Protein AF-0000000082824393 (afdb_homodimer)

Nearest PDB structures (foldseek):
  4rvc-assembly1_A  TM=9.569E-01  e=3.185E-28  Geobacillus kaustophilus GBlys
  7k2t-assembly1_A  TM=8.442E-01  e=6.121E-17  Aquifex aeolicus VF5
  7k2t-assembly1_C  TM=8.195E-01  e=5.121E-17  Aquifex aeolicus VF5
  8dne-assembly1_C  TM=8.208E-01  e=9.281E-17  Aquifex aeolicus VF5
  6an5-assembly1_A  TM=7.782E-01  e=9.849E-17  Aquifex aeolicus VF5

Structure (mmCIF, N/CA/C/O backbone):
data_AF-0000000082824393-model_v1
#
loop_
_entity.id
_entity.type
_entity.pdbx_description
1 polymer 'ABC transporter ATP-binding protein'
#
loop_
_atom_site.group_PDB
_atom_site.id
_atom_site.type_symbol
_atom_site.label_atom_id
_atom_site.label_alt_id
_atom_site.label_comp_id
_atom_site.label_asym_id
_atom_site.label_entity_id
_atom_site.label_seq_id
_atom_site.pdbx_PDB_ins_code
_atom_site.Cartn_x
_atom_site.Cartn_y
_atom_site.Cartn_z
_atom_site.occupancy
_atom_site.B_iso_or_equiv
_atom_site.auth_seq_id
_atom_site.auth_comp_id
_atom_site.auth_asym_id
_atom_site.auth_atom_id
_atom_site.pdbx_PDB_model_num
ATOM 1 N N . MET A 1 1 ? 13.383 -30.203 0.348 1 65.81 1 MET A N 1
ATOM 2 C CA . MET A 1 1 ? 12.164 -29.516 -0.082 1 65.81 1 MET A CA 1
ATOM 3 C C . MET A 1 1 ? 12.133 -29.359 -1.599 1 65.81 1 MET A C 1
ATOM 5 O O . MET A 1 1 ? 13.172 -29.172 -2.23 1 65.81 1 MET A O 1
ATOM 9 N N . THR A 1 2 ? 11.023 -29.859 -2.209 1 85.56 2 THR A N 1
ATOM 10 C CA . THR A 1 2 ? 10.883 -29.797 -3.66 1 85.56 2 THR A CA 1
ATOM 11 C C . THR A 1 2 ? 10.875 -28.344 -4.137 1 85.56 2 THR A C 1
ATOM 13 O O . THR A 1 2 ? 10.086 -27.531 -3.656 1 85.56 2 THR A O 1
ATOM 16 N N . LYS A 1 3 ? 11.836 -28 -4.93 1 92.56 3 LYS A N 1
ATOM 17 C CA . LYS A 1 3 ? 11.938 -26.656 -5.508 1 92.56 3 LYS A CA 1
ATOM 18 C C . LYS A 1 3 ? 11.062 -26.531 -6.746 1 92.56 3 LYS A C 1
ATOM 20 O O . LYS A 1 3 ? 11.086 -27.391 -7.629 1 92.56 3 LYS A O 1
ATOM 25 N N . LEU A 1 4 ? 10.242 -25.531 -6.723 1 96.62 4 LEU A N 1
ATOM 26 C CA . LEU A 1 4 ? 9.383 -25.297 -7.879 1 96.62 4 LEU A CA 1
ATOM 27 C C . LEU A 1 4 ? 10.047 -24.328 -8.852 1 96.62 4 LEU A C 1
ATOM 29 O O . LEU A 1 4 ? 9.867 -24.438 -10.07 1 96.62 4 LEU A O 1
ATOM 33 N N . LEU A 1 5 ? 10.812 -23.391 -8.281 1 97.56 5 LEU A N 1
ATOM 34 C CA . LEU A 1 5 ? 11.539 -22.406 -9.07 1 97.56 5 LEU A CA 1
ATOM 35 C C . LEU A 1 5 ? 12.977 -22.266 -8.578 1 97.56 5 LEU A C 1
ATOM 37 O O . LEU A 1 5 ? 13.211 -22.188 -7.367 1 97.56 5 LEU A O 1
ATOM 41 N N . GLU A 1 6 ? 13.891 -22.375 -9.492 1 97.69 6 GLU A N 1
ATOM 42 C CA . GLU A 1 6 ? 15.289 -22.016 -9.258 1 97.69 6 GLU A CA 1
ATOM 43 C C . GLU A 1 6 ? 15.797 -21.047 -10.312 1 97.69 6 GLU A C 1
ATOM 45 O O . GLU A 1 6 ? 15.805 -21.359 -11.5 1 97.69 6 GLU A O 1
ATOM 50 N N . ALA A 1 7 ? 16.141 -19.906 -9.867 1 97.94 7 ALA A N 1
ATOM 51 C CA . ALA A 1 7 ? 16.609 -18.859 -10.781 1 97.94 7 ALA A CA 1
ATOM 52 C C . ALA A 1 7 ? 18.047 -18.469 -10.477 1 97.94 7 ALA A C 1
ATOM 54 O O . ALA A 1 7 ? 18.344 -17.984 -9.383 1 97.94 7 ALA A O 1
ATOM 55 N N . SER A 1 8 ? 18.906 -18.734 -11.398 1 98 8 SER A N 1
ATOM 56 C CA . SER A 1 8 ? 20.297 -18.266 -11.383 1 98 8 SER A CA 1
ATOM 57 C C . SER A 1 8 ? 20.531 -17.203 -12.461 1 98 8 SER A C 1
ATOM 59 O O . SER A 1 8 ? 20.844 -17.547 -13.602 1 98 8 SER A O 1
ATOM 61 N N . ILE A 1 9 ? 20.453 -15.992 -12.031 1 98.12 9 ILE A N 1
ATOM 62 C CA . ILE A 1 9 ? 20.578 -14.883 -12.969 1 98.12 9 ILE A CA 1
ATOM 63 C C . ILE A 1 9 ? 21.984 -14.273 -12.859 1 98.12 9 ILE A C 1
ATOM 65 O O . ILE A 1 9 ? 22.281 -13.539 -11.914 1 98.12 9 ILE A O 1
ATOM 69 N N . LYS A 1 10 ? 22.797 -14.562 -13.828 1 97.62 10 LYS A N 1
ATOM 70 C CA . LYS A 1 10 ? 24.125 -13.953 -13.844 1 97.62 10 LYS A CA 1
ATOM 71 C C . LYS A 1 10 ? 24.047 -12.484 -14.25 1 97.62 10 LYS A C 1
ATOM 73 O O . LYS A 1 10 ? 24.688 -11.633 -13.633 1 97.62 10 LYS A O 1
ATOM 78 N N . GLN A 1 11 ? 23.359 -12.266 -15.266 1 97.31 11 GLN A N 1
ATOM 79 C CA . GLN A 1 11 ? 23.094 -10.914 -15.734 1 97.31 11 GLN A CA 1
ATOM 80 C C . GLN A 1 11 ? 21.703 -10.812 -16.375 1 97.31 11 GLN A C 1
ATOM 82 O O . GLN A 1 11 ? 21.234 -11.766 -16.984 1 97.31 11 GLN A O 1
ATOM 87 N N . ALA A 1 12 ? 21.109 -9.727 -16.156 1 97.38 12 ALA A N 1
ATOM 88 C CA . ALA A 1 12 ? 19.859 -9.43 -16.875 1 97.38 12 ALA A CA 1
ATOM 89 C C . ALA A 1 12 ? 19.656 -7.918 -16.984 1 97.38 12 ALA A C 1
ATOM 91 O O . ALA A 1 12 ? 20.062 -7.16 -16.109 1 97.38 12 ALA A O 1
ATOM 92 N N . GLY A 1 13 ? 19.016 -7.508 -18.078 1 94.06 13 GLY A N 1
ATOM 93 C CA . GLY A 1 13 ? 18.734 -6.102 -18.312 1 94.06 13 GLY A CA 1
ATOM 94 C C . GLY A 1 13 ? 18.125 -5.832 -19.672 1 94.06 13 GLY A C 1
ATOM 95 O O . GLY A 1 13 ? 17.406 -6.672 -20.219 1 94.06 13 GLY A O 1
ATOM 96 N N . TYR A 1 14 ? 18.266 -4.672 -20.094 1 90 14 TYR A N 1
ATOM 97 C CA . TYR A 1 14 ? 17.641 -4.234 -21.344 1 90 14 TYR A CA 1
ATOM 98 C C . TYR A 1 14 ? 18.594 -4.418 -22.531 1 90 14 TYR A C 1
ATOM 100 O O . TYR A 1 14 ? 18.141 -4.684 -23.641 1 90 14 TYR A O 1
ATOM 108 N N . THR A 1 15 ? 19.859 -4.195 -22.25 1 86.44 15 THR A N 1
ATOM 109 C CA . THR A 1 15 ? 20.922 -4.477 -23.219 1 86.44 15 THR A CA 1
ATOM 110 C C . THR A 1 15 ? 22.156 -5.031 -22.531 1 86.44 15 THR A C 1
ATOM 112 O O . THR A 1 15 ? 22.234 -5.059 -21.297 1 86.44 15 THR A O 1
ATOM 115 N N . SER A 1 16 ? 23.016 -5.504 -23.375 1 83.56 16 SER A N 1
ATOM 116 C CA . SER A 1 16 ? 24.266 -6.016 -22.812 1 83.56 16 SER A CA 1
ATOM 117 C C . SER A 1 16 ? 25.047 -4.91 -22.109 1 83.56 16 SER A C 1
ATOM 119 O O . SER A 1 16 ? 25.828 -5.184 -21.203 1 83.56 16 SER A O 1
ATOM 121 N N . ARG A 1 17 ? 24.766 -3.643 -22.453 1 81.62 17 ARG A N 1
ATOM 122 C CA . ARG A 1 17 ? 25.484 -2.506 -21.875 1 81.62 17 ARG A CA 1
ATOM 123 C C . ARG A 1 17 ? 24.766 -1.98 -20.641 1 81.62 17 ARG A C 1
ATOM 125 O O . ARG A 1 17 ? 25.375 -1.341 -19.781 1 81.62 17 ARG A O 1
ATOM 132 N N . LYS A 1 18 ? 23.562 -2.328 -20.516 1 86.31 18 LYS A N 1
ATOM 133 C CA . LYS A 1 18 ? 22.75 -1.854 -19.391 1 86.31 18 LYS A CA 1
ATOM 134 C C . LYS A 1 18 ? 22.172 -3.023 -18.594 1 86.31 18 LYS A C 1
ATOM 136 O O . LYS A 1 18 ? 20.969 -3.277 -18.641 1 86.31 18 LYS A O 1
ATOM 141 N N . LYS A 1 19 ? 23.203 -3.619 -17.812 1 88.81 19 LYS A N 1
ATOM 142 C CA . LYS A 1 19 ? 22.812 -4.707 -16.922 1 88.81 19 LYS A CA 1
ATOM 143 C C . LYS A 1 19 ? 22.172 -4.164 -15.641 1 88.81 19 LYS A C 1
ATOM 145 O O . LYS A 1 19 ? 22.703 -3.244 -15.016 1 88.81 19 LYS A O 1
ATOM 150 N N . VAL A 1 20 ? 21.031 -4.707 -15.414 1 95.19 20 VAL A N 1
ATOM 151 C CA . VAL A 1 20 ? 20.312 -4.254 -14.234 1 95.19 20 VAL A CA 1
ATOM 152 C C . VAL A 1 20 ? 20.516 -5.238 -13.086 1 95.19 20 VAL A C 1
ATOM 154 O O . VAL A 1 20 ? 20.625 -4.84 -11.922 1 95.19 20 VAL A O 1
ATOM 157 N N . LEU A 1 21 ? 20.562 -6.473 -13.383 1 97.81 21 LEU A N 1
ATOM 158 C CA . LEU A 1 21 ? 20.766 -7.516 -12.375 1 97.81 21 LEU A CA 1
ATOM 159 C C . LEU A 1 21 ? 22.141 -8.164 -12.539 1 97.81 21 LEU A C 1
ATOM 161 O O . LEU A 1 21 ? 22.594 -8.391 -13.656 1 97.81 21 LEU A O 1
ATOM 165 N N . THR A 1 22 ? 22.719 -8.414 -11.414 1 97.06 22 THR A N 1
ATOM 166 C CA . THR A 1 22 ? 24 -9.125 -11.391 1 97.06 22 THR A CA 1
ATOM 167 C C . THR A 1 22 ? 24 -10.172 -10.281 1 97.06 22 THR A C 1
ATOM 169 O O . THR A 1 22 ? 23.828 -9.844 -9.102 1 97.06 22 THR A O 1
ATOM 172 N N . ASP A 1 23 ? 24.156 -11.422 -10.672 1 96.81 23 ASP A N 1
ATOM 173 C CA . ASP A 1 23 ? 24.375 -12.539 -9.766 1 96.81 23 ASP A CA 1
ATOM 174 C C . ASP A 1 23 ? 23.234 -12.648 -8.75 1 96.81 23 ASP A C 1
ATOM 176 O O . ASP A 1 23 ? 23.469 -12.633 -7.539 1 96.81 23 ASP A O 1
ATOM 180 N N . VAL A 1 24 ? 22.078 -12.805 -9.266 1 97.62 24 VAL A N 1
ATOM 181 C CA . VAL A 1 24 ? 20.891 -12.977 -8.43 1 97.62 24 VAL A CA 1
ATOM 182 C C . VAL A 1 24 ? 20.453 -14.438 -8.438 1 97.62 24 VAL A C 1
ATOM 184 O O . VAL A 1 24 ? 20.156 -15 -9.492 1 97.62 24 VAL A O 1
ATOM 187 N N . PHE A 1 25 ? 20.469 -15.023 -7.281 1 97.56 25 PHE A N 1
ATOM 188 C CA . PHE A 1 25 ? 20.031 -16.406 -7.125 1 97.56 25 PHE A CA 1
ATOM 189 C C . PHE A 1 25 ? 18.828 -16.484 -6.191 1 97.56 25 PHE A C 1
ATOM 191 O O . PHE A 1 25 ? 18.859 -15.953 -5.078 1 97.56 25 PHE A O 1
ATOM 198 N N . LEU A 1 26 ? 17.734 -17.109 -6.676 1 97.56 26 LEU A N 1
ATOM 199 C CA . LEU A 1 26 ? 16.578 -17.297 -5.797 1 97.56 26 LEU A CA 1
ATOM 200 C C . LEU A 1 26 ? 15.859 -18.594 -6.121 1 97.56 26 LEU A C 1
ATOM 202 O O . LEU A 1 26 ? 15.969 -19.109 -7.234 1 97.56 26 LEU A O 1
ATOM 206 N N . GLU A 1 27 ? 15.188 -19.109 -5.129 1 98.12 27 GLU A N 1
ATOM 207 C CA . GLU A 1 27 ? 14.406 -20.344 -5.266 1 98.12 27 GLU A CA 1
ATOM 208 C C . GLU A 1 27 ? 13.078 -20.234 -4.52 1 98.12 27 GLU A C 1
ATOM 210 O O . GLU A 1 27 ? 12.961 -19.469 -3.557 1 98.12 27 GLU A O 1
ATOM 215 N N . VAL A 1 28 ? 12.148 -20.922 -4.965 1 98.25 28 VAL A N 1
ATOM 216 C CA . VAL A 1 28 ? 10.859 -21.047 -4.305 1 98.25 28 VAL A CA 1
ATOM 217 C C . VAL A 1 28 ? 10.469 -22.516 -4.199 1 98.25 28 VAL A C 1
ATOM 219 O O . VAL A 1 28 ? 10.547 -23.25 -5.184 1 98.25 28 VAL A O 1
ATOM 222 N N . GLY A 1 29 ? 10.102 -22.906 -3.012 1 97.62 29 GLY A N 1
ATOM 223 C CA . GLY A 1 29 ? 9.711 -24.297 -2.785 1 97.62 29 GLY A CA 1
ATOM 224 C C . GLY A 1 29 ? 8.211 -24.5 -2.822 1 97.62 29 GLY A C 1
ATOM 225 O O . GLY A 1 29 ? 7.441 -23.547 -2.924 1 97.62 29 GLY A O 1
ATOM 226 N N . LYS A 1 30 ? 7.828 -25.828 -2.818 1 97.31 30 LYS A N 1
ATOM 227 C CA . LYS A 1 30 ? 6.418 -26.188 -2.705 1 97.31 30 LYS A CA 1
ATOM 228 C C . LYS A 1 30 ? 5.82 -25.688 -1.396 1 97.31 30 LYS A C 1
ATOM 230 O O . LYS A 1 30 ? 6.434 -25.828 -0.335 1 97.31 30 LYS A O 1
ATOM 235 N N . GLY A 1 31 ? 4.668 -25.047 -1.555 1 97.81 31 GLY A N 1
ATOM 236 C CA . GLY A 1 31 ? 3.975 -24.578 -0.367 1 97.81 31 GLY A CA 1
ATOM 237 C C . GLY A 1 31 ? 4.723 -23.469 0.359 1 97.81 31 GLY A C 1
ATOM 238 O O . GLY A 1 31 ? 4.676 -23.391 1.588 1 97.81 31 GLY A O 1
ATOM 239 N N . GLU A 1 32 ? 5.445 -22.672 -0.394 1 98.5 32 GLU A N 1
ATOM 240 C CA . GLU A 1 32 ? 6.246 -21.609 0.186 1 98.5 32 GLU A CA 1
ATOM 241 C C . GLU A 1 32 ? 5.871 -20.25 -0.414 1 98.5 32 GLU A C 1
ATOM 243 O O . GLU A 1 32 ? 5.645 -20.141 -1.621 1 98.5 32 GLU A O 1
ATOM 248 N N . LEU A 1 33 ? 5.727 -19.281 0.431 1 98.75 33 LEU A N 1
ATOM 249 C CA . LEU A 1 33 ? 5.539 -17.906 0.003 1 98.75 33 LEU A CA 1
ATOM 250 C C . LEU A 1 33 ? 6.801 -17.078 0.255 1 98.75 33 LEU A C 1
ATOM 252 O O . LEU A 1 33 ? 7.176 -16.844 1.407 1 98.75 33 LEU A O 1
ATOM 256 N N . VAL A 1 34 ? 7.461 -16.656 -0.835 1 98.81 34 VAL A N 1
ATOM 257 C CA . VAL A 1 34 ? 8.742 -15.969 -0.769 1 98.81 34 VAL A CA 1
ATOM 258 C C . VAL A 1 34 ? 8.57 -14.516 -1.211 1 98.81 34 VAL A C 1
ATOM 260 O O . VAL A 1 34 ? 7.945 -14.25 -2.24 1 98.81 34 VAL A O 1
ATOM 263 N N . GLY A 1 35 ? 9.094 -13.625 -0.398 1 98.62 35 GLY A N 1
ATOM 264 C CA . GLY A 1 35 ? 9.07 -12.219 -0.748 1 98.62 35 GLY A CA 1
ATOM 265 C C . GLY A 1 35 ? 10.367 -11.734 -1.364 1 98.62 35 GLY A C 1
ATOM 266 O O . GLY A 1 35 ? 11.445 -12.016 -0.848 1 98.62 35 GLY A O 1
ATOM 267 N N . LEU A 1 36 ? 10.297 -11.133 -2.5 1 98.44 36 LEU A N 1
ATOM 268 C CA . LEU A 1 36 ? 11.398 -10.367 -3.076 1 98.44 36 LEU A CA 1
ATOM 269 C C . LEU A 1 36 ? 11.227 -8.875 -2.807 1 98.44 36 LEU A C 1
ATOM 271 O O . LEU A 1 36 ? 10.359 -8.227 -3.408 1 98.44 36 LEU A O 1
ATOM 275 N N . ILE A 1 37 ? 12.023 -8.352 -1.966 1 97.38 37 ILE A N 1
ATOM 276 C CA . ILE A 1 37 ? 11.812 -6.996 -1.477 1 97.38 37 ILE A CA 1
ATOM 277 C C . ILE A 1 37 ? 12.992 -6.113 -1.864 1 97.38 37 ILE A C 1
ATOM 279 O O . ILE A 1 37 ? 14.125 -6.59 -1.971 1 97.38 37 ILE A O 1
ATOM 283 N N . GLY A 1 38 ? 12.781 -4.852 -2.08 1 94.38 38 GLY A N 1
ATOM 284 C CA . GLY A 1 38 ? 13.766 -3.863 -2.488 1 94.38 38 GLY A CA 1
ATOM 285 C C . GLY A 1 38 ? 13.172 -2.484 -2.711 1 94.38 38 GLY A C 1
ATOM 286 O O . GLY A 1 38 ? 11.953 -2.33 -2.77 1 94.38 38 GLY A O 1
ATOM 287 N N . ALA A 1 39 ? 14.031 -1.554 -2.822 1 91.81 39 ALA A N 1
ATOM 288 C CA . ALA A 1 39 ? 13.602 -0.189 -3.115 1 91.81 39 ALA A CA 1
ATOM 289 C C . ALA A 1 39 ? 13.18 -0.049 -4.574 1 91.81 39 ALA A C 1
ATOM 291 O O . ALA A 1 39 ? 13.258 -1.009 -5.344 1 91.81 39 ALA A O 1
ATOM 292 N N . ASN A 1 40 ? 12.625 1.113 -4.848 1 88.88 40 ASN A N 1
ATOM 293 C CA . ASN A 1 40 ? 12.297 1.39 -6.242 1 88.88 40 ASN A CA 1
ATOM 294 C C . ASN A 1 40 ? 13.547 1.391 -7.121 1 88.88 40 ASN A C 1
ATOM 296 O O . ASN A 1 40 ? 14.562 1.98 -6.762 1 88.88 40 ASN A O 1
ATOM 300 N N . GLY A 1 41 ? 13.5 0.675 -8.172 1 90.25 41 GLY A N 1
ATOM 301 C CA . GLY A 1 41 ? 14.625 0.63 -9.094 1 90.25 41 GLY A CA 1
ATOM 302 C C . GLY A 1 41 ? 15.68 -0.394 -8.703 1 90.25 41 GLY A C 1
ATOM 303 O O . GLY A 1 41 ? 16.734 -0.484 -9.344 1 90.25 41 GLY A O 1
ATOM 304 N N . ALA A 1 42 ? 15.352 -1.235 -7.758 1 93.94 42 ALA A N 1
ATOM 305 C CA . ALA A 1 42 ? 16.344 -2.16 -7.234 1 93.94 42 ALA A CA 1
ATOM 306 C C . ALA A 1 42 ? 16.547 -3.346 -8.18 1 93.94 42 ALA A C 1
ATOM 308 O O . ALA A 1 42 ? 17.516 -4.09 -8.047 1 93.94 42 ALA A O 1
ATOM 309 N N . GLY A 1 43 ? 15.602 -3.584 -9.07 1 95.25 43 GLY A N 1
ATOM 310 C CA . GLY A 1 43 ? 15.727 -4.688 -10.008 1 95.25 43 GLY A CA 1
ATOM 311 C C . GLY A 1 43 ? 14.617 -5.719 -9.867 1 95.25 43 GLY A C 1
ATOM 312 O O . GLY A 1 43 ? 14.664 -6.777 -10.5 1 95.25 43 GLY A O 1
ATOM 313 N N . LYS A 1 44 ? 13.594 -5.469 -9.023 1 96.06 44 LYS A N 1
ATOM 314 C CA . LYS A 1 44 ? 12.523 -6.422 -8.758 1 96.06 44 L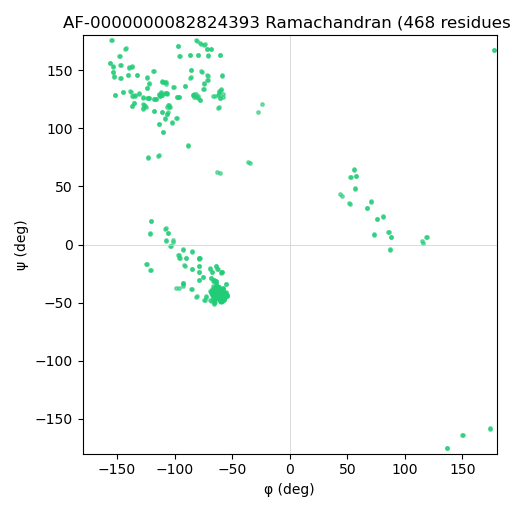YS A CA 1
ATOM 315 C C . LYS A 1 44 ? 11.789 -6.797 -10.039 1 96.06 44 LYS A C 1
ATOM 317 O O . LYS A 1 44 ? 11.625 -7.98 -10.344 1 96.06 44 LYS A O 1
ATOM 322 N N . SER A 1 45 ? 11.414 -5.773 -10.82 1 94.5 45 SER A N 1
ATOM 323 C CA . SER A 1 45 ? 10.68 -6.016 -12.055 1 94.5 45 SER A CA 1
ATOM 324 C C . SER A 1 45 ? 11.547 -6.727 -13.086 1 94.5 45 SER A C 1
ATOM 326 O O . SER A 1 45 ? 11.07 -7.598 -13.812 1 94.5 45 SER A O 1
ATOM 328 N N . THR A 1 46 ? 12.82 -6.332 -13.141 1 95.81 46 THR A N 1
ATOM 329 C CA . THR A 1 46 ? 13.75 -6.988 -14.062 1 95.81 46 THR A CA 1
ATOM 330 C C . THR A 1 46 ? 13.938 -8.453 -13.68 1 95.81 46 THR A C 1
ATOM 332 O O . THR A 1 46 ? 14.031 -9.32 -14.555 1 95.81 46 THR A O 1
ATOM 335 N N . ALA A 1 47 ? 13.977 -8.711 -12.367 1 97.25 47 ALA A N 1
ATOM 336 C CA . ALA A 1 47 ? 14.078 -10.094 -11.906 1 97.25 47 ALA A CA 1
ATOM 337 C C . ALA A 1 47 ? 12.867 -10.914 -12.328 1 97.25 47 ALA A C 1
ATOM 339 O O . ALA A 1 47 ? 13.008 -12.031 -12.828 1 97.25 47 ALA A O 1
ATOM 340 N N . ILE A 1 48 ? 11.695 -10.352 -12.18 1 96.88 48 ILE A N 1
ATOM 341 C CA . ILE A 1 48 ? 10.461 -11.031 -12.555 1 96.88 48 ILE A CA 1
ATOM 342 C C . ILE A 1 48 ? 10.461 -11.305 -14.055 1 96.88 48 ILE A C 1
ATOM 344 O O . ILE A 1 48 ? 10.148 -12.414 -14.492 1 96.88 48 ILE A O 1
ATOM 348 N N . LYS A 1 49 ? 10.859 -10.32 -14.82 1 96.06 49 LYS A N 1
ATOM 349 C CA . LYS A 1 49 ? 10.906 -10.484 -16.266 1 96.06 49 LYS A CA 1
ATOM 350 C C . LYS A 1 49 ? 11.891 -11.578 -16.672 1 96.06 49 LYS A C 1
ATOM 352 O O . LYS A 1 49 ? 11.617 -12.375 -17.562 1 96.06 49 LYS A O 1
ATOM 357 N N . ALA A 1 50 ? 13.016 -11.562 -16.031 1 97.12 50 ALA A N 1
ATOM 358 C CA . ALA A 1 50 ? 14.016 -12.594 -16.297 1 97.12 50 ALA A CA 1
ATOM 359 C C . ALA A 1 50 ? 13.461 -13.984 -16 1 97.12 50 ALA A C 1
ATOM 361 O O . ALA A 1 50 ? 13.602 -14.898 -16.828 1 97.12 50 ALA A O 1
ATOM 362 N N . ILE A 1 51 ? 12.812 -14.109 -14.891 1 97.38 51 ILE A N 1
ATOM 363 C CA . ILE A 1 51 ? 12.266 -15.383 -14.445 1 97.38 51 ILE A CA 1
ATOM 364 C C . ILE A 1 51 ? 11.203 -15.867 -15.422 1 97.38 51 ILE A C 1
ATOM 366 O O . ILE A 1 51 ? 11.109 -17.062 -15.719 1 97.38 51 ILE A O 1
ATOM 370 N N . LEU A 1 52 ? 10.445 -14.898 -15.977 1 96.38 52 LEU A N 1
ATOM 371 C CA . LEU A 1 52 ? 9.352 -15.219 -16.875 1 96.38 52 LEU A CA 1
ATOM 372 C C . LEU A 1 52 ? 9.859 -15.398 -18.312 1 96.38 52 LEU A C 1
ATOM 374 O O . LEU A 1 52 ? 9.086 -15.75 -19.203 1 96.38 52 LEU A O 1
ATOM 378 N N . GLY A 1 53 ? 11.141 -15.117 -18.516 1 95.25 53 GLY A N 1
ATOM 379 C CA . GLY A 1 53 ? 11.727 -15.258 -19.844 1 95.25 53 GLY A CA 1
ATOM 380 C C . GLY A 1 53 ? 11.445 -14.07 -20.75 1 95.25 53 GLY A C 1
ATOM 381 O O . GLY A 1 53 ? 11.453 -14.203 -21.969 1 95.25 53 GLY A O 1
ATOM 382 N N . LEU A 1 54 ? 11.18 -12.914 -20.188 1 94.25 54 LEU A N 1
ATOM 383 C CA . LEU A 1 54 ? 10.773 -11.734 -20.938 1 94.25 54 LEU A CA 1
ATOM 384 C C . LEU A 1 54 ? 11.898 -10.703 -21 1 94.25 54 LEU A C 1
ATOM 386 O O . LEU A 1 54 ? 11.734 -9.625 -21.562 1 94.25 54 LEU A O 1
ATOM 390 N N . SER A 1 55 ? 13.039 -11.023 -20.453 1 94.25 55 SER A N 1
ATOM 391 C CA . SER A 1 55 ? 14.164 -10.086 -20.438 1 94.25 55 SER A CA 1
ATOM 392 C C . SER A 1 55 ? 14.805 -9.977 -21.828 1 94.25 55 SER A C 1
ATOM 394 O O . SER A 1 55 ? 14.977 -10.984 -22.516 1 94.25 55 SER A O 1
ATOM 396 N N . GLU A 1 56 ? 15.141 -8.789 -22.172 1 93.75 56 GLU A N 1
ATOM 397 C CA . GLU A 1 56 ? 15.812 -8.578 -23.453 1 93.75 56 GLU A CA 1
ATOM 398 C C . GLU A 1 56 ? 17.219 -9.156 -23.453 1 93.75 56 GLU A C 1
ATOM 400 O O . GLU A 1 56 ? 17.656 -9.773 -24.422 1 93.75 56 GLU A O 1
ATOM 405 N N . TYR A 1 57 ? 17.984 -8.867 -22.422 1 96.25 57 TYR A N 1
ATOM 406 C CA . TYR A 1 57 ? 19.297 -9.438 -22.188 1 96.25 57 TYR A CA 1
ATOM 407 C C . TYR A 1 57 ? 19.297 -10.32 -20.953 1 96.25 57 TYR A C 1
ATOM 409 O O . TYR A 1 57 ? 18.844 -9.906 -19.891 1 96.25 57 TYR A O 1
ATOM 417 N N . PHE A 1 58 ? 19.828 -11.531 -21.188 1 97.12 58 PHE A N 1
ATOM 418 C CA . PHE A 1 58 ? 19.781 -12.477 -20.078 1 97.12 58 PHE A CA 1
ATOM 419 C C . PHE A 1 58 ? 20.938 -13.469 -20.172 1 97.12 58 PHE A C 1
ATOM 421 O O . PHE A 1 58 ? 21.203 -14.016 -21.25 1 97.12 58 PHE A O 1
ATOM 428 N N . LYS A 1 59 ? 21.656 -13.602 -19.078 1 97.56 59 LYS A N 1
ATOM 429 C CA . LYS A 1 59 ? 22.641 -14.656 -18.875 1 97.56 59 LYS A CA 1
ATOM 430 C C . LYS A 1 59 ? 22.375 -15.398 -17.562 1 97.56 59 LYS A C 1
ATOM 432 O O . LYS A 1 59 ? 22.344 -14.797 -16.5 1 97.56 59 LYS A O 1
ATOM 437 N N . GLY A 1 60 ? 22.156 -16.594 -17.562 1 97.44 60 GLY A N 1
ATOM 438 C CA . GLY A 1 60 ? 21.875 -17.406 -16.391 1 97.44 60 GLY A CA 1
ATOM 439 C C . GLY A 1 60 ? 20.984 -18.609 -16.703 1 97.44 60 GLY A C 1
ATOM 440 O O . GLY A 1 60 ? 20.953 -19.094 -17.828 1 97.44 60 GLY A O 1
ATOM 441 N N . ASP A 1 61 ? 20.422 -19.188 -15.695 1 97.5 61 ASP A N 1
ATOM 442 C CA . ASP A 1 61 ? 19.578 -20.359 -15.828 1 97.5 61 ASP A CA 1
ATOM 443 C C . ASP A 1 61 ? 18.344 -20.25 -14.953 1 97.5 61 ASP A C 1
ATOM 445 O O . ASP A 1 61 ? 18.422 -19.875 -13.781 1 97.5 61 ASP A O 1
ATOM 449 N N . ILE A 1 62 ? 17.234 -20.453 -15.609 1 96.75 62 ILE A N 1
ATOM 450 C CA . ILE A 1 62 ? 15.961 -20.5 -14.898 1 96.75 62 ILE A CA 1
ATOM 451 C C . ILE A 1 62 ? 15.344 -21.891 -15.039 1 96.75 62 ILE A C 1
ATOM 453 O O . ILE A 1 62 ? 15.133 -22.375 -16.156 1 96.75 62 ILE A O 1
ATOM 457 N N . THR A 1 63 ? 15.023 -22.516 -13.93 1 95.44 63 THR A N 1
ATOM 458 C CA . THR A 1 63 ? 14.445 -23.859 -13.961 1 95.44 63 THR A CA 1
ATOM 459 C C . THR A 1 63 ? 13.102 -23.891 -13.234 1 95.44 63 THR A C 1
ATOM 461 O O . THR A 1 63 ? 13.008 -23.484 -12.078 1 95.44 63 THR A O 1
ATOM 464 N N . TRP A 1 64 ? 12.086 -24.391 -13.984 1 93.56 64 TRP A N 1
ATOM 465 C CA . TRP A 1 64 ? 10.766 -24.641 -13.43 1 93.56 64 TRP A CA 1
ATOM 466 C C . TRP A 1 64 ? 10.531 -26.141 -13.242 1 93.56 64 TRP A C 1
ATOM 468 O O . TRP A 1 64 ? 10.805 -26.938 -14.148 1 93.56 64 TRP A O 1
ATOM 478 N N . ASN A 1 65 ? 10.398 -26.703 -12.062 1 89.31 65 ASN A N 1
ATOM 479 C CA . ASN A 1 65 ? 10.172 -28.125 -11.828 1 89.31 65 ASN A CA 1
ATOM 480 C C . ASN A 1 65 ? 8.875 -28.594 -12.484 1 89.31 65 ASN A C 1
ATOM 482 O O . ASN A 1 65 ? 7.984 -29.109 -11.805 1 89.31 65 ASN A O 1
ATOM 486 N N . ASP A 1 66 ? 8.719 -28.516 -13.844 1 84.69 66 ASP A N 1
ATOM 487 C CA . ASP A 1 66 ? 7.547 -28.922 -14.609 1 84.69 66 ASP A CA 1
ATOM 488 C C . ASP A 1 66 ? 6.258 -28.422 -13.961 1 84.69 66 ASP A C 1
ATOM 490 O O . ASP A 1 66 ? 5.285 -29.172 -13.844 1 84.69 66 ASP A O 1
ATOM 494 N N . SER A 1 67 ? 6.309 -27.25 -13.516 1 86.69 67 SER A N 1
ATOM 495 C CA . SER A 1 67 ? 5.184 -26.625 -12.812 1 86.69 67 SER A CA 1
ATOM 496 C C . SER A 1 67 ? 4.512 -25.562 -13.68 1 86.69 67 SER A C 1
ATOM 498 O O . SER A 1 67 ? 5.184 -24.844 -14.422 1 86.69 67 SER A O 1
ATOM 500 N N . SER A 1 68 ? 3.182 -25.625 -13.586 1 92.5 68 SER A N 1
ATOM 501 C CA . SER A 1 68 ? 2.439 -24.516 -14.18 1 92.5 68 SER A CA 1
ATOM 502 C C . SER A 1 68 ? 2.602 -23.234 -13.359 1 92.5 68 SER A C 1
ATOM 504 O O . SER A 1 68 ? 2.846 -23.297 -12.156 1 92.5 68 SER A O 1
ATOM 506 N N . PHE A 1 69 ? 2.627 -22.125 -14.094 1 94.44 69 PHE A N 1
ATOM 507 C CA . PHE A 1 69 ? 2.748 -20.891 -13.32 1 94.44 69 PHE A CA 1
ATOM 508 C C . PHE A 1 69 ? 1.798 -19.828 -13.859 1 94.44 69 PHE A C 1
ATOM 510 O O . PHE A 1 69 ? 1.341 -19.906 -15 1 94.44 69 PHE A O 1
ATOM 517 N N . ALA A 1 70 ? 1.398 -18.922 -13 1 95.25 70 ALA A N 1
ATOM 518 C CA . ALA A 1 70 ? 0.638 -17.719 -13.344 1 95.25 70 ALA A CA 1
ATOM 519 C C . ALA A 1 70 ? 1.354 -16.453 -12.859 1 95.25 70 ALA A C 1
ATOM 521 O O . ALA A 1 70 ? 2.035 -16.484 -11.836 1 95.25 70 ALA A O 1
ATOM 522 N N . TYR A 1 71 ? 1.207 -15.461 -13.695 1 96.69 71 TYR A N 1
ATOM 523 C CA . TYR A 1 71 ? 1.808 -14.172 -13.391 1 96.69 71 TYR A CA 1
ATOM 524 C C . TYR A 1 71 ? 0.735 -13.117 -13.125 1 96.69 71 TYR A C 1
ATOM 526 O O . TYR A 1 71 ? -0.226 -13 -13.883 1 96.69 71 TYR A O 1
ATOM 534 N N . ILE A 1 72 ? 0.85 -12.438 -11.992 1 96.56 72 ILE A N 1
ATOM 535 C CA . ILE A 1 72 ? 0.031 -11.273 -11.672 1 96.56 72 ILE A CA 1
ATOM 536 C C . ILE A 1 72 ? 0.88 -10.008 -11.742 1 96.56 72 ILE A C 1
ATOM 538 O O . ILE A 1 72 ? 1.69 -9.734 -10.852 1 96.56 72 ILE A O 1
ATOM 542 N N . PRO A 1 73 ? 0.669 -9.172 -12.758 1 95.38 73 PRO A N 1
ATOM 543 C CA . PRO A 1 73 ? 1.494 -7.973 -12.938 1 95.38 73 PRO A CA 1
ATOM 544 C C . PRO A 1 73 ? 1.066 -6.824 -12.023 1 95.38 73 PRO A C 1
ATOM 546 O O . PRO A 1 73 ? -0.036 -6.848 -11.469 1 95.38 73 PRO A O 1
ATOM 549 N N . GLU A 1 74 ? 1.929 -5.938 -11.914 1 92.31 74 GLU A N 1
ATOM 550 C CA . GLU A 1 74 ? 1.631 -4.738 -11.141 1 92.31 74 GLU A CA 1
ATOM 551 C C . GLU A 1 74 ? 0.492 -3.941 -11.773 1 92.31 74 GLU A C 1
ATOM 553 O O . GLU A 1 74 ? -0.424 -3.498 -11.078 1 92.31 74 GLU A O 1
ATOM 558 N N . HIS A 1 75 ? 0.592 -3.803 -13.031 1 90.94 75 HIS A N 1
ATOM 559 C CA . HIS A 1 75 ? -0.443 -3.088 -13.766 1 90.94 75 HIS A CA 1
ATOM 560 C C . HIS A 1 75 ? -1.392 -4.059 -14.461 1 90.94 75 HIS A C 1
ATOM 562 O O . HIS A 1 75 ? -0.949 -5.02 -15.094 1 90.94 75 HIS A O 1
ATOM 568 N N . PRO A 1 76 ? -2.641 -3.699 -14.297 1 89.12 76 PRO A N 1
ATOM 569 C CA . PRO A 1 76 ? -3.621 -4.594 -14.914 1 89.12 76 PRO A CA 1
ATOM 570 C C . PRO A 1 76 ? -3.436 -4.715 -16.422 1 89.12 76 PRO A C 1
ATOM 572 O O . PRO A 1 76 ? -3.127 -3.727 -17.094 1 89.12 76 PRO A O 1
ATOM 575 N N . SER A 1 77 ? -3.469 -5.914 -16.859 1 89.06 77 SER A N 1
ATOM 576 C CA . SER A 1 77 ? -3.422 -6.238 -18.297 1 89.06 77 SER A CA 1
ATOM 577 C C . SER A 1 77 ? -4.605 -7.109 -18.703 1 89.06 77 SER A C 1
ATOM 579 O O . SER A 1 77 ? -4.879 -8.125 -18.062 1 89.06 77 SER A O 1
ATOM 581 N N . PHE A 1 78 ? -5.387 -6.641 -19.547 1 92.81 78 PHE A N 1
ATOM 582 C CA . PHE A 1 78 ? -6.539 -7.402 -20.016 1 92.81 78 PHE A CA 1
ATOM 583 C C . PHE A 1 78 ? -6.848 -7.074 -21.469 1 92.81 78 PHE A C 1
ATOM 585 O O . PHE A 1 78 ? -6.348 -6.086 -22.016 1 92.81 78 PHE A O 1
ATOM 592 N N . TYR A 1 79 ? -7.598 -7.938 -22.078 1 93.81 79 TYR A N 1
ATOM 593 C CA . TYR A 1 79 ? -8.055 -7.73 -23.453 1 93.81 79 TYR A CA 1
ATOM 594 C C . TYR A 1 79 ? -9.211 -6.742 -23.5 1 93.81 79 TYR A C 1
ATOM 596 O O . TYR A 1 79 ? -10.281 -7.004 -22.938 1 93.81 79 TYR A O 1
ATOM 604 N N . GLU A 1 80 ? -9.031 -5.77 -24.234 1 94.62 80 GLU A N 1
ATOM 605 C CA . GLU A 1 80 ? -9.953 -4.641 -24.203 1 94.62 80 GLU A CA 1
ATOM 606 C C . GLU A 1 80 ? -11.32 -5.031 -24.75 1 94.62 80 GLU A C 1
ATOM 608 O O . GLU A 1 80 ? -12.328 -4.406 -24.438 1 94.62 80 GLU A O 1
ATOM 613 N N . GLU A 1 81 ? -11.344 -6.051 -25.562 1 96.31 81 GLU A N 1
ATOM 614 C CA . GLU A 1 81 ? -12.57 -6.379 -26.281 1 96.31 81 GLU A CA 1
ATOM 615 C C . GLU A 1 81 ? -13.289 -7.555 -25.625 1 96.31 81 GLU A C 1
ATOM 617 O O . GLU A 1 81 ? -14.344 -7.984 -26.094 1 96.31 81 GLU A O 1
ATOM 622 N N . LEU A 1 82 ? -12.766 -8.023 -24.531 1 97.69 82 LEU A N 1
ATOM 623 C CA . LEU A 1 82 ? -13.391 -9.148 -23.844 1 97.69 82 LEU A CA 1
ATOM 624 C C . LEU A 1 82 ? -14.055 -8.695 -22.547 1 97.69 82 LEU A C 1
ATOM 626 O O . LEU A 1 82 ? -13.508 -7.848 -21.844 1 97.69 82 LEU A O 1
ATOM 630 N N . THR A 1 83 ? -15.195 -9.234 -22.281 1 98.25 83 THR A N 1
ATOM 631 C CA . THR A 1 83 ? -15.844 -9.008 -21 1 98.25 83 THR A CA 1
ATOM 632 C C . THR A 1 83 ? -15.109 -9.742 -19.891 1 98.25 83 THR A C 1
ATOM 634 O O . THR A 1 83 ? -14.219 -10.555 -20.156 1 98.25 83 THR A O 1
ATOM 637 N N . LEU A 1 84 ? -15.5 -9.375 -18.672 1 98.44 84 LEU A N 1
ATOM 638 C CA . LEU A 1 84 ? -14.914 -10.062 -17.516 1 98.44 84 LEU A CA 1
ATOM 639 C C . LEU A 1 84 ? -15.109 -11.57 -17.641 1 98.44 84 LEU A C 1
ATOM 641 O O . LEU A 1 84 ? -14.156 -12.336 -17.5 1 98.44 84 LEU A O 1
ATOM 645 N N . TRP A 1 85 ? -16.25 -11.969 -18 1 98.06 85 TRP A N 1
ATOM 646 C CA . TRP A 1 85 ? -16.562 -13.391 -18.109 1 98.06 85 TRP A CA 1
ATOM 647 C C . TRP A 1 85 ? -15.742 -14.039 -19.219 1 98.06 85 TRP A C 1
ATOM 649 O O . TRP A 1 85 ? -15.25 -15.156 -19.062 1 98.06 85 TRP A O 1
ATOM 659 N N . GLU A 1 86 ? -15.656 -13.367 -20.297 1 97.81 86 GLU A N 1
ATOM 660 C CA . GLU A 1 86 ? -14.906 -13.914 -21.422 1 97.81 86 GLU A CA 1
ATOM 661 C C . GLU A 1 86 ? -13.438 -14.125 -21.062 1 97.81 86 GLU A C 1
ATOM 663 O O . GLU A 1 86 ? -12.805 -15.055 -21.562 1 97.81 86 GLU A O 1
ATOM 668 N N . HIS A 1 87 ? -12.906 -13.242 -20.281 1 98.06 87 HIS A N 1
ATOM 669 C CA . HIS A 1 87 ? -11.555 -13.461 -19.781 1 98.06 87 HIS A CA 1
ATOM 670 C C . HIS A 1 87 ? -11.453 -14.766 -19 1 98.06 87 HIS A C 1
ATOM 672 O O . HIS A 1 87 ? -10.523 -15.539 -19.188 1 98.06 87 HIS A O 1
ATOM 678 N N . LEU A 1 88 ? -12.43 -14.984 -18.109 1 97.88 88 LEU A N 1
ATOM 679 C CA . LEU A 1 88 ? -12.414 -16.172 -17.281 1 97.88 88 LEU A CA 1
ATOM 680 C C . LEU A 1 88 ? -12.617 -17.438 -18.109 1 97.88 88 LEU A C 1
ATOM 682 O O . LEU A 1 88 ? -11.984 -18.469 -17.875 1 97.88 88 LEU A O 1
ATOM 686 N N . ASP A 1 89 ? -13.438 -17.281 -19.109 1 96.75 89 ASP A N 1
ATOM 687 C CA . ASP A 1 89 ? -13.664 -18.391 -20.016 1 96.75 89 ASP A CA 1
ATOM 688 C C . ASP A 1 89 ? -12.391 -18.734 -20.797 1 96.75 89 ASP A C 1
ATOM 690 O O . ASP A 1 89 ? -12.086 -19.906 -21.016 1 96.75 89 ASP A O 1
ATOM 694 N N . LEU A 1 90 ? -11.742 -17.719 -21.234 1 96.5 90 LEU A N 1
ATOM 695 C CA . LEU A 1 90 ? -10.484 -17.906 -21.938 1 96.5 90 LEU A CA 1
ATOM 696 C C . LEU A 1 90 ? -9.477 -18.656 -21.062 1 96.5 90 LEU A C 1
ATOM 698 O O . LEU A 1 90 ? -8.812 -19.578 -21.547 1 96.5 90 LEU A O 1
ATOM 702 N N . ILE A 1 91 ? -9.375 -18.297 -19.812 1 95.75 91 ILE A N 1
ATOM 703 C CA . ILE A 1 91 ? -8.477 -18.953 -18.875 1 95.75 91 ILE A CA 1
ATOM 704 C C . ILE A 1 91 ? -8.859 -20.422 -18.734 1 95.75 91 ILE A C 1
ATOM 706 O O . ILE A 1 91 ? -7.996 -21.312 -18.734 1 95.75 91 ILE A O 1
ATOM 710 N N . SER A 1 92 ? -10.117 -20.672 -18.578 1 95.06 92 SER A N 1
ATOM 711 C CA . SER A 1 92 ? -10.625 -22.031 -18.438 1 95.06 92 SER A CA 1
ATOM 712 C C . SER A 1 92 ? -10.25 -22.891 -19.641 1 95.06 92 SER A C 1
ATOM 714 O O . SER A 1 92 ? -9.828 -24.031 -19.484 1 95.06 92 SER A O 1
ATOM 716 N N . THR A 1 93 ? -10.391 -22.344 -20.781 1 94.94 93 THR A N 1
ATOM 717 C CA . THR A 1 93 ? -10.086 -23.047 -22.031 1 94.94 93 THR A CA 1
ATOM 718 C C . THR A 1 93 ? -8.594 -23.344 -22.125 1 94.94 93 THR A C 1
ATOM 720 O O . THR A 1 93 ? -8.195 -24.469 -22.438 1 94.94 93 THR A O 1
ATOM 723 N N . LEU A 1 94 ? -7.848 -22.375 -21.781 1 92.88 94 LEU A N 1
ATOM 724 C CA . LEU A 1 94 ? -6.398 -22.484 -21.891 1 92.88 94 LEU A CA 1
ATOM 725 C C . LEU A 1 94 ? -5.863 -23.531 -20.922 1 92.88 94 LEU A C 1
ATOM 727 O O . LEU A 1 94 ? -4.879 -24.219 -21.219 1 92.88 94 LEU A O 1
ATOM 731 N N . HIS A 1 95 ? -6.535 -23.672 -19.797 1 93.69 95 HIS A N 1
ATOM 732 C CA . HIS A 1 95 ? -6.023 -24.562 -18.75 1 93.69 95 HIS A CA 1
ATOM 733 C C . HIS A 1 95 ? -6.797 -25.875 -18.719 1 93.69 95 HIS A C 1
ATOM 735 O O . HIS A 1 95 ? -6.566 -26.703 -17.844 1 93.69 95 HIS A O 1
ATOM 741 N N . GLY A 1 96 ? -7.766 -26.016 -19.562 1 93.81 96 GLY A N 1
ATOM 742 C CA . GLY A 1 96 ? -8.516 -27.25 -19.672 1 93.81 96 GLY A CA 1
ATOM 743 C C . GLY A 1 96 ? -9.414 -27.516 -18.484 1 93.81 96 GLY A C 1
ATOM 744 O O . GLY A 1 96 ? -9.547 -28.656 -18.047 1 93.81 96 GLY A O 1
ATOM 745 N N . ILE A 1 97 ? -9.961 -26.484 -17.984 1 94.19 97 ILE A N 1
ATOM 746 C CA . ILE A 1 97 ? -10.898 -26.625 -16.875 1 94.19 97 ILE A CA 1
ATOM 747 C C . ILE A 1 97 ? -12.281 -27 -17.406 1 94.19 97 ILE A C 1
ATOM 749 O O . ILE A 1 97 ? -12.781 -26.359 -18.328 1 94.19 97 ILE A O 1
ATOM 753 N N . GLU A 1 98 ? -12.852 -28.016 -16.859 1 95.56 98 GLU A N 1
ATOM 754 C CA . GLU A 1 98 ? -14.195 -28.406 -17.266 1 95.56 98 GLU A CA 1
ATOM 755 C C . GLU A 1 98 ? -15.195 -27.281 -17.047 1 95.56 98 GLU A C 1
ATOM 757 O O . GLU A 1 98 ? -15.125 -26.562 -16.047 1 95.56 98 GLU A O 1
ATOM 762 N N . GLU A 1 99 ? -16.078 -27.234 -17.891 1 93.25 99 GLU A N 1
ATOM 763 C CA . GLU A 1 99 ? -17.016 -26.109 -17.922 1 93.25 99 GLU A CA 1
ATOM 764 C C . GLU A 1 99 ? -17.75 -25.969 -16.578 1 93.25 99 GLU A C 1
ATOM 766 O O . GLU A 1 99 ? -17.812 -24.875 -16.031 1 93.25 99 GLU A O 1
ATOM 771 N N . ASP A 1 100 ? -18.219 -27 -16.094 1 95.12 100 ASP A N 1
ATOM 772 C CA . ASP A 1 100 ? -18.953 -26.953 -14.836 1 95.12 100 ASP A CA 1
ATOM 773 C C . ASP A 1 100 ? -18.062 -26.516 -13.68 1 95.12 100 ASP A C 1
ATOM 775 O O . ASP A 1 100 ? -18.469 -25.703 -12.836 1 95.12 100 ASP A O 1
ATOM 779 N N . GLU A 1 101 ? -16.922 -27.016 -13.695 1 95.62 101 GLU A N 1
ATOM 780 C CA . GLU A 1 101 ? -15.953 -26.656 -12.672 1 95.62 101 GLU A CA 1
ATOM 781 C C . GLU A 1 101 ? -15.539 -25.188 -12.805 1 95.62 101 GLU A C 1
ATOM 783 O O . GLU A 1 101 ? -15.438 -24.469 -11.805 1 95.62 101 GLU A O 1
ATOM 788 N N . CYS A 1 102 ? -15.32 -24.797 -14.008 1 94.81 102 CYS A N 1
ATOM 789 C CA . CYS A 1 102 ? -14.945 -23.422 -14.273 1 94.81 102 CYS A CA 1
ATOM 790 C C . CYS A 1 102 ? -16.031 -22.469 -13.781 1 94.81 102 CYS A C 1
ATOM 792 O O . CYS A 1 102 ? -15.727 -21.484 -13.094 1 94.81 102 CYS A O 1
ATOM 794 N N . THR A 1 103 ? -17.25 -22.75 -14.141 1 96 103 THR A N 1
ATOM 795 C CA . THR A 1 103 ? -18.359 -21.906 -13.75 1 96 103 THR A CA 1
ATOM 796 C C . THR A 1 103 ? -18.469 -21.812 -12.234 1 96 103 THR A C 1
ATOM 798 O O . THR A 1 103 ? -18.625 -20.719 -11.68 1 96 103 THR A O 1
ATOM 801 N N . ARG A 1 104 ? -18.312 -22.875 -11.609 1 96.88 104 ARG A N 1
ATOM 802 C CA . ARG A 1 104 ? -18.406 -22.906 -10.156 1 96.88 104 ARG A CA 1
ATOM 803 C C . ARG A 1 104 ? -17.266 -22.109 -9.516 1 96.88 104 ARG A C 1
ATOM 805 O O . ARG A 1 104 ? -17.516 -21.25 -8.664 1 96.88 104 ARG A O 1
ATOM 812 N N . ARG A 1 105 ? -16.094 -22.328 -9.914 1 97 105 ARG A N 1
ATOM 813 C CA . ARG A 1 105 ? -14.938 -21.641 -9.352 1 97 105 ARG A CA 1
ATOM 814 C C . ARG A 1 105 ? -14.984 -20.156 -9.664 1 97 105 ARG A C 1
ATOM 816 O O . ARG A 1 105 ? -14.695 -19.328 -8.797 1 97 105 ARG A O 1
ATOM 823 N N . ALA A 1 106 ? -15.32 -19.906 -10.898 1 97.81 106 ALA A N 1
ATOM 824 C CA . ALA A 1 106 ? -15.375 -18.516 -11.328 1 97.81 106 ALA A CA 1
ATOM 825 C C . ALA A 1 106 ? -16.422 -17.734 -10.531 1 97.81 106 ALA A C 1
ATOM 827 O O . ALA A 1 106 ? -16.156 -16.625 -10.062 1 97.81 106 ALA A O 1
ATOM 828 N N . GLN A 1 107 ? -17.531 -18.328 -10.406 1 97.19 107 GLN A N 1
ATOM 829 C CA . GLN A 1 107 ? -18.609 -17.656 -9.656 1 97.19 107 GLN A CA 1
ATOM 830 C C . GLN A 1 107 ? -18.188 -17.422 -8.211 1 97.19 107 GLN A C 1
ATOM 832 O O . GLN A 1 107 ? -18.469 -16.344 -7.652 1 97.19 107 GLN A O 1
ATOM 837 N N . SER A 1 108 ? -17.594 -18.359 -7.641 1 97.81 108 SER A N 1
ATOM 838 C CA . SER A 1 108 ? -17.109 -18.219 -6.27 1 97.81 108 SER A CA 1
ATOM 839 C C . SER A 1 108 ? -16.109 -17.078 -6.152 1 97.81 108 SER A C 1
ATOM 841 O O . SER A 1 108 ? -16.203 -16.266 -5.234 1 97.81 108 SER A O 1
ATOM 843 N N . LEU A 1 109 ? -15.195 -17 -7.051 1 98.25 109 LEU A N 1
ATOM 844 C CA . LEU A 1 109 ? -14.172 -15.953 -7.047 1 98.25 109 LEU A CA 1
ATOM 845 C C . LEU A 1 109 ? -14.789 -14.578 -7.289 1 98.25 109 LEU A C 1
ATOM 847 O O . LEU A 1 109 ? -14.422 -13.602 -6.637 1 98.25 109 LEU A O 1
ATOM 851 N N . LEU A 1 110 ? -15.742 -14.547 -8.227 1 98.25 110 LEU A N 1
ATOM 852 C CA . LEU A 1 110 ? -16.422 -13.289 -8.531 1 98.25 110 LEU A CA 1
ATOM 853 C C . LEU A 1 110 ? -17.188 -12.781 -7.309 1 98.25 110 LEU A C 1
ATOM 855 O O . LEU A 1 110 ? -17.172 -11.586 -7.02 1 98.25 110 LEU A O 1
ATOM 859 N N . GLN A 1 111 ? -17.781 -13.664 -6.621 1 97.38 111 GLN A N 1
ATOM 860 C CA . GLN A 1 111 ? -18.5 -13.289 -5.41 1 97.38 111 GLN A CA 1
ATOM 861 C C . GLN A 1 111 ? -17.547 -12.828 -4.316 1 97.38 111 GLN A C 1
ATOM 863 O O . GLN A 1 111 ? -17.812 -11.852 -3.613 1 97.38 111 GLN A O 1
ATOM 868 N N . THR A 1 112 ? -16.469 -13.5 -4.211 1 96.5 112 THR A N 1
ATOM 869 C CA . THR A 1 112 ? -15.469 -13.172 -3.207 1 96.5 112 THR A CA 1
ATOM 870 C C . THR A 1 112 ? -14.984 -11.734 -3.371 1 96.5 112 THR A C 1
ATOM 872 O O . THR A 1 112 ? -14.82 -11.016 -2.385 1 96.5 112 THR A O 1
ATOM 875 N N . PHE A 1 113 ? -14.859 -11.289 -4.633 1 96.5 113 PHE A N 1
ATOM 876 C CA . PHE A 1 113 ? -14.32 -9.961 -4.887 1 96.5 113 PHE A CA 1
ATOM 877 C C . PHE A 1 113 ? -15.43 -9 -5.297 1 96.5 113 PHE A C 1
ATOM 879 O O . PHE A 1 113 ? -15.156 -7.891 -5.766 1 96.5 113 PHE A O 1
ATOM 886 N N . SER A 1 114 ? -16.656 -9.406 -5.168 1 94.44 114 SER A N 1
ATOM 887 C CA . SER A 1 114 ? -17.844 -8.586 -5.434 1 94.44 114 SER A CA 1
ATOM 888 C C . SER A 1 114 ? -17.828 -8.047 -6.859 1 94.44 114 SER A C 1
ATOM 890 O O . SER A 1 114 ? -18.031 -6.848 -7.074 1 94.44 114 SER A O 1
ATOM 892 N N . LEU A 1 115 ? -17.562 -8.969 -7.805 1 97.62 115 LEU A N 1
ATOM 893 C CA . LEU A 1 115 ? -17.547 -8.57 -9.203 1 97.62 115 LEU A CA 1
ATOM 894 C C . LEU A 1 115 ? -18.562 -9.375 -10.016 1 97.62 115 LEU A C 1
ATOM 896 O O . LEU A 1 115 ? -18.594 -9.281 -11.242 1 97.62 115 LEU A O 1
ATOM 900 N N . ASP A 1 116 ? -19.391 -10.133 -9.305 1 97.38 116 ASP A N 1
ATOM 901 C CA . ASP A 1 116 ? -20.359 -11 -9.977 1 97.38 116 ASP A CA 1
ATOM 902 C C . ASP A 1 116 ? -21.375 -10.188 -10.766 1 97.38 116 ASP A C 1
ATOM 904 O O . ASP A 1 116 ? -21.812 -10.594 -11.844 1 97.38 116 ASP A O 1
ATOM 908 N N . HIS A 1 117 ? -21.688 -9.023 -10.328 1 97.06 117 HIS A N 1
ATOM 909 C CA . HIS A 1 117 ? -22.734 -8.195 -10.93 1 97.06 117 HIS A CA 1
ATOM 910 C C . HIS A 1 117 ? -22.234 -7.52 -12.195 1 97.06 117 HIS A C 1
ATOM 912 O O . HIS A 1 117 ? -23.031 -6.977 -12.969 1 97.06 117 HIS A O 1
ATOM 918 N N . VAL A 1 118 ? -20.938 -7.543 -12.461 1 97.94 118 VAL A N 1
ATOM 919 C CA . VAL A 1 118 ? -20.406 -6.867 -13.633 1 97.94 118 VAL A CA 1
ATOM 920 C C . VAL A 1 118 ? -19.703 -7.875 -14.531 1 97.94 118 VAL A C 1
ATOM 922 O O . VAL A 1 118 ? -18.844 -7.508 -15.336 1 97.94 118 VAL A O 1
ATOM 925 N N . MET A 1 119 ? -20 -9.133 -14.398 1 97.06 119 MET A N 1
ATOM 926 C CA . MET A 1 119 ? -19.25 -10.188 -15.062 1 97.06 119 MET A CA 1
ATOM 927 C C . MET A 1 119 ? -19.375 -10.078 -16.578 1 97.06 119 MET A C 1
ATOM 929 O O . MET A 1 119 ? -18.531 -10.586 -17.312 1 97.06 119 MET A O 1
ATOM 933 N N . HIS A 1 120 ? -20.406 -9.344 -17.109 1 97.94 120 HIS A N 1
ATOM 934 C CA . HIS A 1 120 ? -20.594 -9.25 -18.562 1 97.94 120 HIS A CA 1
ATOM 935 C C . HIS A 1 120 ? -20.219 -7.859 -19.062 1 97.94 120 HIS A C 1
ATOM 937 O O . HIS A 1 120 ? -20.516 -7.516 -20.219 1 97.94 120 HIS A O 1
ATOM 943 N N . GLU A 1 121 ? -19.562 -7.078 -18.25 1 98.19 121 GLU A N 1
ATOM 944 C CA . GLU A 1 121 ? -19.062 -5.758 -18.625 1 98.19 121 GLU A CA 1
ATOM 945 C C . GLU A 1 121 ? -17.609 -5.82 -19.078 1 98.19 121 GLU A C 1
ATOM 947 O O . GLU A 1 121 ? -16.922 -6.812 -18.828 1 98.19 121 GLU A O 1
ATOM 952 N N . LEU A 1 122 ? -17.219 -4.711 -19.797 1 98.12 122 LEU A N 1
ATOM 953 C CA . LEU A 1 122 ? -15.852 -4.605 -20.281 1 98.12 122 LEU A CA 1
ATOM 954 C C . LEU A 1 122 ? -14.93 -4.051 -19.203 1 98.12 122 LEU A C 1
ATOM 956 O O . LEU A 1 122 ? 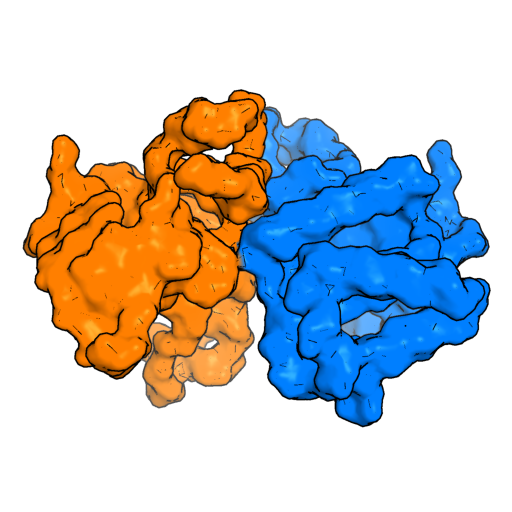-15.195 -2.984 -18.641 1 98.12 122 LEU A O 1
ATOM 960 N N . PRO A 1 123 ? -13.82 -4.734 -18.953 1 97.44 123 PRO A N 1
ATOM 961 C CA . PRO A 1 123 ? -12.898 -4.309 -17.906 1 97.44 123 PRO A CA 1
ATOM 962 C C . PRO A 1 123 ? -12.344 -2.904 -18.141 1 97.44 123 PRO A C 1
ATOM 964 O O . PRO A 1 123 ? -11.914 -2.242 -17.188 1 97.44 123 PRO A O 1
ATOM 967 N N . VAL A 1 124 ? -12.312 -2.453 -19.328 1 96.06 124 VAL A N 1
ATOM 968 C CA . VAL A 1 124 ? -11.797 -1.126 -19.656 1 96.06 124 VAL A CA 1
ATOM 969 C C . VAL A 1 124 ? -12.594 -0.064 -18.891 1 96.06 124 VAL A C 1
ATOM 971 O O . VAL A 1 124 ? -12.078 1.019 -18.609 1 96.06 124 VAL A O 1
ATOM 974 N N . THR A 1 125 ? -13.836 -0.435 -18.516 1 96.06 125 THR A N 1
ATOM 975 C CA . THR A 1 125 ? -14.703 0.515 -17.828 1 96.06 125 THR A CA 1
ATOM 976 C C . THR A 1 125 ? -14.562 0.382 -16.328 1 96.06 125 THR A C 1
ATOM 978 O O . THR A 1 125 ? -15.188 1.132 -15.57 1 96.06 125 THR A O 1
ATOM 981 N N . PHE A 1 126 ? -13.805 -0.574 -15.906 1 96.62 126 PHE A N 1
ATOM 982 C CA . PHE A 1 126 ? -13.648 -0.846 -14.484 1 96.62 126 PHE A CA 1
ATOM 983 C C . PHE A 1 126 ? -12.727 0.18 -13.828 1 96.62 126 PHE A C 1
ATOM 985 O O . PHE A 1 126 ? -11.852 0.745 -14.492 1 96.62 126 PHE A O 1
ATOM 992 N N . SER A 1 127 ? -13.008 0.453 -12.547 1 93 127 SER A N 1
ATOM 993 C CA . SER A 1 127 ? -12.008 1.175 -11.766 1 93 127 SER A CA 1
ATOM 994 C C . SER A 1 127 ? -10.703 0.397 -11.68 1 93 127 SER A C 1
ATOM 996 O O . SER A 1 127 ? -10.664 -0.797 -11.984 1 93 127 SER A O 1
ATOM 998 N N . LYS A 1 128 ? -9.641 1.036 -11.312 1 90.06 128 LYS A N 1
ATOM 999 C CA . LYS A 1 128 ? -8.352 0.384 -11.148 1 90.06 128 LYS A CA 1
ATOM 1000 C C . LYS A 1 128 ? -8.43 -0.775 -10.164 1 90.06 128 LYS A C 1
ATOM 1002 O O . LYS A 1 128 ? -7.844 -1.834 -10.383 1 90.06 128 LYS A O 1
ATOM 1007 N N . GLY A 1 129 ? -9.148 -0.547 -9.094 1 92.75 129 GLY A N 1
ATOM 1008 C CA . GLY A 1 129 ? -9.328 -1.607 -8.117 1 92.75 129 GLY A CA 1
ATOM 1009 C C . GLY A 1 129 ? -10.062 -2.812 -8.672 1 92.75 129 GLY A C 1
ATOM 1010 O O . GLY A 1 129 ? -9.711 -3.953 -8.367 1 92.75 129 GLY A O 1
ATOM 1011 N N . MET A 1 130 ? -10.977 -2.535 -9.453 1 95.25 130 MET A N 1
ATOM 1012 C CA . MET A 1 130 ? -11.734 -3.615 -10.086 1 95.25 130 MET A CA 1
ATOM 1013 C C . MET A 1 130 ? -10.859 -4.387 -11.07 1 95.25 130 MET A C 1
ATOM 1015 O O . MET A 1 130 ? -10.938 -5.613 -11.148 1 95.25 130 MET A O 1
ATOM 1019 N N . GLN A 1 131 ? -10.086 -3.658 -11.781 1 96.62 131 GLN A N 1
ATOM 1020 C CA . GLN A 1 131 ? -9.18 -4.301 -12.727 1 96.62 131 GLN A CA 1
ATOM 1021 C C . GLN A 1 131 ? -8.156 -5.172 -12.008 1 96.62 131 GLN A C 1
ATOM 1023 O O . GLN A 1 131 ? -7.836 -6.27 -12.469 1 96.62 131 GLN A O 1
ATOM 1028 N N . GLN A 1 132 ? -7.68 -4.68 -10.914 1 94.81 132 GLN A N 1
ATOM 1029 C CA . GLN A 1 132 ? -6.77 -5.473 -10.102 1 94.81 132 GLN A CA 1
ATOM 1030 C C . GLN A 1 132 ? -7.426 -6.77 -9.641 1 94.81 132 GLN A C 1
ATOM 1032 O O . GLN A 1 132 ? -6.812 -7.84 -9.703 1 94.81 132 GLN A O 1
ATOM 1037 N N . LYS A 1 133 ? -8.609 -6.676 -9.188 1 96.56 133 LYS A N 1
ATOM 1038 C CA . LYS A 1 133 ? -9.344 -7.852 -8.727 1 96.56 133 LYS A CA 1
ATOM 1039 C C . LYS A 1 133 ? -9.531 -8.859 -9.852 1 96.56 133 LYS A C 1
ATOM 1041 O O . LYS A 1 133 ? -9.453 -10.07 -9.633 1 96.56 133 LYS A O 1
ATOM 1046 N N . LEU A 1 134 ? -9.797 -8.336 -11.031 1 96.81 134 LEU A N 1
ATOM 1047 C CA . LEU A 1 134 ? -9.914 -9.219 -12.188 1 96.81 134 LEU A CA 1
ATOM 1048 C C . LEU A 1 134 ? -8.633 -10.023 -12.398 1 96.81 134 LEU A C 1
ATOM 1050 O O . LEU A 1 134 ? -8.68 -11.227 -12.641 1 96.81 134 LEU A O 1
ATOM 1054 N N . MET A 1 135 ? -7.496 -9.406 -12.281 1 96.06 135 MET A N 1
ATOM 1055 C CA . MET A 1 135 ? -6.219 -10.086 -12.453 1 96.06 135 MET A CA 1
ATOM 1056 C C . MET A 1 135 ? -6.035 -11.172 -11.406 1 96.06 135 MET A C 1
ATOM 1058 O O . MET A 1 135 ? -5.543 -12.266 -11.711 1 96.06 135 MET A O 1
ATOM 1062 N N . LEU A 1 136 ? -6.449 -10.836 -10.219 1 97.06 136 LEU A N 1
ATOM 1063 C CA . LEU A 1 136 ? -6.359 -11.82 -9.141 1 97.06 136 LEU A CA 1
ATOM 1064 C C . LEU A 1 136 ? -7.25 -13.023 -9.43 1 97.06 136 LEU A C 1
ATOM 1066 O O . LEU A 1 136 ? -6.812 -14.172 -9.312 1 97.06 136 LEU A O 1
ATOM 1070 N N . ILE A 1 137 ? -8.484 -12.719 -9.844 1 97.56 137 ILE A N 1
ATOM 1071 C CA . ILE A 1 137 ? -9.453 -13.773 -10.117 1 97.56 137 ILE A CA 1
ATOM 1072 C C . ILE A 1 137 ? -8.914 -14.703 -11.203 1 97.56 137 ILE A C 1
ATOM 1074 O O . ILE A 1 137 ? -9 -15.93 -11.07 1 97.56 137 ILE A O 1
ATOM 1078 N N . GLN A 1 138 ? -8.344 -14.141 -12.242 1 96.94 138 GLN A N 1
ATOM 1079 C CA . GLN A 1 138 ? -7.801 -14.945 -13.336 1 96.94 138 GLN A CA 1
ATOM 1080 C C . GLN A 1 138 ? -6.703 -15.875 -12.836 1 96.94 138 GLN A C 1
ATOM 1082 O O . GLN A 1 138 ? -6.691 -17.062 -13.172 1 96.94 138 GLN A O 1
ATOM 1087 N N . ALA A 1 139 ? -5.82 -15.32 -12.07 1 96.94 139 ALA A N 1
ATOM 1088 C CA . ALA A 1 139 ? -4.691 -16.109 -11.578 1 96.94 139 ALA A CA 1
ATOM 1089 C C . ALA A 1 139 ? -5.16 -17.25 -10.688 1 96.94 139 ALA A C 1
ATOM 1091 O O . ALA A 1 139 ? -4.676 -18.375 -10.797 1 96.94 139 ALA A O 1
ATOM 1092 N N . PHE A 1 140 ? -6.113 -17.016 -9.852 1 97.81 140 PHE A N 1
ATOM 1093 C CA . PHE A 1 140 ? -6.57 -18.016 -8.898 1 97.81 140 PHE A CA 1
ATOM 1094 C C . PHE A 1 140 ? -7.477 -19.031 -9.586 1 97.81 140 PHE A C 1
ATOM 1096 O O . PHE A 1 140 ? -7.551 -20.188 -9.164 1 97.81 140 PHE A O 1
ATOM 1103 N N . LEU A 1 141 ? -8.164 -18.562 -10.594 1 97.75 141 LEU A N 1
ATOM 1104 C CA . LEU A 1 141 ? -8.969 -19.5 -11.375 1 97.75 141 LEU A CA 1
ATOM 1105 C C . LEU A 1 141 ? -8.086 -20.562 -12.031 1 97.75 141 LEU A C 1
ATOM 1107 O O . LEU A 1 141 ? -8.438 -21.75 -12.047 1 97.75 141 LEU A O 1
ATOM 1111 N N . ALA A 1 142 ? -6.965 -20.188 -12.516 1 96.31 142 ALA A N 1
ATOM 1112 C CA . ALA A 1 142 ? -6.035 -21.078 -13.195 1 96.31 142 ALA A CA 1
ATOM 1113 C C . ALA A 1 142 ? -5.477 -22.125 -12.234 1 96.31 142 ALA A C 1
ATOM 1115 O O . ALA A 1 142 ? -5.145 -23.234 -12.648 1 96.31 142 ALA A O 1
ATOM 1116 N N . LYS A 1 143 ? -5.371 -21.719 -10.969 1 96.19 143 LYS A N 1
ATOM 1117 C CA . LYS A 1 143 ? -4.914 -22.609 -9.906 1 96.19 143 LYS A CA 1
ATOM 1118 C C . LYS A 1 143 ? -3.57 -23.25 -10.258 1 96.19 143 LYS A C 1
ATOM 1120 O O . LYS A 1 143 ? -3.432 -24.469 -10.227 1 96.19 143 LYS A O 1
ATOM 1125 N N . PRO A 1 144 ? -2.537 -22.453 -10.516 1 96.88 144 PRO A N 1
ATOM 1126 C CA . PRO A 1 144 ? -1.233 -23 -10.914 1 96.88 144 PRO A CA 1
ATOM 1127 C C . PRO A 1 144 ? -0.443 -23.562 -9.742 1 96.88 144 PRO A C 1
ATOM 1129 O O . PRO A 1 144 ? -0.858 -23.422 -8.586 1 96.88 144 PRO A O 1
ATOM 1132 N N . ASP A 1 145 ? 0.7 -24.203 -10.133 1 97 145 ASP A N 1
ATOM 1133 C CA . ASP A 1 145 ? 1.619 -24.703 -9.117 1 97 145 ASP A CA 1
ATOM 1134 C C . ASP A 1 145 ? 2.482 -23.578 -8.555 1 97 145 ASP A C 1
ATOM 1136 O O . ASP A 1 145 ? 3.002 -23.688 -7.441 1 97 145 ASP A O 1
ATOM 1140 N N . MET A 1 146 ? 2.623 -22.5 -9.406 1 97.38 146 MET A N 1
ATOM 1141 C CA . MET A 1 146 ? 3.484 -21.375 -9.016 1 97.38 146 MET A CA 1
ATOM 1142 C C . MET A 1 146 ? 2.838 -20.047 -9.359 1 97.38 146 MET A C 1
ATOM 1144 O O . MET A 1 146 ? 2.342 -19.859 -10.469 1 97.38 146 MET A O 1
ATOM 1148 N N . TYR A 1 147 ? 2.855 -19.172 -8.359 1 98.25 147 TYR A N 1
ATOM 1149 C CA . TYR A 1 147 ? 2.43 -17.797 -8.602 1 98.25 147 TYR A CA 1
ATOM 1150 C C . TYR A 1 147 ? 3.621 -16.844 -8.586 1 98.25 147 TYR A C 1
ATOM 1152 O O . TYR A 1 147 ? 4.469 -16.922 -7.695 1 98.25 147 TYR A O 1
ATOM 1160 N N . VAL A 1 148 ? 3.752 -16.016 -9.57 1 98.19 148 VAL A N 1
ATOM 1161 C CA . VAL A 1 148 ? 4.656 -14.867 -9.578 1 98.19 148 VAL A CA 1
ATOM 1162 C C . VAL A 1 148 ? 3.85 -13.57 -9.531 1 98.19 148 VAL A C 1
ATOM 1164 O O . VAL A 1 148 ? 3.135 -13.242 -10.477 1 98.19 148 VAL A O 1
ATOM 1167 N N . ILE A 1 149 ? 3.994 -12.867 -8.438 1 98.06 149 ILE A N 1
ATOM 1168 C CA . ILE A 1 149 ? 3.092 -11.75 -8.164 1 98.06 149 ILE A CA 1
ATOM 1169 C C . ILE A 1 149 ? 3.896 -10.461 -8 1 98.06 149 ILE A C 1
ATOM 1171 O O . ILE A 1 149 ? 4.824 -10.406 -7.188 1 98.06 149 ILE A O 1
ATOM 1175 N N . ASP A 1 150 ? 3.518 -9.484 -8.758 1 97.06 150 ASP A N 1
ATOM 1176 C CA . ASP A 1 150 ? 4.199 -8.195 -8.711 1 97.06 150 ASP A CA 1
ATOM 1177 C C . ASP A 1 150 ? 3.279 -7.109 -8.156 1 97.06 150 ASP A C 1
ATOM 1179 O O . ASP A 1 150 ? 2.383 -6.633 -8.859 1 97.06 150 ASP A O 1
ATOM 1183 N N . GLU A 1 151 ? 3.477 -6.695 -6.883 1 94.56 151 GLU A N 1
ATOM 1184 C CA . GLU A 1 151 ? 2.805 -5.598 -6.195 1 94.56 151 GLU A CA 1
ATOM 1185 C C . GLU A 1 151 ? 1.289 -5.773 -6.219 1 94.56 151 GLU A C 1
ATOM 1187 O O . GLU A 1 151 ? 0.563 -4.887 -6.668 1 94.56 151 GLU A O 1
ATOM 1192 N N . PRO A 1 152 ? 0.82 -6.793 -5.59 1 94.56 152 PRO A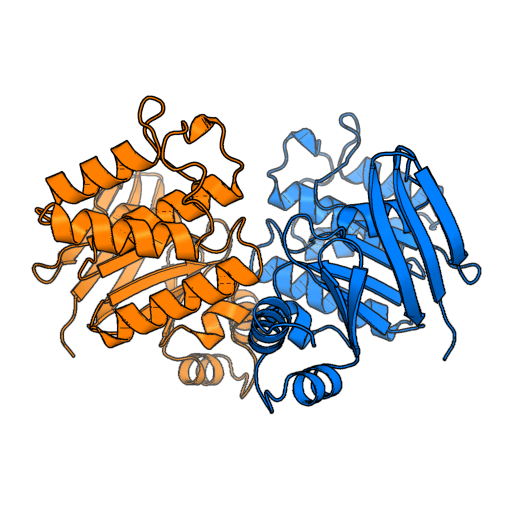 N 1
ATOM 1193 C CA . PRO A 1 152 ? -0.593 -7.152 -5.73 1 94.56 152 PRO A CA 1
ATOM 1194 C C . PRO A 1 152 ? -1.51 -6.281 -4.871 1 94.56 152 PRO A C 1
ATOM 1196 O O . PRO A 1 152 ? -2.727 -6.277 -5.07 1 94.56 152 PRO A O 1
ATOM 1199 N N . PHE A 1 153 ? -0.924 -5.539 -3.984 1 93.44 153 PHE A N 1
ATOM 1200 C CA . PHE A 1 153 ? -1.765 -4.879 -2.994 1 93.44 153 PHE A CA 1
ATOM 1201 C C . PHE A 1 153 ? -2.203 -3.506 -3.488 1 93.44 153 PHE A C 1
ATOM 1203 O O . PHE A 1 153 ? -3.113 -2.896 -2.922 1 93.44 153 PHE A O 1
ATOM 1210 N N . ILE A 1 154 ? -1.615 -3.057 -4.527 1 88.75 154 ILE A N 1
ATOM 1211 C CA . ILE A 1 154 ? -1.955 -1.748 -5.074 1 88.75 154 ILE A CA 1
ATOM 1212 C C . ILE A 1 154 ? -3.426 -1.727 -5.484 1 88.75 154 ILE A C 1
ATOM 1214 O O . ILE A 1 154 ? -3.898 -2.637 -6.172 1 88.75 154 ILE A O 1
ATOM 1218 N N . GLY A 1 155 ? -4.156 -0.746 -4.977 1 87.12 155 GLY A N 1
ATOM 1219 C CA . GLY A 1 155 ? -5.535 -0.544 -5.398 1 87.12 155 GLY A CA 1
ATOM 1220 C C . GLY A 1 155 ? -6.527 -1.37 -4.605 1 87.12 155 GLY A C 1
ATOM 1221 O O . GLY A 1 155 ? -7.738 -1.238 -4.789 1 87.12 155 GLY A O 1
ATOM 1222 N N . LEU A 1 156 ? -6.047 -2.195 -3.738 1 93.44 156 LEU A N 1
ATOM 1223 C CA . LEU A 1 156 ? -6.953 -3.031 -2.961 1 93.44 156 LEU A CA 1
ATOM 1224 C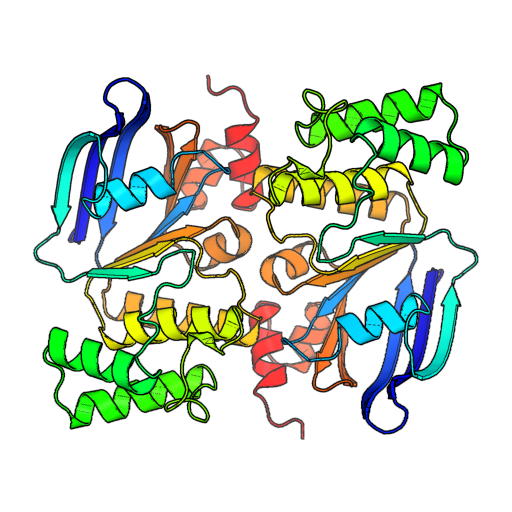 C . LEU A 1 156 ? -7.348 -2.342 -1.659 1 93.44 156 LEU A C 1
ATOM 1226 O O . LEU A 1 156 ? -6.512 -1.724 -1 1 93.44 156 LEU A O 1
ATOM 1230 N N . ASP A 1 157 ? -8.656 -2.434 -1.362 1 94 157 ASP A N 1
ATOM 1231 C CA . ASP A 1 157 ? -9.117 -1.976 -0.056 1 94 157 ASP A CA 1
ATOM 1232 C C . ASP A 1 157 ? -8.875 -3.039 1.015 1 94 157 ASP A C 1
ATOM 1234 O O . ASP A 1 157 ? -8.391 -4.133 0.714 1 94 157 ASP A O 1
ATOM 1238 N N . PRO A 1 158 ? -9.156 -2.756 2.246 1 95.38 158 PRO A N 1
ATOM 1239 C CA . PRO A 1 158 ? -8.844 -3.689 3.334 1 95.38 158 PRO A CA 1
ATOM 1240 C C . PRO A 1 158 ? -9.578 -5.023 3.189 1 95.38 158 PRO A C 1
ATOM 1242 O O . PRO A 1 158 ? -9.008 -6.078 3.479 1 95.38 158 PRO A O 1
ATOM 1245 N N . ILE A 1 159 ? -10.789 -4.922 2.74 1 95.06 159 ILE A N 1
ATOM 1246 C CA . ILE A 1 159 ? -11.578 -6.141 2.598 1 95.06 159 ILE A CA 1
ATOM 1247 C C . ILE A 1 159 ? -10.969 -7.031 1.52 1 95.06 159 ILE A C 1
ATOM 1249 O O . ILE A 1 159 ? -10.703 -8.211 1.755 1 95.06 159 ILE A O 1
ATOM 1253 N N . SER A 1 160 ? -10.719 -6.457 0.391 1 95.75 160 SER A N 1
ATOM 1254 C CA . SER A 1 160 ? -10.117 -7.199 -0.711 1 95.75 160 SER A CA 1
ATOM 1255 C C . SER A 1 160 ? -8.727 -7.703 -0.342 1 95.75 160 SER A C 1
ATOM 1257 O O . SER A 1 160 ? -8.32 -8.789 -0.753 1 95.75 160 SER A O 1
ATOM 1259 N N . THR A 1 161 ? -8.016 -6.895 0.385 1 96.5 161 THR A N 1
ATOM 1260 C CA . THR A 1 161 ? -6.688 -7.289 0.84 1 96.5 161 THR A CA 1
ATOM 1261 C C . THR A 1 161 ? -6.766 -8.547 1.703 1 96.5 161 THR A C 1
ATOM 1263 O O . THR A 1 161 ? -6 -9.492 1.503 1 96.5 161 THR A O 1
ATOM 1266 N N . LYS A 1 162 ? -7.664 -8.547 2.645 1 96.94 162 LYS A N 1
ATOM 1267 C CA . LYS A 1 162 ? -7.836 -9.703 3.518 1 96.94 162 LYS A CA 1
ATOM 1268 C C . LYS A 1 162 ? -8.203 -10.945 2.715 1 96.94 162 LYS A C 1
ATOM 1270 O O . LYS A 1 162 ? -7.645 -12.023 2.939 1 96.94 162 LYS A O 1
ATOM 1275 N N . ARG A 1 163 ? -9.102 -10.766 1.817 1 96.75 163 ARG A N 1
ATOM 1276 C CA . ARG A 1 163 ? -9.523 -11.875 0.975 1 96.75 163 ARG A CA 1
ATOM 1277 C C . ARG A 1 163 ? -8.352 -12.406 0.151 1 96.75 163 ARG A C 1
ATOM 1279 O O . ARG A 1 163 ? -8.148 -13.625 0.058 1 96.75 163 ARG A O 1
ATOM 1286 N N . PHE A 1 164 ? -7.625 -11.539 -0.418 1 98.06 164 PHE A N 1
ATOM 1287 C CA . PHE A 1 164 ? -6.457 -11.906 -1.205 1 98.06 164 PHE A CA 1
ATOM 1288 C C . PHE A 1 164 ? -5.449 -12.672 -0.354 1 98.06 164 PHE A C 1
ATOM 1290 O O . PHE A 1 164 ? -4.969 -13.734 -0.757 1 98.06 164 PHE A O 1
ATOM 1297 N N . VAL A 1 165 ? -5.137 -12.164 0.799 1 97.81 165 VAL A N 1
ATOM 1298 C CA . VAL A 1 165 ? -4.188 -12.797 1.713 1 97.81 165 VAL A CA 1
ATOM 1299 C C . VAL A 1 165 ? -4.672 -14.203 2.072 1 97.81 165 VAL A C 1
ATOM 1301 O O . VAL A 1 165 ? -3.885 -15.148 2.074 1 97.81 165 VAL A O 1
ATOM 1304 N N . ASP A 1 166 ? -5.957 -14.32 2.357 1 97.75 166 ASP A N 1
ATOM 1305 C CA . ASP A 1 166 ? -6.52 -15.625 2.695 1 97.75 166 ASP A CA 1
ATOM 1306 C C . ASP A 1 166 ? -6.391 -16.594 1.529 1 97.75 166 ASP A C 1
ATOM 1308 O O . ASP A 1 166 ? -6.117 -17.781 1.732 1 97.75 166 ASP A O 1
ATOM 1312 N N . MET A 1 167 ? -6.578 -16.094 0.411 1 97.81 167 MET A N 1
ATOM 1313 C CA . MET A 1 167 ? -6.441 -16.922 -0.778 1 97.81 167 MET A CA 1
ATOM 1314 C C . MET A 1 167 ? -4.996 -17.375 -0.968 1 97.81 167 MET A C 1
ATOM 1316 O O . MET A 1 167 ? -4.738 -18.516 -1.344 1 97.81 167 MET A O 1
ATOM 1320 N N . LEU A 1 168 ? -4.078 -16.5 -0.735 1 98.44 168 LEU A N 1
ATOM 1321 C CA . LEU A 1 168 ? -2.666 -16.859 -0.812 1 98.44 168 LEU A CA 1
ATOM 1322 C C . LEU A 1 168 ? -2.336 -17.969 0.169 1 98.44 168 LEU A C 1
ATOM 1324 O O . LEU A 1 168 ? -1.644 -18.922 -0.183 1 98.44 168 LEU A O 1
ATOM 1328 N N . LYS A 1 169 ? -2.822 -17.828 1.349 1 98.12 169 LYS A N 1
ATOM 1329 C CA . LYS A 1 169 ? -2.574 -18.844 2.375 1 98.12 169 LYS A CA 1
ATOM 1330 C C . LYS A 1 169 ? -3.139 -20.203 1.959 1 98.12 169 LYS A C 1
ATOM 1332 O O . LYS A 1 169 ? -2.488 -21.234 2.141 1 98.12 169 LYS A O 1
ATOM 1337 N N . ALA A 1 170 ? -4.34 -20.156 1.424 1 98.12 170 ALA A N 1
ATOM 1338 C CA . ALA A 1 170 ? -4.965 -21.406 0.97 1 98.12 170 ALA A CA 1
ATOM 1339 C C . ALA A 1 170 ? -4.148 -22.062 -0.138 1 98.12 170 ALA A C 1
ATOM 1341 O O . ALA A 1 170 ? -3.973 -23.281 -0.149 1 98.12 170 ALA A O 1
ATOM 1342 N N . GLU A 1 171 ? -3.668 -21.312 -1.073 1 98.25 171 GLU A N 1
ATOM 1343 C CA . GLU A 1 171 ? -2.852 -21.859 -2.158 1 98.25 171 GLU A CA 1
ATOM 1344 C C . GLU A 1 171 ? -1.535 -22.422 -1.632 1 98.25 171 GLU A C 1
ATOM 1346 O O . GLU A 1 171 ? -1.071 -23.453 -2.094 1 98.25 171 GLU A O 1
ATOM 1351 N N . LYS A 1 172 ? -1.003 -21.688 -0.73 1 98.12 172 LYS A N 1
ATOM 1352 C CA . LYS A 1 172 ? 0.208 -22.188 -0.084 1 98.12 172 LYS A CA 1
ATOM 1353 C C . LYS A 1 172 ? -0.04 -23.547 0.575 1 98.12 172 LYS A C 1
ATOM 1355 O O . LYS A 1 172 ? 0.758 -24.469 0.421 1 98.12 172 LYS A O 1
ATOM 1360 N N . GLU A 1 173 ? -1.123 -23.641 1.247 1 97.94 173 GLU A N 1
ATOM 1361 C CA . GLU A 1 173 ? -1.491 -24.875 1.925 1 97.94 173 GLU A CA 1
ATOM 1362 C C . GLU A 1 173 ? -1.728 -26.016 0.925 1 97.94 173 GLU A C 1
ATOM 1364 O O . GLU A 1 173 ? -1.42 -27.172 1.205 1 97.94 173 GLU A O 1
ATOM 1369 N N . ARG A 1 174 ? -2.227 -25.625 -0.22 1 97.31 174 ARG A N 1
ATOM 1370 C CA . ARG A 1 174 ? -2.455 -26.594 -1.29 1 97.31 174 ARG A CA 1
ATOM 1371 C C . ARG A 1 174 ? -1.135 -27.109 -1.853 1 97.31 174 ARG A C 1
ATOM 1373 O O . ARG A 1 174 ? -1.101 -28.141 -2.518 1 97.31 174 ARG A O 1
ATOM 1380 N N . GLY A 1 175 ? -0.07 -26.328 -1.63 1 97.44 175 GLY A N 1
ATOM 1381 C CA . GLY A 1 175 ? 1.239 -26.75 -2.098 1 97.44 175 GLY A CA 1
ATOM 1382 C C . GLY A 1 175 ? 1.823 -25.828 -3.154 1 97.44 175 GLY A C 1
ATOM 1383 O O . GLY A 1 175 ? 2.932 -26.062 -3.641 1 97.44 175 GLY A O 1
ATOM 1384 N N . ALA A 1 176 ? 1.123 -24.781 -3.488 1 97.88 176 ALA A N 1
ATOM 1385 C CA . ALA A 1 176 ? 1.616 -23.859 -4.504 1 97.88 176 ALA A CA 1
ATOM 1386 C C . ALA A 1 176 ? 2.799 -23.047 -3.979 1 97.88 176 ALA A C 1
ATOM 1388 O O . ALA A 1 176 ? 2.842 -22.688 -2.799 1 97.88 176 ALA A O 1
ATOM 1389 N N . GLY A 1 177 ? 3.793 -22.828 -4.875 1 98.19 177 GLY A N 1
ATOM 1390 C CA . GLY A 1 177 ? 4.832 -21.844 -4.598 1 98.19 177 GLY A CA 1
ATOM 1391 C C . GLY A 1 177 ? 4.449 -20.438 -5.016 1 98.19 177 GLY A C 1
ATOM 1392 O O . GLY A 1 177 ? 3.775 -20.25 -6.031 1 98.19 177 GLY A O 1
ATOM 1393 N N . ILE A 1 178 ? 4.883 -19.484 -4.219 1 98.62 178 ILE A N 1
ATOM 1394 C CA . ILE A 1 178 ? 4.508 -18.109 -4.5 1 98.62 178 ILE A CA 1
ATOM 1395 C C . ILE A 1 178 ? 5.727 -17.203 -4.359 1 98.62 178 ILE A C 1
ATOM 1397 O O . ILE A 1 178 ? 6.41 -17.219 -3.334 1 98.62 178 ILE A O 1
ATOM 1401 N N . LEU A 1 179 ? 6.07 -16.5 -5.387 1 98.75 179 LEU A N 1
ATOM 1402 C CA . LEU A 1 179 ? 7.031 -15.398 -5.359 1 98.75 179 LEU A CA 1
ATOM 1403 C C . LEU A 1 179 ? 6.324 -14.055 -5.453 1 98.75 179 LEU A C 1
ATOM 1405 O O . LEU A 1 179 ? 5.621 -13.781 -6.426 1 98.75 179 LEU A O 1
ATOM 1409 N N . MET A 1 180 ? 6.504 -13.219 -4.453 1 98.56 180 MET A N 1
ATOM 1410 C CA . MET A 1 180 ? 5.781 -11.953 -4.43 1 98.56 180 MET A CA 1
ATOM 1411 C C . MET A 1 180 ? 6.742 -10.781 -4.23 1 98.56 180 MET A C 1
ATOM 1413 O O . MET A 1 180 ? 7.566 -10.805 -3.312 1 98.56 180 MET A O 1
ATOM 1417 N N . CYS A 1 181 ? 6.645 -9.844 -5.125 1 97.5 181 CYS A N 1
ATOM 1418 C CA . CYS A 1 181 ? 7.309 -8.555 -4.945 1 97.5 181 CYS A CA 1
ATOM 1419 C C . CYS A 1 181 ? 6.348 -7.527 -4.363 1 97.5 181 CYS A C 1
ATOM 1421 O O . CYS A 1 181 ? 5.238 -7.348 -4.871 1 97.5 181 CYS A O 1
ATOM 1423 N N . THR A 1 182 ? 6.773 -6.898 -3.268 1 93.5 182 THR A N 1
ATOM 1424 C CA . THR A 1 182 ? 5.895 -5.879 -2.707 1 93.5 182 THR A CA 1
ATOM 1425 C C . THR A 1 182 ? 6.695 -4.844 -1.928 1 93.5 182 THR A C 1
ATOM 1427 O O . THR A 1 182 ? 7.75 -5.156 -1.37 1 93.5 182 THR A O 1
ATOM 1430 N N . HIS A 1 183 ? 6.113 -3.66 -1.88 1 90.19 183 HIS A N 1
ATOM 1431 C CA . HIS A 1 183 ? 6.676 -2.586 -1.069 1 90.19 183 HIS A CA 1
ATOM 1432 C C . HIS A 1 183 ? 5.996 -2.512 0.294 1 90.19 183 HIS A C 1
ATOM 1434 O O . HIS A 1 183 ? 6.434 -1.762 1.17 1 90.19 183 HIS A O 1
ATOM 1440 N N . VAL A 1 184 ? 4.973 -3.215 0.474 1 92.88 184 VAL A N 1
ATOM 1441 C CA . VAL A 1 184 ? 4.25 -3.213 1.742 1 92.88 184 VAL A CA 1
ATOM 1442 C C . VAL A 1 184 ? 4.848 -4.262 2.68 1 92.88 184 VAL A C 1
ATOM 1444 O O . VAL A 1 184 ? 4.277 -5.336 2.863 1 92.88 184 VAL A O 1
ATOM 1447 N N . LEU A 1 185 ? 5.875 -3.838 3.361 1 97.25 185 LEU A N 1
ATOM 1448 C CA . LEU A 1 185 ? 6.703 -4.801 4.078 1 97.25 185 LEU A CA 1
ATOM 1449 C C . LEU A 1 185 ? 6 -5.293 5.34 1 97.25 185 LEU A C 1
ATOM 1451 O O . LEU A 1 185 ? 6.211 -6.426 5.773 1 97.25 185 LEU A O 1
ATOM 1455 N N . ASP A 1 186 ? 5.141 -4.457 5.898 1 96.62 186 ASP A N 1
ATOM 1456 C CA . ASP A 1 186 ? 4.426 -4.895 7.094 1 96.62 186 ASP A CA 1
ATOM 1457 C C . ASP A 1 186 ? 3.49 -6.059 6.781 1 96.62 186 ASP A C 1
ATOM 1459 O O . ASP A 1 186 ? 3.357 -6.988 7.582 1 96.62 186 ASP A O 1
ATOM 1463 N N . THR A 1 187 ? 2.889 -6.008 5.66 1 95.69 187 THR A N 1
ATOM 1464 C CA . THR A 1 187 ? 2.023 -7.102 5.242 1 95.69 187 THR A CA 1
ATOM 1465 C C . THR A 1 187 ? 2.85 -8.328 4.852 1 95.69 187 THR A C 1
ATOM 1467 O O . THR A 1 187 ? 2.535 -9.445 5.258 1 95.69 187 THR A O 1
ATOM 1470 N N . ALA A 1 188 ? 3.914 -8.117 4.09 1 97.31 188 ALA A N 1
ATOM 1471 C CA . ALA A 1 188 ? 4.793 -9.211 3.682 1 97.31 188 ALA A CA 1
ATOM 1472 C C . ALA A 1 188 ? 5.316 -9.977 4.895 1 97.31 188 ALA A C 1
ATOM 1474 O O . ALA A 1 188 ? 5.379 -11.211 4.875 1 97.31 188 ALA A O 1
ATOM 1475 N N . GLU A 1 189 ? 5.645 -9.203 5.883 1 98 189 GLU A N 1
ATOM 1476 C CA . GLU A 1 189 ? 6.176 -9.781 7.113 1 98 189 GLU A CA 1
ATOM 1477 C C . GLU A 1 189 ? 5.227 -10.828 7.691 1 98 189 GLU A C 1
ATOM 1479 O O . GLU A 1 189 ? 5.664 -11.867 8.18 1 98 189 GLU A O 1
ATOM 1484 N N . LYS A 1 190 ? 3.98 -10.625 7.535 1 96.12 190 LYS A N 1
ATOM 1485 C CA . LYS A 1 190 ? 2.969 -11.469 8.172 1 96.12 190 LYS A CA 1
ATOM 1486 C C . LYS A 1 190 ? 2.691 -12.711 7.34 1 96.12 190 LYS A C 1
ATOM 1488 O O . LYS A 1 190 ? 2.225 -13.727 7.863 1 96.12 190 LYS A O 1
ATOM 1493 N N . ILE A 1 191 ? 3.033 -12.625 6.059 1 97.12 191 ILE A N 1
ATOM 1494 C CA . ILE A 1 191 ? 2.475 -13.703 5.258 1 97.12 191 ILE A CA 1
ATOM 1495 C C . ILE A 1 191 ? 3.602 -14.484 4.582 1 97.12 191 ILE A C 1
ATOM 1497 O O . ILE A 1 191 ? 3.438 -15.664 4.246 1 97.12 191 ILE A O 1
ATOM 1501 N N . CYS A 1 192 ? 4.746 -13.914 4.414 1 98.5 192 CYS A N 1
ATOM 1502 C CA . CYS A 1 192 ? 5.832 -14.594 3.721 1 98.5 192 CYS A CA 1
ATOM 1503 C C . CYS A 1 192 ? 6.621 -15.477 4.68 1 98.5 192 CYS A C 1
ATOM 1505 O O . CYS A 1 192 ? 6.773 -15.148 5.855 1 98.5 192 CYS A O 1
ATOM 1507 N N . ASP A 1 193 ? 7.168 -16.547 4.125 1 98.56 193 ASP A N 1
ATOM 1508 C CA . ASP A 1 193 ? 7.992 -17.469 4.902 1 98.56 193 ASP A CA 1
ATOM 1509 C C . ASP A 1 193 ? 9.438 -16.984 4.965 1 98.56 193 ASP A C 1
ATOM 1511 O O . ASP A 1 193 ? 10.117 -17.172 5.977 1 98.56 193 ASP A O 1
ATOM 1515 N N . ARG A 1 194 ? 9.867 -16.484 3.943 1 98.06 194 ARG A N 1
ATOM 1516 C CA . ARG A 1 194 ? 11.227 -15.945 3.883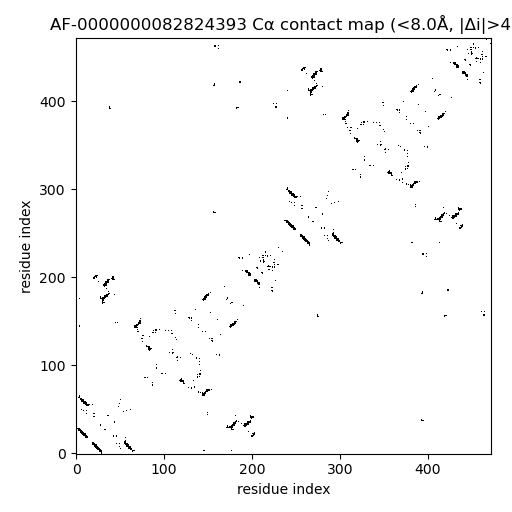 1 98.06 194 ARG A CA 1
ATOM 1517 C C . ARG A 1 194 ? 11.344 -14.867 2.811 1 98.06 194 ARG A C 1
ATOM 1519 O O . ARG A 1 194 ? 10.406 -14.648 2.043 1 98.06 194 ARG A O 1
ATOM 1526 N N . PHE A 1 195 ? 12.531 -14.258 2.746 1 98.69 195 PHE A N 1
ATOM 1527 C CA . PHE A 1 195 ? 12.688 -13.047 1.951 1 98.69 195 PHE A CA 1
ATOM 1528 C C . PHE A 1 195 ? 14.023 -13.047 1.214 1 98.69 195 PHE A C 1
ATOM 1530 O O . PHE A 1 195 ? 15.008 -13.602 1.708 1 98.69 195 PHE A O 1
ATOM 1537 N N . TYR A 1 196 ? 13.992 -12.492 0.058 1 98.5 196 TYR A N 1
ATOM 1538 C CA . TYR A 1 196 ? 15.18 -12 -0.64 1 98.5 196 TYR A CA 1
ATOM 1539 C C . TYR A 1 196 ? 15.18 -10.477 -0.71 1 98.5 196 TYR A C 1
ATOM 1541 O O . TYR A 1 196 ? 14.188 -9.867 -1.114 1 98.5 196 TYR A O 1
ATOM 1549 N N . MET A 1 197 ? 16.219 -9.875 -0.319 1 97.69 197 MET A N 1
ATOM 1550 C CA . MET A 1 197 ? 16.359 -8.422 -0.424 1 97.69 197 MET A CA 1
ATOM 1551 C C . MET A 1 197 ? 17.328 -8.039 -1.541 1 97.69 197 MET A C 1
ATOM 1553 O O . MET A 1 197 ? 18.438 -8.562 -1.605 1 97.69 197 MET A O 1
ATOM 1557 N N . ILE A 1 198 ? 16.906 -7.176 -2.363 1 96.94 198 ILE A N 1
ATOM 1558 C CA . ILE A 1 198 ? 17.688 -6.805 -3.541 1 96.94 198 ILE A CA 1
ATOM 1559 C C . ILE A 1 198 ? 17.969 -5.301 -3.518 1 96.94 198 ILE A C 1
ATOM 1561 O O . ILE A 1 198 ? 17.109 -4.508 -3.129 1 96.94 198 ILE A O 1
ATOM 1565 N N . GLU A 1 199 ? 19.094 -4.949 -3.848 1 94.12 199 GLU A N 1
ATOM 1566 C CA . GLU A 1 199 ? 19.531 -3.566 -3.965 1 94.12 199 GLU A CA 1
ATOM 1567 C C . GLU A 1 199 ? 20.531 -3.4 -5.113 1 94.12 199 GLU A C 1
ATOM 1569 O O . GLU A 1 199 ? 21.484 -4.164 -5.23 1 94.12 199 GLU A O 1
ATOM 1574 N N . LYS A 1 200 ? 20.266 -2.43 -5.918 1 93.44 200 LYS A N 1
ATOM 1575 C CA . LYS A 1 200 ? 21.141 -2.102 -7.039 1 93.44 200 LYS A CA 1
ATOM 1576 C C . LYS A 1 200 ? 21.422 -3.334 -7.891 1 93.44 200 LYS A C 1
ATOM 1578 O O . LYS A 1 200 ? 22.578 -3.596 -8.242 1 93.44 200 LYS A O 1
ATOM 1583 N N . GLY A 1 201 ? 20.453 -4.164 -8 1 95.88 201 GLY A N 1
ATOM 1584 C CA . GLY A 1 201 ? 20.516 -5.273 -8.938 1 95.88 201 GLY A CA 1
ATOM 1585 C C . GLY A 1 201 ? 21.172 -6.516 -8.352 1 95.88 201 GLY A C 1
ATOM 1586 O O . GLY A 1 201 ? 21.406 -7.492 -9.07 1 95.88 201 GLY A O 1
ATOM 1587 N N . SER A 1 202 ? 21.469 -6.473 -7.082 1 96.75 202 SER A N 1
ATOM 1588 C CA . SER A 1 202 ? 22.094 -7.625 -6.441 1 96.75 202 SER A CA 1
ATOM 1589 C C . SER A 1 202 ? 21.406 -7.977 -5.129 1 96.75 202 SER A C 1
ATOM 1591 O O . SER A 1 202 ? 20.906 -7.09 -4.426 1 96.75 202 SER A O 1
ATOM 1593 N N . LEU A 1 203 ? 21.375 -9.281 -4.855 1 96.88 203 LEU A N 1
ATOM 1594 C CA . LEU A 1 203 ? 20.859 -9.719 -3.564 1 96.88 203 LEU A CA 1
ATOM 1595 C C . LEU A 1 203 ? 21.859 -9.445 -2.449 1 96.88 203 LEU A C 1
ATOM 1597 O O . LEU A 1 203 ? 23.047 -9.734 -2.6 1 96.88 203 LEU A O 1
ATOM 1601 N N . PHE A 1 204 ? 21.422 -8.906 -1.354 1 95.38 204 PHE A N 1
ATOM 1602 C CA . PHE A 1 204 ? 22.391 -8.586 -0.307 1 95.38 204 PHE A CA 1
ATOM 1603 C C . PHE A 1 204 ? 21.984 -9.242 1.011 1 95.38 204 PHE A C 1
ATOM 1605 O O . PHE A 1 204 ? 22.797 -9.344 1.928 1 95.38 204 PHE A O 1
ATOM 1612 N N . LEU A 1 205 ? 20.766 -9.672 1.146 1 96.62 205 LEU A N 1
ATOM 1613 C CA . LEU A 1 205 ? 20.281 -10.336 2.352 1 96.62 205 LEU A CA 1
ATOM 1614 C C . LEU A 1 205 ? 19.125 -11.281 2.023 1 96.62 205 LEU A C 1
ATOM 1616 O O . LEU A 1 205 ? 18.344 -11.023 1.109 1 96.62 205 LEU A O 1
ATOM 1620 N N . GLN A 1 206 ? 19.078 -12.422 2.748 1 97.81 206 GLN A N 1
ATOM 1621 C CA . GLN A 1 206 ? 18 -13.375 2.535 1 97.81 206 GLN A CA 1
ATOM 1622 C C . GLN A 1 206 ? 17.781 -14.242 3.77 1 97.81 206 GLN A C 1
ATOM 1624 O O . GLN A 1 206 ? 18.672 -14.398 4.598 1 97.81 206 GLN A O 1
ATOM 1629 N N . GLY A 1 207 ? 16.609 -14.773 3.895 1 98.19 207 GLY A N 1
ATOM 1630 C CA . GLY A 1 207 ? 16.281 -15.68 4.988 1 98.19 207 GLY A CA 1
ATOM 1631 C C . GLY A 1 207 ? 14.93 -15.391 5.609 1 98.19 207 GLY A C 1
ATOM 1632 O O . GLY A 1 207 ? 14.133 -14.633 5.055 1 98.19 207 GLY A O 1
ATOM 1633 N N . THR A 1 208 ? 14.648 -16.109 6.652 1 98.44 208 THR A N 1
ATOM 1634 C CA . THR A 1 208 ? 13.445 -15.844 7.438 1 98.44 208 THR A CA 1
ATOM 1635 C C . THR A 1 208 ? 13.562 -14.508 8.164 1 98.44 208 THR A C 1
ATOM 1637 O O . THR A 1 208 ? 14.625 -13.891 8.18 1 98.44 208 THR A O 1
ATOM 1640 N N . LEU A 1 209 ? 12.469 -14.047 8.695 1 98.25 209 LEU A N 1
ATOM 1641 C CA . LEU A 1 209 ? 12.508 -12.82 9.477 1 98.25 209 LEU A CA 1
ATOM 1642 C C . LEU A 1 209 ? 13.547 -12.922 10.594 1 98.25 209 LEU A C 1
ATOM 1644 O O . LEU A 1 209 ? 14.305 -11.977 10.828 1 98.25 209 LEU A O 1
ATOM 1648 N N . LYS A 1 210 ? 13.57 -14.008 11.234 1 98.25 210 LYS A N 1
ATOM 1649 C CA . LYS A 1 210 ? 14.531 -14.219 12.305 1 98.25 210 LYS A CA 1
ATOM 1650 C C . LYS A 1 210 ? 15.961 -14.117 11.789 1 98.25 210 LYS A C 1
ATOM 1652 O O . LYS A 1 210 ? 16.812 -13.477 12.414 1 98.25 210 LYS A O 1
ATOM 1657 N N . ASP A 1 211 ? 16.281 -14.758 10.641 1 98.06 211 ASP A N 1
ATOM 1658 C CA . ASP A 1 211 ? 17.594 -14.664 10.023 1 98.06 211 ASP A CA 1
ATOM 1659 C C . ASP A 1 211 ? 17.969 -13.211 9.758 1 98.06 211 ASP A C 1
ATOM 1661 O O . ASP A 1 211 ? 19.094 -12.797 10.047 1 98.06 211 ASP A O 1
ATOM 1665 N N . ILE A 1 212 ? 16.984 -12.484 9.219 1 97.62 212 ILE A N 1
ATOM 1666 C CA . ILE A 1 212 ? 17.219 -11.102 8.828 1 97.62 212 ILE A CA 1
ATOM 1667 C C . ILE A 1 212 ? 17.453 -10.242 10.07 1 97.62 212 ILE A C 1
ATOM 1669 O O . ILE A 1 212 ? 18.328 -9.383 10.094 1 97.62 212 ILE A O 1
ATOM 1673 N N . GLN A 1 213 ? 16.625 -10.484 11.055 1 97.81 213 GLN A N 1
ATOM 1674 C CA . GLN A 1 213 ? 16.812 -9.789 12.328 1 97.81 213 GLN A CA 1
ATOM 1675 C C . GLN A 1 213 ? 18.188 -10.055 12.914 1 97.81 213 GLN A C 1
ATOM 1677 O O . GLN A 1 213 ? 18.859 -9.125 13.367 1 97.81 213 GLN A O 1
ATOM 1682 N N . ASP A 1 214 ? 18.672 -11.242 12.844 1 97.62 214 ASP A N 1
ATOM 1683 C CA . ASP A 1 214 ? 19.984 -11.617 13.359 1 97.62 214 ASP A CA 1
ATOM 1684 C C . ASP A 1 214 ? 21.094 -10.93 12.562 1 97.62 214 ASP A C 1
ATOM 1686 O O . ASP A 1 214 ? 22.031 -10.375 13.148 1 97.62 214 ASP A O 1
ATOM 1690 N N . LYS A 1 215 ? 20.953 -10.977 11.297 1 96.38 215 LYS A N 1
ATOM 1691 C CA . LYS A 1 215 ? 21.984 -10.445 10.422 1 96.38 215 LYS A CA 1
ATOM 1692 C C . LYS A 1 215 ? 22.078 -8.922 10.531 1 96.38 215 LYS A C 1
ATOM 1694 O O . LYS A 1 215 ? 23.141 -8.344 10.328 1 96.38 215 LYS A O 1
ATOM 1699 N N . THR A 1 216 ? 20.922 -8.305 10.867 1 96.25 216 THR A N 1
ATOM 1700 C CA . THR A 1 216 ? 20.906 -6.848 10.953 1 96.25 216 THR A CA 1
ATOM 1701 C C . THR A 1 216 ? 21.125 -6.391 12.391 1 96.25 216 THR A C 1
ATOM 1703 O O . THR A 1 216 ? 21.297 -5.195 12.648 1 96.25 216 THR A O 1
ATOM 1706 N N . GLY A 1 217 ? 21.062 -7.262 13.273 1 95.94 217 GLY A N 1
ATOM 1707 C CA . GLY A 1 217 ? 21.219 -6.934 14.68 1 95.94 217 GLY A CA 1
ATOM 1708 C C . GLY A 1 217 ? 20 -6.262 15.281 1 95.94 217 GLY A C 1
ATOM 1709 O O . GLY A 1 217 ? 20.109 -5.496 16.234 1 95.94 217 GLY A O 1
ATOM 1710 N N . LEU A 1 218 ? 18.891 -6.438 14.695 1 95.75 218 LEU A N 1
ATOM 1711 C CA . LEU A 1 218 ? 17.656 -5.816 15.148 1 95.75 218 LEU A CA 1
ATOM 1712 C C . LEU A 1 218 ? 16.672 -6.871 15.641 1 95.75 218 LEU A C 1
ATOM 1714 O O . LEU A 1 218 ? 15.602 -7.055 15.039 1 95.75 218 LEU A O 1
ATOM 1718 N N . GLU A 1 219 ? 16.938 -7.344 16.797 1 95.25 219 GLU A N 1
ATOM 1719 C CA . GLU A 1 219 ? 16.094 -8.406 17.359 1 95.25 219 GLU A CA 1
ATOM 1720 C C . GLU A 1 219 ? 14.68 -7.914 17.625 1 95.25 219 GLU A C 1
ATOM 1722 O O . GLU A 1 219 ? 14.484 -6.852 18.203 1 95.25 219 GLU A O 1
ATOM 1727 N N . GLU A 1 220 ? 13.766 -8.625 17.125 1 94.69 220 GLU A N 1
ATOM 1728 C CA . GLU A 1 220 ? 12.344 -8.438 17.375 1 94.69 220 GLU A CA 1
ATOM 1729 C C . GLU A 1 220 ? 11.82 -7.191 16.656 1 94.69 220 GLU A C 1
ATOM 1731 O O . GLU A 1 220 ? 10.711 -6.727 16.938 1 94.69 220 GLU A O 1
ATOM 1736 N N . GLN A 1 221 ? 12.703 -6.641 15.812 1 96.69 221 GLN A N 1
ATOM 1737 C CA . GLN A 1 221 ? 12.234 -5.492 15.039 1 96.69 221 GLN A CA 1
ATOM 1738 C C . GLN A 1 221 ? 11.539 -5.938 13.758 1 96.69 221 GLN A C 1
ATOM 1740 O O . GLN A 1 221 ? 11.609 -7.109 13.383 1 96.69 221 GLN A O 1
ATOM 1745 N N . SER A 1 222 ? 10.836 -5.023 13.234 1 97.62 222 SER A N 1
ATOM 1746 C CA . SER A 1 222 ? 10.023 -5.332 12.062 1 97.62 222 SER A CA 1
ATOM 1747 C C . SER A 1 222 ? 10.898 -5.559 10.828 1 97.62 222 SER A C 1
ATOM 1749 O O . SER A 1 222 ? 12.07 -5.172 10.812 1 97.62 222 SER A O 1
ATOM 1751 N N . LEU A 1 223 ? 10.328 -6.184 9.812 1 98.06 223 LEU A N 1
ATOM 1752 C CA . LEU A 1 223 ? 10.992 -6.367 8.523 1 98.06 223 LEU A CA 1
ATOM 1753 C C . LEU A 1 223 ? 11.391 -5.023 7.922 1 98.06 223 LEU A C 1
ATOM 1755 O O . LEU A 1 223 ? 12.477 -4.887 7.352 1 98.06 223 LEU A O 1
ATOM 1759 N N . LEU A 1 224 ? 10.523 -4.031 8.078 1 97.44 224 LEU A N 1
ATOM 1760 C CA . LEU A 1 224 ? 10.789 -2.691 7.562 1 97.44 224 LEU A CA 1
ATOM 1761 C C . LEU A 1 224 ? 12.023 -2.088 8.227 1 97.44 224 LEU A C 1
ATOM 1763 O O . LEU A 1 224 ? 12.883 -1.516 7.555 1 97.44 224 LEU A O 1
ATOM 1767 N N . ASP A 1 225 ? 12.094 -2.277 9.523 1 97.31 225 ASP A N 1
ATOM 1768 C CA . ASP A 1 225 ? 13.25 -1.77 10.258 1 97.31 225 ASP A CA 1
ATOM 1769 C C . ASP A 1 225 ? 14.539 -2.447 9.797 1 97.31 225 ASP A C 1
ATOM 1771 O O . ASP A 1 225 ? 15.555 -1.782 9.594 1 97.31 225 ASP A O 1
ATOM 1775 N N . CYS A 1 226 ? 14.461 -3.736 9.656 1 97.44 226 CYS A N 1
ATOM 1776 C CA . CYS A 1 226 ? 15.633 -4.496 9.234 1 97.44 226 CYS A CA 1
ATOM 1777 C C . CYS A 1 226 ? 16.062 -4.098 7.828 1 97.44 226 CYS A C 1
ATOM 1779 O O . CYS A 1 226 ? 17.25 -3.938 7.559 1 97.44 226 CYS A O 1
ATOM 1781 N N . PHE A 1 227 ? 15.094 -3.945 6.949 1 97.62 227 PHE A N 1
ATOM 1782 C CA . PHE A 1 227 ? 15.391 -3.533 5.586 1 97.62 227 PHE A CA 1
ATOM 1783 C C . PHE A 1 227 ? 16.062 -2.164 5.566 1 97.62 227 PHE A C 1
ATOM 1785 O O . PHE A 1 227 ? 17.078 -1.97 4.891 1 97.62 227 PHE A O 1
ATOM 1792 N N . TYR A 1 228 ? 15.438 -1.264 6.312 1 96.19 228 TYR A N 1
ATOM 1793 C CA . TYR A 1 228 ? 15.945 0.101 6.387 1 96.19 228 TYR A CA 1
ATOM 1794 C C . TYR A 1 228 ? 17.391 0.119 6.875 1 96.19 228 TYR A C 1
ATOM 1796 O O . TYR A 1 228 ? 18.25 0.767 6.27 1 96.19 228 TYR A O 1
ATOM 1804 N N . LYS A 1 229 ? 17.625 -0.617 7.898 1 95.75 229 LYS A N 1
ATOM 1805 C CA . LYS A 1 229 ? 18.969 -0.69 8.453 1 95.75 229 LYS A CA 1
ATOM 1806 C C . LYS A 1 229 ? 19.938 -1.301 7.445 1 95.75 229 LYS A C 1
ATOM 1808 O O . LYS A 1 229 ? 21.062 -0.812 7.281 1 95.75 229 LYS A O 1
ATOM 1813 N N . ALA A 1 230 ? 19.5 -2.334 6.82 1 94.5 230 ALA A N 1
ATOM 1814 C CA . ALA A 1 230 ? 20.359 -3.061 5.883 1 94.5 230 ALA A CA 1
ATOM 1815 C C . ALA A 1 230 ? 20.75 -2.178 4.699 1 94.5 230 ALA A C 1
ATOM 1817 O O . ALA A 1 230 ? 21.875 -2.266 4.195 1 94.5 230 ALA A O 1
ATOM 1818 N N . VAL A 1 231 ? 19.828 -1.348 4.305 1 92.12 231 VAL A N 1
ATOM 1819 C CA . VAL A 1 231 ? 20.078 -0.501 3.141 1 92.12 231 VAL A CA 1
ATOM 1820 C C . VAL A 1 231 ? 20.906 0.716 3.551 1 92.12 231 VAL A C 1
ATOM 1822 O O . VAL A 1 231 ? 21.781 1.162 2.803 1 92.12 231 VAL A O 1
ATOM 1825 N N . GLN A 1 232 ? 20.516 1.366 4.715 1 86.19 232 GLN A N 1
ATOM 1826 C CA . GLN A 1 232 ? 21.266 2.529 5.188 1 86.19 232 GLN A CA 1
ATOM 1827 C C . GLN A 1 232 ? 22.672 2.145 5.594 1 86.19 232 GLN A C 1
ATOM 1829 O O . GLN A 1 232 ? 23.594 2.959 5.5 1 86.19 232 GLN A O 1
ATOM 1834 N N . GLY A 1 233 ? 22.797 1.019 6.48 1 70.62 233 GLY A N 1
ATOM 1835 C CA . GLY A 1 233 ? 24.094 0.607 7.016 1 70.62 233 GLY A CA 1
ATOM 1836 C C . GLY A 1 233 ? 25.109 0.268 5.938 1 70.62 233 GLY A C 1
ATOM 1837 O O . GLY A 1 233 ? 24.734 -0.074 4.812 1 70.62 233 GLY A O 1
ATOM 1838 N N . ASP A 1 234 ? 26.359 0.81 5.859 1 49.81 234 ASP A N 1
ATOM 1839 C CA . ASP A 1 234 ? 27.562 0.496 5.105 1 49.81 234 ASP A CA 1
ATOM 1840 C C . ASP A 1 234 ? 27.734 -1.013 4.941 1 49.81 234 ASP A C 1
ATOM 1842 O O . ASP A 1 234 ? 27.891 -1.737 5.926 1 49.81 234 ASP A O 1
ATOM 1846 N N . ARG A 1 235 ? 27.047 -1.715 4.238 1 38.41 235 ARG A N 1
ATOM 1847 C CA . ARG A 1 235 ? 27.641 -3.02 3.969 1 38.41 235 ARG A CA 1
ATOM 1848 C C . ARG A 1 235 ? 29.156 -2.973 4.125 1 38.41 235 ARG A C 1
ATOM 1850 O O . ARG A 1 235 ? 29.812 -2.039 3.648 1 38.41 235 ARG A O 1
ATOM 1857 N N . PRO A 1 236 ? 29.641 -3.92 5.137 1 30.58 236 PRO A N 1
ATOM 1858 C CA . PRO A 1 236 ? 31.094 -3.979 5.086 1 30.58 236 PRO A CA 1
ATOM 1859 C C . PRO A 1 236 ? 31.641 -4.086 3.662 1 30.58 236 PRO A C 1
ATOM 1861 O O . PRO A 1 236 ? 30.953 -4.621 2.781 1 30.58 236 PRO A O 1
ATOM 1864 N N . MET B 1 1 ? -7.34 15.656 27.969 1 66.38 1 MET B N 1
ATOM 1865 C CA . MET B 1 1 ? -6.465 15.758 26.797 1 66.38 1 MET B CA 1
ATOM 1866 C C . MET B 1 1 ? -6.93 16.875 25.859 1 66.38 1 MET B C 1
ATOM 1868 O O . MET B 1 1 ? -8.133 17.094 25.703 1 66.38 1 MET B O 1
ATOM 1872 N N . THR B 1 2 ? -5.992 17.828 25.562 1 85.94 2 THR B N 1
ATOM 1873 C CA . THR B 1 2 ? -6.32 18.953 24.688 1 85.94 2 THR B CA 1
ATOM 1874 C C . THR B 1 2 ? -6.691 18.453 23.297 1 85.94 2 THR B C 1
ATOM 1876 O O . THR B 1 2 ? -5.934 17.719 22.672 1 85.94 2 THR B O 1
ATOM 1879 N N . LYS B 1 3 ? -7.906 18.719 22.906 1 92.69 3 LYS B N 1
ATOM 1880 C CA . LYS B 1 3 ? -8.391 18.359 21.578 1 92.69 3 LYS B CA 1
ATOM 1881 C C . LYS B 1 3 ? -7.961 19.391 20.531 1 92.69 3 LYS B C 1
ATOM 1883 O O . LYS B 1 3 ? -8.125 20.594 20.734 1 92.69 3 LYS B O 1
ATOM 1888 N N . LEU B 1 4 ? -7.355 18.906 19.516 1 96.56 4 LEU B N 1
ATOM 1889 C CA . LEU B 1 4 ? -6.941 19.797 18.438 1 96.56 4 LEU B CA 1
ATOM 1890 C C . LEU B 1 4 ? -8.016 19.875 17.359 1 96.56 4 LEU B C 1
ATOM 1892 O O . LEU B 1 4 ? -8.195 20.922 16.734 1 96.56 4 LEU B O 1
ATOM 1896 N N . LEU B 1 5 ? -8.711 18.766 17.172 1 97.56 5 LEU B N 1
ATOM 1897 C CA . LEU B 1 5 ? -9.789 18.672 16.188 1 97.56 5 LEU B CA 1
ATOM 1898 C C . LEU B 1 5 ? -11.008 17.984 16.797 1 97.56 5 LEU B C 1
ATOM 1900 O O . LEU B 1 5 ? -10.875 16.953 17.453 1 97.56 5 LEU B O 1
ATOM 1904 N N . GLU B 1 6 ? -12.141 18.625 16.672 1 97.62 6 GLU B N 1
ATOM 1905 C CA . GLU B 1 6 ? -13.43 18 16.953 1 97.62 6 GLU B CA 1
ATOM 1906 C C . GLU B 1 6 ? -14.383 18.172 15.766 1 97.62 6 GLU B C 1
ATOM 1908 O O . GLU B 1 6 ? -14.719 19.281 15.375 1 97.62 6 GLU B O 1
ATOM 1913 N N . ALA B 1 7 ? -14.75 17.078 15.211 1 97.94 7 ALA B N 1
ATOM 1914 C CA . ALA B 1 7 ? -15.633 17.094 14.047 1 97.94 7 ALA B CA 1
ATOM 1915 C C . ALA B 1 7 ? -16.953 16.391 14.352 1 97.94 7 ALA B C 1
ATOM 1917 O O . ALA B 1 7 ? -16.969 15.203 14.664 1 97.94 7 ALA B O 1
ATOM 1918 N N . SER B 1 8 ? -18.016 17.156 14.328 1 97.94 8 SER B N 1
ATOM 1919 C CA . SER B 1 8 ? -19.375 16.641 14.391 1 97.94 8 SER B CA 1
ATOM 1920 C C . SER B 1 8 ? -20.094 16.812 13.055 1 97.94 8 SER B C 1
ATOM 1922 O O . SER B 1 8 ? -20.703 17.859 12.805 1 97.94 8 SER B O 1
ATOM 1924 N N . ILE B 1 9 ? -20.078 15.758 12.305 1 98.12 9 ILE B N 1
ATOM 1925 C CA . ILE B 1 9 ? -20.656 15.812 10.969 1 98.12 9 ILE B CA 1
ATOM 1926 C C . ILE B 1 9 ? -22.031 15.148 10.969 1 98.12 9 ILE B C 1
ATOM 1928 O O . ILE B 1 9 ? -22.141 13.922 11 1 98.12 9 ILE B O 1
ATOM 1932 N N . LYS B 1 10 ? -23.047 15.961 10.93 1 97.62 10 LYS B N 1
ATOM 1933 C CA . LYS B 1 10 ? -24.406 15.398 10.844 1 97.62 10 LYS B CA 1
ATOM 1934 C C . LYS B 1 10 ? -24.688 14.852 9.445 1 97.62 10 LYS B C 1
ATOM 1936 O O . LYS B 1 10 ? -25.234 13.758 9.305 1 97.62 10 LYS B O 1
ATOM 1941 N N . GLN B 1 11 ? -24.375 15.625 8.516 1 97.25 11 GLN B N 1
ATOM 1942 C CA . GLN B 1 11 ? -24.484 15.227 7.113 1 97.25 11 GLN B CA 1
ATOM 1943 C C . GLN B 1 11 ? -23.391 15.883 6.273 1 97.25 11 GLN B C 1
ATOM 1945 O O . GLN B 1 11 ? -22.969 17 6.559 1 97.25 11 GLN B O 1
ATOM 1950 N N . ALA B 1 12 ? -22.922 15.164 5.352 1 97.38 12 ALA B N 1
ATOM 1951 C CA . ALA B 1 12 ? -22.031 15.734 4.352 1 97.38 12 ALA B CA 1
ATOM 1952 C C . ALA B 1 12 ? -22.109 14.953 3.039 1 97.38 12 ALA B C 1
ATOM 1954 O O . ALA B 1 12 ? -22.328 13.742 3.041 1 97.38 12 ALA B O 1
ATOM 1955 N N . GLY B 1 13 ? -21.906 15.672 1.937 1 93.94 13 GLY B N 1
ATOM 1956 C CA . GLY B 1 13 ? -21.938 15.055 0.618 1 93.94 13 GLY B CA 1
ATOM 1957 C C . GLY B 1 13 ? -21.828 16.062 -0.51 1 93.94 13 GLY B C 1
ATOM 1958 O O . GLY B 1 13 ? -21.203 17.109 -0.354 1 93.94 13 GLY B O 1
ATOM 1959 N N . TYR B 1 14 ? -22.266 15.664 -1.618 1 89.94 14 TYR B N 1
ATOM 1960 C CA . TYR B 1 14 ? -22.109 16.484 -2.82 1 89.94 14 TYR B CA 1
ATOM 1961 C C . TYR B 1 14 ? -23.344 17.359 -3.025 1 89.94 14 TYR B C 1
ATOM 1963 O O . TYR B 1 14 ? -23.219 18.469 -3.555 1 89.94 14 TYR B O 1
ATOM 1971 N N . THR B 1 15 ? -24.484 16.812 -2.652 1 86.38 15 THR B N 1
ATOM 1972 C CA . THR B 1 15 ? -25.734 17.578 -2.637 1 86.38 15 THR B CA 1
ATOM 1973 C C . THR B 1 15 ? -26.594 17.172 -1.441 1 86.38 15 THR B C 1
ATOM 1975 O O . THR B 1 15 ? -26.281 16.219 -0.733 1 86.38 15 THR B O 1
ATOM 1978 N N . SER B 1 16 ? -27.578 17.984 -1.266 1 83.44 16 SER B N 1
ATOM 1979 C CA . SER B 1 16 ? -28.5 17.656 -0.181 1 83.44 16 SER B CA 1
ATOM 1980 C C . SER B 1 16 ? -29.203 16.328 -0.427 1 83.44 16 SER B C 1
ATOM 1982 O O . SER B 1 16 ? -29.625 15.656 0.519 1 83.44 16 SER B O 1
ATOM 1984 N N . ARG B 1 17 ? -29.25 15.898 -1.698 1 79.81 17 ARG B N 1
ATOM 1985 C CA . ARG B 1 17 ? -29.922 14.648 -2.057 1 79.81 17 ARG B CA 1
ATOM 1986 C C . ARG B 1 17 ? -28.953 13.477 -2.012 1 79.81 17 ARG B C 1
ATOM 1988 O O . ARG B 1 17 ? -29.375 12.328 -1.846 1 79.81 17 ARG B O 1
ATOM 1995 N N . LYS B 1 18 ? -27.734 13.75 -2.041 1 85.81 18 LYS B N 1
ATOM 1996 C CA . LYS B 1 18 ? -26.703 12.711 -2.051 1 85.81 18 LYS B CA 1
ATOM 1997 C C . LYS B 1 18 ? -25.734 12.883 -0.88 1 85.81 18 LYS B C 1
ATOM 1999 O O . LYS B 1 18 ? -24.594 13.266 -1.072 1 85.81 18 LYS B O 1
ATOM 2004 N N . LYS B 1 19 ? -26.391 12.445 0.337 1 88.44 19 LYS B N 1
ATOM 2005 C CA . LYS B 1 19 ? -25.578 12.469 1.553 1 88.44 19 LYS B CA 1
ATOM 2006 C C . LYS B 1 19 ? -24.672 11.25 1.628 1 88.44 19 LYS B C 1
ATOM 2008 O O . LYS B 1 19 ? -25.125 10.117 1.45 1 88.44 19 LYS B O 1
ATOM 2013 N N . VAL B 1 20 ? -23.422 11.586 1.789 1 95.19 20 VAL B N 1
ATOM 2014 C CA . VAL B 1 20 ? -22.438 10.508 1.846 1 95.19 20 VAL B CA 1
ATOM 2015 C C . VAL B 1 20 ? -22.141 10.172 3.301 1 95.19 20 VAL B C 1
ATOM 2017 O O . VAL B 1 20 ? -21.938 9 3.645 1 95.19 20 VAL B O 1
ATOM 2020 N N . LEU B 1 21 ? -22.094 11.125 4.129 1 97.81 21 LEU B N 1
ATOM 2021 C CA . LEU B 1 21 ? -21.812 10.938 5.547 1 97.81 21 LEU B CA 1
ATOM 2022 C C . LEU B 1 21 ? -23.047 11.234 6.391 1 97.81 21 LEU B C 1
ATOM 2024 O O . LEU B 1 21 ? -23.781 12.18 6.109 1 97.81 21 LEU B O 1
ATOM 2028 N N . THR B 1 22 ? -23.203 10.414 7.367 1 97.06 22 THR B N 1
ATOM 2029 C CA . THR B 1 22 ? -24.281 10.625 8.328 1 97.06 22 THR B CA 1
ATOM 2030 C C . THR B 1 22 ? -23.781 10.375 9.75 1 97.06 22 THR B C 1
ATOM 2032 O O . THR B 1 22 ? -23.312 9.281 10.07 1 97.06 22 THR B O 1
ATOM 2035 N N . ASP B 1 23 ? -23.844 11.391 10.562 1 96.88 23 ASP B N 1
ATOM 2036 C CA . ASP B 1 23 ? -23.594 11.312 12 1 96.88 23 ASP B CA 1
ATOM 2037 C C . ASP B 1 23 ? -22.203 10.758 12.281 1 96.88 23 ASP B C 1
ATOM 2039 O O . ASP B 1 23 ? -22.047 9.766 12.992 1 96.88 23 ASP B O 1
ATOM 2043 N N . VAL B 1 24 ? -21.25 11.438 11.773 1 97.62 24 VAL B N 1
ATOM 2044 C CA . VAL B 1 24 ? -19.844 11.07 11.984 1 97.62 24 VAL B CA 1
ATOM 2045 C C . VAL B 1 24 ? -19.219 12.016 13 1 97.62 24 VAL B C 1
ATOM 2047 O O . VAL B 1 24 ? -19.172 13.227 12.781 1 97.62 24 VAL B O 1
ATOM 2050 N N . PHE B 1 25 ? -18.781 11.445 14.086 1 97.56 25 PHE B N 1
ATOM 2051 C CA . PHE B 1 25 ? -18.109 12.219 15.125 1 97.56 25 PHE B CA 1
ATOM 2052 C C . PHE B 1 25 ? -16.672 11.727 15.32 1 97.56 25 PHE B C 1
ATOM 2054 O O . PHE B 1 25 ? -16.453 10.531 15.508 1 97.56 25 PHE B O 1
ATOM 2061 N N . LEU B 1 26 ? -15.711 12.656 15.219 1 97.62 26 LEU B N 1
ATOM 2062 C CA . LEU B 1 26 ? -14.328 12.258 15.484 1 97.62 26 LEU B CA 1
ATOM 2063 C C . LEU B 1 26 ? -13.547 13.406 16.109 1 97.62 26 LEU B C 1
ATOM 2065 O O . LEU B 1 26 ? -13.914 14.57 15.961 1 97.62 26 LEU B O 1
ATOM 2069 N N . GLU B 1 27 ? -12.531 13.039 16.844 1 98.12 27 GLU B N 1
ATOM 2070 C CA . GLU B 1 27 ? -11.648 14 17.5 1 98.12 27 GLU B CA 1
ATOM 2071 C C . GLU B 1 27 ? -10.188 13.555 17.406 1 98.12 27 GLU B C 1
ATOM 2073 O O . GLU B 1 27 ? -9.906 12.359 17.297 1 98.12 27 GLU B O 1
ATOM 2078 N N . VAL B 1 28 ? -9.344 14.469 17.422 1 98.25 28 VAL B N 1
ATOM 2079 C CA . VAL B 1 28 ? -7.906 14.227 17.484 1 98.25 28 VAL B CA 1
ATOM 2080 C C . VAL B 1 28 ? -7.277 15.086 18.578 1 98.25 28 VAL B C 1
ATOM 2082 O O . VAL B 1 28 ? -7.535 16.297 18.641 1 98.25 28 VAL B O 1
ATOM 2085 N N . GLY B 1 29 ? -6.5 14.445 19.406 1 97.62 29 GLY B N 1
ATOM 2086 C CA . GLY B 1 29 ? -5.848 15.148 20.484 1 97.62 29 GLY B CA 1
ATOM 2087 C C . GLY B 1 29 ? -4.418 15.547 20.172 1 97.62 29 GLY B C 1
ATOM 2088 O O . GLY B 1 29 ? -3.883 15.172 19.125 1 97.62 29 GLY B O 1
ATOM 2089 N N . LYS B 1 30 ? -3.865 16.391 21.109 1 97.31 30 LYS B N 1
ATOM 2090 C CA . LYS B 1 30 ? -2.451 16.75 21.016 1 97.31 30 LYS B CA 1
ATOM 2091 C C . LYS B 1 30 ? -1.568 15.508 21.141 1 97.31 30 LYS B C 1
ATOM 2093 O O . LYS B 1 30 ? -1.796 14.664 22 1 97.31 30 LYS B O 1
ATOM 2098 N N . GLY B 1 31 ? -0.624 15.43 20.203 1 97.81 31 GLY B N 1
ATOM 2099 C CA . GLY B 1 31 ? 0.315 14.32 20.266 1 97.81 31 GLY B CA 1
ATOM 2100 C C . GLY B 1 31 ? -0.339 12.977 20.016 1 97.81 31 GLY B C 1
ATOM 2101 O O . GLY B 1 31 ? 0.063 11.969 20.609 1 97.81 31 GLY B O 1
ATOM 2102 N N . GLU B 1 32 ? -1.368 12.977 19.203 1 98.5 32 GLU B N 1
ATOM 2103 C CA . GLU B 1 32 ? -2.109 11.75 18.922 1 98.5 32 GLU B CA 1
ATOM 2104 C C . GLU B 1 32 ? -2.156 11.477 17.422 1 98.5 32 GLU B C 1
ATOM 2106 O O . GLU B 1 32 ? -2.332 12.391 16.609 1 98.5 32 GLU B O 1
ATOM 2111 N N . LEU B 1 33 ? -1.907 10.258 17.062 1 98.75 33 LEU B N 1
ATOM 2112 C CA . LEU B 1 33 ? -2.084 9.797 15.695 1 98.75 33 LEU B CA 1
ATOM 2113 C C . LEU B 1 33 ? -3.318 8.914 15.57 1 98.75 33 LEU B C 1
ATOM 2115 O O . LEU B 1 33 ? -3.354 7.812 16.125 1 98.75 33 LEU B O 1
ATOM 2119 N N . VAL B 1 34 ? -4.34 9.414 14.859 1 98.81 34 VAL B N 1
ATOM 2120 C CA . VAL B 1 34 ? -5.629 8.742 14.742 1 98.81 34 VAL B CA 1
ATOM 2121 C C . VAL B 1 34 ? -5.832 8.25 13.312 1 98.81 34 VAL B C 1
ATOM 2123 O O . VAL B 1 34 ? -5.602 8.992 12.359 1 98.81 34 VAL B O 1
ATOM 2126 N N . GLY B 1 35 ? -6.215 6.992 13.211 1 98.69 35 GLY B N 1
ATOM 2127 C CA . GLY B 1 35 ? -6.523 6.43 11.906 1 98.69 35 GLY B CA 1
ATOM 2128 C C . GLY B 1 35 ? -8.008 6.422 11.594 1 98.69 35 GLY B C 1
ATOM 2129 O O . GLY B 1 35 ? -8.82 6.023 12.43 1 98.69 35 GLY B O 1
ATOM 2130 N N . LEU B 1 36 ? -8.383 6.965 10.484 1 98.44 36 LEU B N 1
ATOM 2131 C CA . LEU B 1 36 ? -9.719 6.789 9.914 1 98.44 36 LEU B CA 1
ATOM 2132 C C . LEU B 1 36 ? -9.703 5.711 8.828 1 98.44 36 LEU B C 1
ATOM 2134 O O . LEU B 1 36 ? -9.18 5.934 7.734 1 98.44 36 LEU B O 1
ATOM 2138 N N . ILE B 1 37 ? -10.281 4.617 9.117 1 97.38 37 ILE B N 1
ATOM 2139 C CA . ILE B 1 37 ? -10.148 3.455 8.25 1 97.38 37 ILE B CA 1
ATOM 2140 C C . ILE B 1 37 ? -11.516 3.045 7.711 1 97.38 37 ILE B C 1
ATOM 2142 O O . ILE B 1 37 ? -12.531 3.234 8.383 1 97.38 37 ILE B O 1
ATOM 2146 N N . GLY B 1 38 ? -11.578 2.496 6.543 1 94.38 38 GLY B N 1
ATOM 2147 C CA . GLY B 1 38 ? -12.781 2.07 5.852 1 94.38 38 GLY B CA 1
ATOM 2148 C C . GLY B 1 38 ? -12.516 1.516 4.465 1 94.38 38 GLY B C 1
ATOM 2149 O O . GLY B 1 38 ? -11.406 1.661 3.936 1 94.38 38 GLY B O 1
ATOM 2150 N N . ALA B 1 39 ? -13.5 0.912 3.938 1 91.69 39 ALA B N 1
ATOM 2151 C CA . ALA B 1 39 ? -13.398 0.392 2.576 1 91.69 39 ALA B CA 1
ATOM 2152 C C . ALA B 1 39 ? -13.461 1.521 1.552 1 91.69 39 ALA B C 1
ATOM 2154 O O . ALA B 1 39 ? -13.625 2.689 1.915 1 91.69 39 ALA B O 1
ATOM 2155 N N . ASN B 1 40 ? -13.211 1.124 0.323 1 88.88 40 ASN B N 1
ATOM 2156 C CA . ASN B 1 40 ? -13.367 2.105 -0.745 1 88.88 40 ASN B CA 1
ATOM 2157 C C . ASN B 1 40 ? -14.805 2.604 -0.842 1 88.88 40 ASN B C 1
ATOM 2159 O O . ASN B 1 40 ? -15.742 1.81 -0.804 1 88.88 40 ASN B O 1
ATOM 2163 N N . GLY B 1 41 ? -14.977 3.865 -0.851 1 90.25 41 GLY B N 1
ATOM 2164 C CA . GLY B 1 41 ? -16.312 4.441 -0.97 1 90.25 41 GLY B CA 1
ATOM 2165 C C . GLY B 1 41 ? -17.016 4.586 0.363 1 90.25 41 GLY B C 1
ATOM 2166 O O . GLY B 1 41 ? -18.188 4.984 0.412 1 90.25 41 GLY B O 1
ATOM 2167 N N . ALA B 1 42 ? -16.297 4.391 1.433 1 93.88 42 ALA B N 1
ATOM 2168 C CA . ALA B 1 42 ? -16.938 4.375 2.746 1 93.88 42 ALA B CA 1
ATOM 2169 C C . ALA B 1 42 ? -17.219 5.793 3.232 1 93.88 42 ALA B C 1
ATOM 2171 O O . ALA B 1 42 ? -17.969 5.988 4.184 1 93.88 42 ALA B O 1
ATOM 2172 N N . GLY B 1 43 ? -16.562 6.785 2.652 1 95.19 43 GLY B N 1
ATOM 2173 C CA . GLY B 1 43 ? -16.781 8.164 3.055 1 95.19 43 GLY B CA 1
ATOM 2174 C C . GLY B 1 43 ? -15.547 8.836 3.605 1 95.19 43 GLY B C 1
ATOM 2175 O O . GLY B 1 43 ? -15.617 9.961 4.109 1 95.19 43 GLY B O 1
ATOM 2176 N N . LYS B 1 44 ? -14.367 8.18 3.545 1 96 44 LYS B N 1
ATOM 2177 C CA . LYS B 1 44 ? -13.133 8.711 4.113 1 96 44 LYS B CA 1
ATOM 2178 C C . LYS B 1 44 ? -12.773 10.055 3.49 1 96 44 LYS B C 1
ATOM 2180 O O . LYS B 1 44 ? -12.523 11.031 4.207 1 96 44 LYS B O 1
ATOM 2185 N N . SER B 1 45 ? -12.812 10.117 2.15 1 94.44 45 SER B N 1
ATOM 2186 C CA . SER B 1 45 ? -12.461 11.352 1.453 1 94.44 45 SER B CA 1
ATOM 2187 C C . SER B 1 45 ? -13.484 12.453 1.719 1 94.44 45 SER B C 1
ATOM 2189 O O . SER B 1 45 ? -13.117 13.617 1.866 1 94.44 45 SER B O 1
ATOM 2191 N N . THR B 1 46 ? -14.766 12.062 1.777 1 95.81 46 THR B N 1
ATOM 2192 C CA . THR B 1 46 ? -15.812 13.031 2.082 1 95.81 46 THR B CA 1
ATOM 2193 C C . THR B 1 46 ? -15.648 13.578 3.496 1 95.81 46 THR B C 1
ATOM 2195 O O . THR B 1 46 ? -15.867 14.766 3.736 1 95.81 46 THR B O 1
ATOM 2198 N N . ALA B 1 47 ? -15.234 12.703 4.414 1 97.25 47 ALA B N 1
ATOM 2199 C CA . ALA B 1 47 ? -14.977 13.141 5.781 1 97.25 47 ALA B CA 1
ATOM 2200 C C . ALA B 1 47 ? -13.844 14.156 5.824 1 97.25 47 ALA B C 1
ATOM 2202 O O . ALA B 1 47 ? -13.953 15.195 6.48 1 97.25 47 ALA B O 1
ATOM 2203 N N . ILE B 1 48 ? -12.789 13.883 5.105 1 96.88 48 ILE B N 1
ATOM 2204 C CA . ILE B 1 48 ? -11.633 14.773 5.055 1 96.88 48 ILE B CA 1
ATOM 2205 C C . ILE B 1 48 ? -12.055 16.125 4.461 1 96.88 48 ILE B C 1
ATOM 2207 O O . ILE B 1 48 ? -11.719 17.172 5.004 1 96.88 48 ILE B O 1
ATOM 2211 N N . LYS B 1 49 ? -12.812 16.078 3.408 1 96.06 49 LYS B N 1
ATOM 2212 C CA . LYS B 1 49 ? -13.273 17.297 2.773 1 96.06 49 LYS B CA 1
ATOM 2213 C C . LYS B 1 49 ? -14.156 18.109 3.721 1 96.06 49 LYS B C 1
ATOM 2215 O O . LYS B 1 49 ? -14.047 19.344 3.785 1 96.06 49 LYS B O 1
ATOM 2220 N N . ALA B 1 50 ? -15.016 17.422 4.387 1 97.12 50 ALA B N 1
ATOM 2221 C CA . ALA B 1 50 ? -15.875 18.109 5.355 1 97.12 50 ALA B CA 1
ATOM 2222 C C . ALA B 1 50 ? -15.055 18.781 6.441 1 97.12 50 ALA B C 1
ATOM 2224 O O . ALA B 1 50 ? -15.289 19.953 6.766 1 97.12 50 ALA B O 1
ATOM 2225 N N . ILE B 1 51 ? -14.078 18.094 6.938 1 97.31 51 ILE B N 1
ATOM 2226 C CA . ILE B 1 51 ? -13.227 18.578 8.016 1 97.31 51 ILE B CA 1
ATOM 2227 C C . ILE B 1 51 ? -12.453 19.812 7.539 1 97.31 51 ILE B C 1
ATOM 2229 O O . ILE B 1 51 ? -12.273 20.766 8.297 1 97.31 51 ILE B O 1
ATOM 2233 N N . LEU B 1 52 ? -12.07 19.781 6.246 1 96.31 52 LEU B N 1
ATOM 2234 C CA . LEU B 1 52 ? -11.266 20.859 5.676 1 96.31 52 LEU B CA 1
ATOM 2235 C C . LEU B 1 52 ? -12.156 22.016 5.211 1 96.31 52 LEU B C 1
ATOM 2237 O O . LEU B 1 52 ? -11.656 23.047 4.766 1 96.31 52 LEU B O 1
ATOM 2241 N N . GLY B 1 53 ? -13.469 21.812 5.273 1 95.19 53 GLY B N 1
ATOM 2242 C CA . GLY B 1 53 ? -14.398 22.844 4.852 1 95.19 53 GLY B CA 1
ATOM 2243 C C . GLY B 1 53 ? -14.594 22.891 3.346 1 95.19 53 GLY B C 1
ATOM 2244 O O . GLY B 1 53 ? -14.961 23.922 2.793 1 95.19 53 GLY B O 1
ATOM 2245 N N . LEU B 1 54 ? -14.359 21.781 2.656 1 94.25 54 LEU B N 1
ATOM 2246 C CA . LEU B 1 54 ? -14.398 21.734 1.199 1 94.25 54 LEU B CA 1
ATOM 2247 C C . LEU B 1 54 ? -15.633 20.984 0.709 1 94.25 54 LEU B C 1
ATOM 2249 O O . LEU B 1 54 ? -15.82 20.812 -0.497 1 94.25 54 LEU B O 1
ATOM 2253 N N . SER B 1 55 ? -16.484 20.578 1.587 1 94.25 55 SER B N 1
ATOM 2254 C CA . SER B 1 55 ? -17.688 19.828 1.205 1 94.25 55 SER B CA 1
ATOM 2255 C C . SER B 1 55 ? -18.734 20.734 0.57 1 94.25 55 SER B C 1
ATOM 2257 O O . SER B 1 55 ? -18.953 21.859 1.033 1 94.25 55 SER B O 1
ATOM 2259 N N . GLU B 1 56 ? -19.328 20.25 -0.438 1 93.75 56 GLU B N 1
ATOM 2260 C CA . GLU B 1 56 ? -20.391 21.016 -1.096 1 93.75 56 GLU B CA 1
ATOM 2261 C C . GLU B 1 56 ? -21.625 21.141 -0.203 1 93.75 56 GLU B C 1
ATOM 2263 O O . GLU B 1 56 ? -22.219 22.219 -0.121 1 93.75 56 GLU B O 1
ATOM 2268 N N . TYR B 1 57 ? -22.062 20.047 0.356 1 96.25 57 TYR B N 1
ATOM 2269 C CA . TYR B 1 57 ? -23.141 20 1.335 1 96.25 57 TYR B CA 1
ATOM 2270 C C . TYR B 1 57 ? -22.625 19.562 2.697 1 96.25 57 TYR B C 1
ATOM 2272 O O . TYR B 1 57 ? -21.922 18.547 2.803 1 96.25 57 TYR B O 1
ATOM 2280 N N . PHE B 1 58 ? -23 20.391 3.676 1 97.12 58 PHE B N 1
ATOM 2281 C CA . PHE B 1 58 ? -22.469 20.094 5.004 1 97.12 58 PHE B CA 1
ATOM 2282 C C . PHE B 1 58 ? -23.422 20.578 6.086 1 97.12 58 PHE B C 1
ATOM 2284 O O . PHE B 1 58 ? -23.922 21.703 6.016 1 97.12 58 PHE B O 1
ATOM 2291 N N . LYS B 1 59 ? -23.734 19.688 6.988 1 97.62 59 LYS B N 1
ATOM 2292 C CA . LYS B 1 59 ? -24.438 20 8.234 1 97.62 59 LYS B CA 1
ATOM 2293 C C . LYS B 1 59 ? -23.672 19.469 9.438 1 97.62 59 LYS B C 1
ATOM 2295 O O . LYS B 1 59 ? -23.406 18.266 9.531 1 97.62 59 LYS B O 1
ATOM 2300 N N . GLY B 1 60 ? -23.281 20.203 10.312 1 97.44 60 GLY B N 1
ATOM 2301 C CA . GLY B 1 60 ? -22.531 19.812 11.5 1 97.44 60 GLY B CA 1
ATOM 2302 C C . GLY B 1 60 ? -21.594 20.906 12 1 97.44 60 GLY B C 1
ATOM 2303 O O . GLY B 1 60 ? -21.844 22.094 11.758 1 97.44 60 GLY B O 1
ATOM 2304 N N . ASP B 1 61 ? -20.688 20.547 12.828 1 97.5 61 ASP B N 1
ATOM 2305 C CA . ASP B 1 61 ? -19.75 21.484 13.422 1 97.5 61 ASP B CA 1
ATOM 2306 C C . ASP B 1 61 ? -18.328 20.938 13.422 1 97.5 61 ASP B C 1
ATOM 2308 O O . ASP B 1 61 ? -18.109 19.766 13.773 1 97.5 61 ASP B O 1
ATOM 2312 N N . ILE B 1 62 ? -17.469 21.75 12.891 1 96.69 62 ILE B N 1
ATOM 2313 C CA . ILE B 1 62 ? -16.047 21.422 12.922 1 96.69 62 ILE B CA 1
ATOM 2314 C C . ILE B 1 62 ? -15.289 22.453 13.75 1 96.69 62 ILE B C 1
ATOM 2316 O O . ILE B 1 62 ? -15.359 23.656 13.469 1 96.69 62 ILE B O 1
ATOM 2320 N N . THR B 1 63 ? -14.555 22 14.75 1 95.38 63 THR B N 1
ATOM 2321 C CA . THR B 1 63 ? -13.812 22.922 15.609 1 95.38 63 THR B CA 1
ATOM 2322 C C . THR B 1 63 ? -12.328 22.578 15.609 1 95.38 63 THR B C 1
ATOM 2324 O O . THR B 1 63 ? -11.945 21.438 15.883 1 95.38 63 THR B O 1
ATOM 2327 N N . TRP B 1 64 ? -11.539 23.625 15.289 1 93.56 64 TRP B N 1
ATOM 2328 C CA . TRP B 1 64 ? -10.086 23.547 15.391 1 93.56 64 TRP B CA 1
ATOM 2329 C C . TRP B 1 64 ? -9.578 24.344 16.594 1 93.56 64 TRP B C 1
ATOM 2331 O O . TRP B 1 64 ? -10.023 25.469 16.828 1 93.56 64 TRP B O 1
ATOM 2341 N N . ASN B 1 65 ? -8.922 23.75 17.594 1 89.19 65 ASN B N 1
ATOM 2342 C CA . ASN B 1 65 ? -8.406 24.469 18.75 1 89.19 65 ASN B CA 1
ATOM 2343 C C . ASN B 1 65 ? -7.332 25.484 18.359 1 89.19 65 ASN B C 1
ATOM 2345 O O . ASN B 1 65 ? -6.191 25.391 18.828 1 89.19 65 ASN B O 1
ATOM 2349 N N . ASP B 1 66 ? -7.629 26.516 17.547 1 84.25 66 ASP B N 1
ATOM 2350 C CA . ASP B 1 66 ? -6.715 27.562 17.094 1 84.25 66 ASP B CA 1
ATOM 2351 C C . ASP B 1 66 ? -5.375 26.969 16.672 1 84.25 66 ASP B C 1
ATOM 2353 O O . ASP B 1 66 ? -4.316 27.469 17.047 1 84.25 66 ASP B O 1
ATOM 2357 N N . SER B 1 67 ? -5.453 25.922 15.984 1 85.88 67 SER B N 1
ATOM 2358 C CA . SER B 1 67 ? -4.273 25.188 15.539 1 85.88 67 SER B CA 1
ATOM 2359 C C . SER B 1 67 ? -4.074 25.312 14.039 1 85.88 67 SER B C 1
ATOM 2361 O O . SER B 1 67 ? -5.047 25.375 13.281 1 85.88 67 SER B O 1
ATOM 2363 N N . SER B 1 68 ? -2.793 25.469 13.719 1 92.44 68 SER B N 1
ATOM 2364 C CA . SER B 1 68 ? -2.455 25.391 12.305 1 92.44 68 SER B CA 1
ATOM 2365 C C . SER B 1 68 ? -2.562 23.953 11.797 1 92.44 68 SER B C 1
ATOM 2367 O O . SER B 1 68 ? -2.416 23 12.57 1 92.44 68 SER B O 1
ATOM 2369 N N . PHE B 1 69 ? -2.986 23.859 10.531 1 94.38 69 PHE B N 1
ATOM 2370 C CA . PHE B 1 69 ? -3.062 22.5 10.016 1 94.38 69 PHE B CA 1
ATOM 2371 C C . PHE B 1 69 ? -2.502 22.422 8.594 1 94.38 69 PHE B C 1
ATOM 2373 O O . PHE B 1 69 ? -2.402 23.438 7.91 1 94.38 69 PHE B O 1
ATOM 2380 N N . ALA B 1 70 ? -2.012 21.266 8.234 1 95.25 70 ALA B N 1
ATOM 2381 C CA . ALA B 1 70 ? -1.591 20.938 6.875 1 95.25 70 ALA B CA 1
ATOM 2382 C C . ALA B 1 70 ? -2.316 19.688 6.367 1 95.25 70 ALA B C 1
ATOM 2384 O O . ALA B 1 70 ? -2.639 18.797 7.145 1 95.25 70 ALA B O 1
ATOM 2385 N N . TYR B 1 71 ? -2.592 19.781 5.094 1 96.69 71 TYR B N 1
ATOM 2386 C CA . TYR B 1 71 ? -3.268 18.672 4.426 1 96.69 71 TYR B CA 1
ATOM 2387 C C . TYR B 1 71 ? -2.346 18 3.414 1 96.69 71 TYR B C 1
ATOM 2389 O O . TYR B 1 71 ? -1.697 18.672 2.611 1 96.69 71 TYR B O 1
ATOM 2397 N N . ILE B 1 72 ? -2.215 16.688 3.516 1 96.62 72 ILE B N 1
ATOM 2398 C CA . ILE B 1 72 ? -1.533 15.859 2.521 1 96.62 72 ILE B CA 1
ATOM 2399 C C . ILE B 1 72 ? -2.555 15.031 1.745 1 96.62 72 ILE B C 1
ATOM 2401 O O . ILE B 1 72 ? -3.086 14.047 2.262 1 96.62 72 ILE B O 1
ATOM 2405 N N . PRO B 1 73 ? -2.799 15.375 0.473 1 95.31 73 PRO B N 1
ATOM 2406 C CA . PRO B 1 73 ? -3.812 14.664 -0.31 1 95.31 73 PRO B CA 1
ATOM 2407 C C . PRO B 1 73 ? -3.312 13.328 -0.853 1 95.31 73 PRO B C 1
ATOM 2409 O O . PRO B 1 73 ? -2.105 13.078 -0.87 1 95.31 73 PRO B O 1
ATOM 2412 N N . GLU B 1 74 ? -4.23 12.57 -1.231 1 92.25 74 GLU B N 1
ATOM 2413 C CA . GLU B 1 74 ? -3.9 11.289 -1.849 1 92.25 74 GLU B CA 1
ATOM 2414 C C . GLU B 1 74 ? -3.148 11.484 -3.162 1 92.25 74 GLU B C 1
ATOM 2416 O O . GLU B 1 74 ? -2.145 10.812 -3.414 1 92.25 74 GLU B O 1
ATOM 2421 N N . HIS B 1 75 ? -3.648 12.375 -3.912 1 90.94 75 HIS B N 1
ATOM 2422 C CA . HIS B 1 75 ? -3.016 12.688 -5.188 1 90.94 75 HIS B CA 1
ATOM 2423 C C . HIS B 1 75 ? -2.18 13.961 -5.094 1 90.94 75 HIS B C 1
ATOM 2425 O O . HIS B 1 75 ? -2.629 14.961 -4.531 1 90.94 75 HIS B O 1
ATOM 2431 N N . PRO B 1 76 ? -1.024 13.805 -5.684 1 89.12 76 PRO B N 1
ATOM 2432 C CA . PRO B 1 76 ? -0.148 14.977 -5.617 1 89.12 76 PRO B CA 1
ATOM 2433 C C . PRO B 1 76 ? -0.765 16.203 -6.27 1 89.12 76 PRO B C 1
ATOM 2435 O O . PRO B 1 76 ? -1.423 16.094 -7.309 1 89.12 76 PRO B O 1
ATOM 2438 N N . SER B 1 77 ? -0.671 17.281 -5.57 1 89.25 77 SER B N 1
ATOM 2439 C CA . SER B 1 77 ? -1.101 18.578 -6.062 1 89.25 77 SER B CA 1
ATOM 2440 C C . SER B 1 77 ? 0.021 19.609 -5.953 1 89.25 77 SER B C 1
ATOM 2442 O O . SER B 1 77 ? 0.639 19.75 -4.895 1 89.25 77 SER B O 1
ATOM 2444 N N . PHE B 1 78 ? 0.415 20.125 -7.02 1 92.94 78 PHE B N 1
ATOM 2445 C CA . PHE B 1 78 ? 1.473 21.125 -7.027 1 92.94 78 PHE B CA 1
ATOM 2446 C C . PHE B 1 78 ? 1.271 22.125 -8.164 1 92.94 78 PHE B C 1
ATOM 2448 O O . PHE B 1 78 ? 0.478 21.875 -9.078 1 92.94 78 PHE B O 1
ATOM 2455 N N . TYR B 1 79 ? 1.924 23.234 -8.039 1 93.81 79 TYR B N 1
ATOM 2456 C CA . TYR B 1 79 ? 1.897 24.25 -9.078 1 93.81 79 TYR B CA 1
ATOM 2457 C C . TYR B 1 79 ? 2.816 23.875 -10.234 1 93.81 79 TYR B C 1
ATOM 2459 O O . TYR B 1 79 ? 4.031 23.781 -10.055 1 93.81 79 TYR B O 1
ATOM 2467 N N . GLU B 1 80 ? 2.262 23.844 -11.336 1 94.62 80 GLU B N 1
ATOM 2468 C CA . GLU B 1 80 ? 2.961 23.297 -12.492 1 94.62 80 GLU B CA 1
ATOM 2469 C C . GLU B 1 80 ? 4.137 24.172 -12.898 1 94.62 80 GLU B C 1
ATOM 2471 O O . GLU B 1 80 ? 5.086 23.703 -13.531 1 94.62 80 GLU B O 1
ATOM 2476 N N . GLU B 1 81 ? 4.062 25.422 -12.539 1 96.38 81 GLU B N 1
ATOM 2477 C CA . GLU B 1 81 ? 5.051 26.375 -13.039 1 96.38 81 GLU B CA 1
ATOM 2478 C C . GLU B 1 81 ? 6.113 26.672 -11.984 1 96.38 81 GLU B C 1
ATOM 2480 O O . GLU B 1 81 ? 7.027 27.469 -12.227 1 96.38 81 GLU B O 1
ATOM 2485 N N . LEU B 1 82 ? 6.027 26.031 -10.867 1 97.69 82 LEU B N 1
ATOM 2486 C CA . LEU B 1 82 ? 7 26.25 -9.805 1 97.69 82 LEU B CA 1
ATOM 2487 C C . LEU B 1 82 ? 7.945 25.062 -9.672 1 97.69 82 LEU B C 1
ATOM 2489 O O . LEU B 1 82 ? 7.52 23.906 -9.789 1 97.69 82 LEU B O 1
ATOM 2493 N N . THR B 1 83 ? 9.18 25.359 -9.461 1 98.25 83 THR B N 1
ATOM 2494 C CA . THR B 1 83 ? 10.148 24.312 -9.148 1 98.25 83 THR B CA 1
ATOM 2495 C C . THR B 1 83 ? 9.914 23.766 -7.742 1 98.25 83 THR B C 1
ATOM 2497 O O . THR B 1 83 ? 9.117 24.328 -6.977 1 98.25 83 THR B O 1
ATOM 2500 N N . LEU B 1 84 ? 10.594 22.656 -7.492 1 98.44 84 LEU B N 1
ATOM 2501 C CA . LEU B 1 84 ? 10.508 22.078 -6.156 1 98.44 84 LEU B CA 1
ATOM 2502 C C . LEU B 1 84 ? 10.891 23.109 -5.094 1 98.44 84 LEU B C 1
ATOM 2504 O O . LEU B 1 84 ? 10.156 23.312 -4.125 1 98.44 84 LEU B O 1
ATOM 2508 N N . TRP B 1 85 ? 11.914 23.812 -5.328 1 98.06 85 TRP B N 1
ATOM 2509 C CA . TRP B 1 85 ? 12.398 24.797 -4.363 1 98.06 85 TRP B CA 1
ATOM 2510 C C . TRP B 1 85 ? 11.391 25.922 -4.207 1 98.06 85 TRP B C 1
ATOM 2512 O O . TRP B 1 85 ? 11.148 26.406 -3.092 1 98.06 85 TRP B O 1
ATOM 2522 N N . GLU B 1 86 ? 10.867 26.359 -5.285 1 97.81 86 GLU B N 1
ATOM 2523 C CA . GLU B 1 86 ? 9.906 27.453 -5.238 1 97.81 86 GLU B CA 1
ATOM 2524 C C . GLU B 1 86 ? 8.672 27.062 -4.43 1 97.81 86 GLU B C 1
ATOM 2526 O O . GLU B 1 86 ? 8.07 27.906 -3.766 1 97.81 86 GLU B O 1
ATOM 2531 N N . HIS B 1 87 ? 8.266 25.844 -4.535 1 98.06 87 HIS B N 1
ATOM 2532 C CA . HIS B 1 87 ? 7.18 25.359 -3.684 1 98.06 87 HIS B CA 1
ATOM 2533 C C . HIS B 1 87 ? 7.535 25.516 -2.207 1 98.06 87 HIS B C 1
ATOM 2535 O O . HIS B 1 87 ? 6.719 25.984 -1.413 1 98.06 87 HIS B O 1
ATOM 2541 N N . LEU B 1 88 ? 8.758 25.094 -1.86 1 97.88 88 LEU B N 1
ATOM 2542 C CA . LEU B 1 88 ? 9.188 25.156 -0.467 1 97.88 88 LEU B CA 1
ATOM 2543 C C . LEU B 1 88 ? 9.312 26.609 0.005 1 97.88 88 LEU B C 1
ATOM 2545 O O . LEU B 1 88 ? 8.953 26.922 1.14 1 97.88 88 LEU B O 1
ATOM 2549 N N . ASP B 1 89 ? 9.75 27.422 -0.892 1 96.75 89 ASP B N 1
ATOM 2550 C CA . ASP B 1 89 ? 9.852 28.844 -0.585 1 96.75 89 ASP B CA 1
ATOM 2551 C C . ASP B 1 89 ? 8.477 29.453 -0.345 1 96.75 89 ASP B C 1
ATOM 2553 O O . ASP B 1 89 ? 8.305 30.281 0.551 1 96.75 89 ASP B O 1
ATOM 2557 N N . LEU B 1 90 ? 7.578 29.062 -1.178 1 96.44 90 LEU B N 1
ATOM 2558 C CA . LEU B 1 90 ? 6.207 29.531 -1.021 1 96.44 90 LEU B CA 1
ATOM 2559 C C . LEU B 1 90 ? 5.648 29.141 0.343 1 96.44 90 LEU B C 1
ATOM 2561 O O . LEU B 1 90 ? 5.023 29.953 1.021 1 96.44 90 LEU B O 1
ATOM 2565 N N . ILE B 1 91 ? 5.891 27.922 0.777 1 95.75 91 ILE B N 1
ATOM 2566 C CA . ILE B 1 91 ? 5.438 27.438 2.074 1 95.75 91 ILE B CA 1
ATOM 2567 C C . ILE B 1 91 ? 6.07 28.266 3.188 1 95.75 91 ILE B C 1
ATOM 2569 O O . ILE B 1 91 ? 5.395 28.656 4.141 1 95.75 91 ILE B O 1
ATOM 2573 N N . SER B 1 92 ? 7.328 28.484 3.068 1 95.06 92 SER B N 1
ATOM 2574 C CA . SER B 1 92 ? 8.055 29.281 4.059 1 95.06 92 SER B CA 1
ATOM 2575 C C . SER B 1 92 ? 7.461 30.672 4.199 1 95.06 92 SER B C 1
ATOM 2577 O O . SER B 1 92 ? 7.289 31.172 5.312 1 95.06 92 SER B O 1
ATOM 2579 N N . THR B 1 93 ? 7.156 31.281 3.113 1 94.88 93 THR B N 1
ATOM 2580 C CA . THR B 1 93 ? 6.59 32.625 3.094 1 94.88 93 THR B CA 1
ATOM 2581 C C . THR B 1 93 ? 5.203 32.625 3.73 1 94.88 93 THR B C 1
ATOM 2583 O O . THR B 1 93 ? 4.902 33.5 4.559 1 94.88 93 THR B O 1
ATOM 2586 N N . LEU B 1 94 ? 4.465 31.656 3.379 1 92.81 94 LEU B N 1
ATOM 2587 C CA . LEU B 1 94 ? 3.09 31.578 3.855 1 92.81 94 LEU B CA 1
ATOM 2588 C C . LEU B 1 94 ? 3.047 31.359 5.363 1 92.81 94 LEU B C 1
ATOM 2590 O O . LEU B 1 94 ? 2.137 31.844 6.039 1 92.81 94 LEU B O 1
ATOM 2594 N N . HIS B 1 95 ? 4.043 30.672 5.863 1 93.62 95 HIS B N 1
ATOM 2595 C CA . HIS B 1 95 ? 4.02 30.297 7.273 1 93.62 95 HIS B CA 1
ATOM 2596 C C . HIS B 1 95 ? 4.965 31.172 8.094 1 93.62 95 HIS B C 1
ATOM 2598 O O . HIS B 1 95 ? 5.148 30.938 9.289 1 93.62 95 HIS B O 1
ATOM 2604 N N . GLY B 1 96 ? 5.637 32.062 7.457 1 93.75 96 GLY B N 1
ATOM 2605 C CA . GLY B 1 96 ? 6.496 33 8.141 1 93.75 96 GLY B CA 1
ATOM 2606 C C . GLY B 1 96 ? 7.75 32.375 8.719 1 93.75 96 GLY B C 1
ATOM 2607 O O . GLY B 1 96 ? 8.188 32.75 9.812 1 93.75 96 GLY B O 1
ATOM 2608 N N . ILE B 1 97 ? 8.258 31.469 7.988 1 94.19 97 ILE B N 1
ATOM 2609 C CA . ILE B 1 97 ? 9.5 30.828 8.414 1 94.19 97 ILE B CA 1
ATOM 2610 C C . ILE B 1 97 ? 10.688 31.688 7.996 1 94.19 97 ILE B C 1
ATOM 2612 O O . ILE B 1 97 ? 10.773 32.125 6.84 1 94.19 97 ILE B O 1
ATOM 2616 N N . GLU B 1 98 ? 11.562 31.969 8.906 1 95.62 98 GLU B N 1
ATOM 2617 C CA . GLU B 1 98 ? 12.766 32.75 8.594 1 95.62 98 GLU B CA 1
ATOM 2618 C C . GLU B 1 98 ? 13.594 32.062 7.516 1 95.62 98 GLU B C 1
ATOM 2620 O O . GLU B 1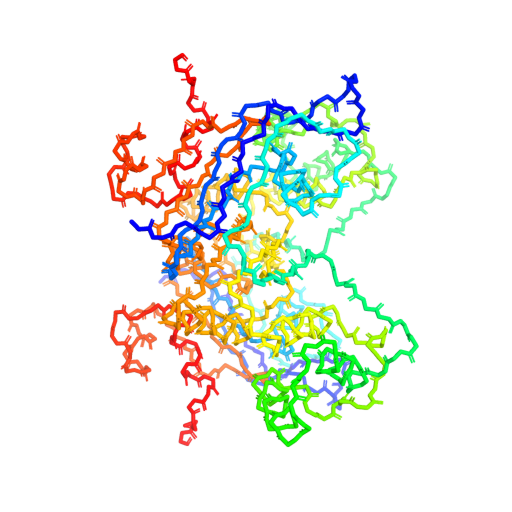 98 ? 13.727 30.828 7.516 1 95.62 98 GLU B O 1
ATOM 2625 N N . GLU B 1 99 ? 14.156 32.844 6.77 1 93.25 99 GLU B N 1
ATOM 2626 C CA . GLU B 1 99 ? 14.852 32.344 5.586 1 93.25 99 GLU B CA 1
ATOM 2627 C C . GLU B 1 99 ? 15.922 31.312 5.965 1 93.25 99 GLU B C 1
ATOM 2629 O O . GLU B 1 99 ? 15.984 30.234 5.379 1 93.25 99 GLU B O 1
ATOM 2634 N N . ASP B 1 100 ? 16.672 31.625 6.895 1 95.19 100 ASP B N 1
ATOM 2635 C CA . ASP B 1 100 ? 17.75 30.734 7.305 1 95.19 100 ASP B CA 1
ATOM 2636 C C . ASP B 1 100 ? 17.203 29.406 7.852 1 95.19 100 ASP B C 1
ATOM 2638 O O . ASP B 1 100 ? 17.734 28.344 7.551 1 95.19 100 ASP B O 1
ATOM 2642 N N . GLU B 1 101 ? 16.203 29.547 8.586 1 95.62 101 GLU B N 1
ATOM 2643 C CA . GLU B 1 101 ? 15.562 28.375 9.148 1 95.62 101 GLU B CA 1
ATOM 2644 C C . GLU B 1 101 ? 14.898 27.531 8.055 1 95.62 101 GLU B C 1
ATOM 2646 O O . GLU B 1 101 ? 15 26.312 8.062 1 95.62 101 GLU B O 1
ATOM 2651 N N . CYS B 1 102 ? 14.258 28.219 7.172 1 94.88 102 CYS B N 1
ATOM 2652 C CA . CYS B 1 102 ? 13.609 27.531 6.059 1 94.88 102 CYS B CA 1
ATOM 2653 C C . CYS B 1 102 ? 14.625 26.734 5.238 1 94.88 102 CYS B C 1
ATOM 2655 O O . CYS B 1 102 ? 14.406 25.562 4.93 1 94.88 102 CYS B O 1
ATOM 2657 N N . THR B 1 103 ? 15.703 27.391 4.902 1 96.06 103 THR B N 1
ATOM 2658 C CA . THR B 1 103 ? 16.734 26.75 4.098 1 96.06 103 THR B CA 1
ATOM 2659 C C . THR B 1 103 ? 17.297 25.516 4.809 1 96.06 103 THR B C 1
ATOM 2661 O O . THR B 1 103 ? 17.438 24.453 4.203 1 96.06 103 THR B O 1
ATOM 2664 N N . ARG B 1 104 ? 17.516 25.641 6.031 1 96.88 104 ARG B N 1
ATOM 2665 C CA . ARG B 1 104 ? 18.047 24.531 6.816 1 96.88 104 ARG B CA 1
ATOM 2666 C C . ARG B 1 104 ? 17.062 23.375 6.875 1 96.88 104 ARG B C 1
ATOM 2668 O O . ARG B 1 104 ? 17.422 22.234 6.586 1 96.88 104 ARG B O 1
ATOM 2675 N N . ARG B 1 105 ? 15.867 23.641 7.184 1 97 105 ARG B N 1
ATOM 2676 C CA . ARG B 1 105 ? 14.844 22.594 7.301 1 97 105 ARG B CA 1
ATOM 2677 C C . ARG B 1 105 ? 14.555 21.969 5.945 1 97 105 ARG B C 1
ATOM 2679 O O . ARG B 1 105 ? 14.43 20.734 5.848 1 97 105 ARG B O 1
ATOM 2686 N N . ALA B 1 106 ? 14.453 22.828 5.004 1 97.81 106 ALA B N 1
ATOM 2687 C CA . ALA B 1 106 ? 14.164 22.344 3.656 1 97.81 106 ALA B CA 1
ATOM 2688 C C . ALA B 1 106 ? 15.273 21.422 3.156 1 97.81 106 ALA B C 1
ATOM 2690 O O . ALA B 1 106 ? 14.992 20.359 2.611 1 97.81 106 ALA B O 1
ATOM 2691 N N . GLN B 1 107 ? 16.453 21.844 3.334 1 97.25 107 GLN B N 1
ATOM 2692 C CA . GLN B 1 107 ? 17.578 21.031 2.893 1 97.25 107 GLN B CA 1
ATOM 2693 C C . GLN B 1 107 ? 17.594 19.688 3.604 1 97.25 107 GLN B C 1
ATOM 2695 O O . GLN B 1 107 ? 17.859 18.656 2.982 1 97.25 107 GLN B O 1
ATOM 2700 N N . SER B 1 108 ? 17.359 19.703 4.84 1 97.81 108 SER B N 1
ATOM 2701 C CA . SER B 1 108 ? 17.297 18.469 5.613 1 97.81 108 SER B CA 1
ATOM 2702 C C . SER B 1 108 ? 16.219 17.547 5.086 1 97.81 108 SER B C 1
ATOM 2704 O O . SER B 1 108 ? 16.453 16.344 4.91 1 97.81 108 SER B O 1
ATOM 2706 N N . LEU B 1 109 ? 15.078 18.062 4.809 1 98.25 109 LEU B N 1
ATOM 2707 C CA . LEU B 1 109 ? 13.953 17.266 4.309 1 98.25 109 LEU B CA 1
ATOM 2708 C C . LEU B 1 109 ? 14.25 16.734 2.91 1 98.25 109 LEU B C 1
ATOM 2710 O O . LEU B 1 109 ? 13.953 15.578 2.607 1 98.25 109 LEU B O 1
ATOM 2714 N N . LEU B 1 110 ? 14.844 17.609 2.1 1 98.25 110 LEU B N 1
ATOM 2715 C CA . LEU B 1 110 ? 15.195 17.203 0.744 1 98.25 110 LEU B CA 1
ATOM 2716 C C . LEU B 1 110 ? 16.203 16.062 0.763 1 98.25 110 LEU B C 1
ATOM 2718 O O . LEU B 1 110 ? 16.094 15.109 -0.019 1 98.25 110 LEU B O 1
ATOM 2722 N N . GLN B 1 111 ? 17.109 16.125 1.64 1 97.38 111 GLN B N 1
ATOM 2723 C CA . GLN B 1 111 ? 18.109 15.07 1.771 1 97.38 111 GLN B CA 1
ATOM 2724 C C . GLN B 1 111 ? 17.469 13.789 2.299 1 97.38 111 GLN B C 1
ATOM 2726 O O . GLN B 1 111 ? 17.797 12.695 1.827 1 97.38 111 GLN B O 1
ATOM 2731 N N . THR B 1 112 ? 16.594 13.938 3.205 1 96.5 112 THR B N 1
ATOM 2732 C CA . THR B 1 112 ? 15.914 12.797 3.797 1 96.5 112 THR B CA 1
ATOM 2733 C C . THR B 1 112 ? 15.188 11.992 2.725 1 96.5 112 THR B C 1
ATOM 2735 O O . THR B 1 112 ? 15.227 10.758 2.742 1 96.5 112 THR B O 1
ATOM 2738 N N . PHE B 1 113 ? 14.617 12.695 1.736 1 96.56 113 PHE B N 1
ATOM 2739 C CA . PHE B 1 113 ? 13.828 12.008 0.719 1 96.56 113 PHE B CA 1
ATOM 2740 C C . PHE B 1 113 ? 14.594 11.93 -0.597 1 96.56 113 PHE B C 1
ATOM 2742 O O . PHE B 1 113 ? 14.016 11.594 -1.635 1 96.56 113 PHE B O 1
ATOM 2749 N N . SER B 1 114 ? 15.852 12.273 -0.583 1 94.5 114 SER B N 1
ATOM 2750 C CA . SER B 1 114 ? 16.75 12.18 -1.73 1 94.5 114 SER B CA 1
ATOM 2751 C C . SER B 1 114 ? 16.219 12.969 -2.918 1 94.5 114 SER B C 1
ATOM 2753 O O . SER B 1 114 ? 16.141 12.453 -4.035 1 94.5 114 SER B O 1
ATOM 2755 N N . LEU B 1 115 ? 15.82 14.227 -2.607 1 97.62 115 LEU B N 1
ATOM 2756 C CA . LEU B 1 115 ? 15.312 15.078 -3.676 1 97.62 115 LEU B CA 1
ATOM 2757 C C . LEU B 1 115 ? 16.141 16.359 -3.783 1 97.62 115 LEU B C 1
ATOM 2759 O O . LEU B 1 115 ? 15.781 17.266 -4.527 1 97.62 115 LEU B O 1
ATOM 2763 N N . ASP B 1 116 ? 17.25 16.391 -3.062 1 97.44 116 ASP B N 1
ATOM 2764 C CA . ASP B 1 116 ? 18.094 17.594 -3.035 1 97.44 116 ASP B CA 1
ATOM 2765 C C . ASP B 1 116 ? 18.672 17.875 -4.414 1 97.44 116 ASP B C 1
ATOM 2767 O O . ASP B 1 116 ? 18.812 19.031 -4.801 1 97.44 116 ASP B O 1
ATOM 2771 N N . HIS B 1 117 ? 18.922 16.891 -5.195 1 97.12 117 HIS B N 1
ATOM 2772 C CA . HIS B 1 117 ? 19.594 17.031 -6.484 1 97.12 117 HIS B CA 1
ATOM 2773 C C . HIS B 1 117 ? 18.625 17.547 -7.551 1 97.12 117 HIS B C 1
ATOM 2775 O O . HIS B 1 117 ? 19.047 17.953 -8.633 1 97.12 117 HIS B O 1
ATOM 2781 N N . VAL B 1 118 ? 17.344 17.562 -7.266 1 97.94 118 VAL B N 1
ATOM 2782 C CA . VAL B 1 118 ? 16.375 17.984 -8.266 1 97.94 118 VAL B CA 1
ATOM 2783 C C . VAL B 1 118 ? 15.586 19.188 -7.742 1 97.94 118 VAL B C 1
ATOM 2785 O O . VAL B 1 118 ? 14.477 19.469 -8.203 1 97.94 118 VAL B O 1
ATOM 2788 N N . MET B 1 119 ? 16.109 19.875 -6.777 1 97.12 119 MET B N 1
ATOM 2789 C CA . MET B 1 119 ? 15.352 20.906 -6.074 1 97.12 119 MET B CA 1
ATOM 2790 C C . MET B 1 119 ? 14.992 22.047 -7.016 1 97.12 119 MET B C 1
ATOM 2792 O O . MET B 1 119 ? 14.047 22.797 -6.754 1 97.12 119 MET B O 1
ATOM 2796 N N . HIS B 1 120 ? 15.688 22.203 -8.195 1 97.94 120 HIS B N 1
ATOM 2797 C CA . HIS B 1 120 ? 15.398 23.312 -9.102 1 97.94 120 HIS B CA 1
ATOM 2798 C C . HIS B 1 120 ? 14.68 22.828 -10.352 1 97.94 120 HIS B C 1
ATOM 2800 O O . HIS B 1 120 ? 14.555 23.562 -11.328 1 97.94 120 HIS B O 1
ATOM 2806 N N . GLU B 1 121 ? 14.188 21.609 -10.312 1 98.19 121 GLU B N 1
ATOM 2807 C CA . GLU B 1 121 ? 13.398 21.047 -11.406 1 98.19 121 GLU B CA 1
ATOM 2808 C C . GLU B 1 121 ? 11.906 21.203 -11.156 1 98.19 121 GLU B C 1
ATOM 2810 O O . GLU B 1 121 ? 11.484 21.484 -10.031 1 98.19 121 GLU B O 1
ATOM 2815 N N . LEU B 1 122 ? 11.148 21.047 -12.297 1 98.06 122 LEU B N 1
ATOM 2816 C CA . LEU B 1 122 ? 9.695 21.156 -12.234 1 98.06 122 LEU B CA 1
ATOM 2817 C C . LEU B 1 122 ? 9.07 19.828 -11.805 1 98.06 122 LEU B C 1
ATOM 2819 O O . LEU B 1 122 ? 9.328 18.797 -12.422 1 98.06 122 LEU B O 1
ATOM 2823 N N . PRO B 1 123 ? 8.219 19.859 -10.797 1 97.44 123 PRO B N 1
ATOM 2824 C CA . PRO B 1 123 ? 7.609 18.625 -10.281 1 97.44 123 PRO B CA 1
ATOM 2825 C C . PRO B 1 123 ? 6.793 17.875 -11.336 1 97.44 123 PRO B C 1
ATOM 2827 O O . PRO B 1 123 ? 6.57 16.672 -11.211 1 97.44 123 PRO B O 1
ATOM 2830 N N . VAL B 1 124 ? 6.332 18.547 -12.32 1 96.06 124 VAL B N 1
ATOM 2831 C CA . VAL B 1 124 ? 5.539 17.922 -13.375 1 96.06 124 VAL B CA 1
ATOM 2832 C C . VAL B 1 124 ? 6.355 16.812 -14.047 1 96.06 124 VAL B C 1
ATOM 2834 O O . VAL B 1 124 ? 5.789 15.852 -14.57 1 96.06 124 VAL B O 1
ATOM 2837 N N . THR B 1 125 ? 7.684 16.938 -13.938 1 96.06 125 THR B N 1
ATOM 2838 C CA . THR B 1 125 ? 8.562 15.961 -14.578 1 96.06 125 THR B CA 1
ATOM 2839 C C . THR B 1 125 ? 8.922 14.836 -13.617 1 96.06 125 THR B C 1
ATOM 2841 O O . THR B 1 125 ? 9.625 13.898 -13.992 1 96.06 125 THR B O 1
ATOM 2844 N N . PHE B 1 126 ? 8.477 14.953 -12.414 1 96.62 126 PHE B N 1
ATOM 2845 C CA . PHE B 1 126 ? 8.82 13.977 -11.391 1 96.62 126 PHE B CA 1
ATOM 2846 C C . PHE B 1 126 ? 7.996 12.703 -11.562 1 96.62 126 PHE B C 1
ATOM 2848 O O . PHE B 1 126 ? 6.883 12.75 -12.094 1 96.62 126 PHE B O 1
ATOM 2855 N N . SER B 1 127 ? 8.609 11.586 -11.172 1 93 127 SER B N 1
ATOM 2856 C CA . SER B 1 127 ? 7.809 10.383 -11.008 1 93 127 SER B CA 1
ATOM 2857 C C . SER B 1 127 ? 6.723 10.57 -9.953 1 93 127 SER B C 1
ATOM 2859 O O . SER B 1 127 ? 6.777 11.523 -9.164 1 93 127 SER B O 1
ATOM 2861 N N . LYS B 1 128 ? 5.746 9.734 -9.93 1 89.94 128 LYS B N 1
ATOM 2862 C CA . LYS B 1 128 ? 4.68 9.789 -8.938 1 89.94 128 LYS B CA 1
ATOM 2863 C C . LYS B 1 128 ? 5.242 9.719 -7.523 1 89.94 128 LYS B C 1
ATOM 2865 O O . LYS B 1 128 ? 4.781 10.43 -6.629 1 89.94 12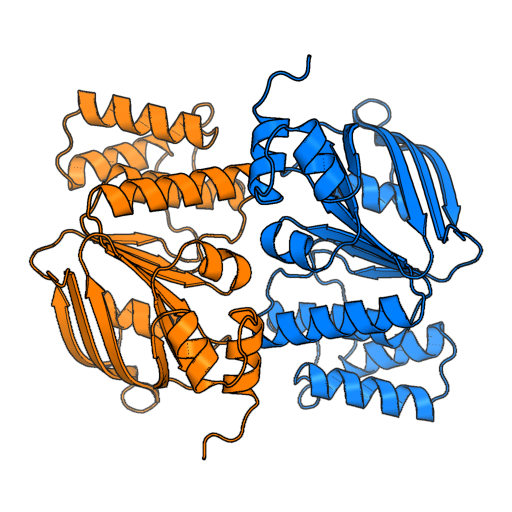8 LYS B O 1
ATOM 2870 N N . GLY B 1 129 ? 6.203 8.852 -7.352 1 92.75 129 GLY B N 1
ATOM 2871 C CA . GLY B 1 129 ? 6.836 8.742 -6.051 1 92.75 129 GLY B CA 1
ATOM 2872 C C . GLY B 1 129 ? 7.543 10.016 -5.625 1 92.75 129 GLY B C 1
ATOM 2873 O O . GLY B 1 129 ? 7.488 10.406 -4.457 1 92.75 129 GLY B O 1
ATOM 2874 N N . MET B 1 130 ? 8.125 10.617 -6.539 1 95.31 130 MET B N 1
ATOM 2875 C CA . MET B 1 130 ? 8.805 11.883 -6.254 1 95.31 130 MET B CA 1
ATOM 2876 C C . MET B 1 130 ? 7.805 12.977 -5.914 1 95.31 130 MET B C 1
ATOM 2878 O O . MET B 1 130 ? 8.039 13.781 -5.012 1 95.31 130 MET B O 1
ATOM 2882 N N . GLN B 1 131 ? 6.738 12.977 -6.637 1 96.69 131 GLN B N 1
ATOM 2883 C CA . GLN B 1 131 ? 5.695 13.961 -6.367 1 96.69 131 GLN B CA 1
ATOM 2884 C C . GLN B 1 131 ? 5.094 13.758 -4.98 1 96.69 131 GLN B C 1
ATOM 2886 O O . GLN B 1 131 ? 4.816 14.727 -4.27 1 96.69 131 GLN B O 1
ATOM 2891 N N . GLN B 1 132 ? 4.91 12.531 -4.629 1 94.88 132 GLN B N 1
ATOM 2892 C CA . GLN B 1 132 ? 4.426 12.219 -3.289 1 94.88 132 GLN B CA 1
ATOM 2893 C C . GLN B 1 132 ? 5.383 12.742 -2.223 1 94.88 132 GLN B C 1
ATOM 2895 O O . GLN B 1 132 ? 4.953 13.336 -1.229 1 94.88 132 GLN B O 1
ATOM 2900 N N . LYS B 1 133 ? 6.625 12.523 -2.414 1 96.62 133 LYS B N 1
ATOM 2901 C CA . LYS B 1 133 ? 7.637 12.977 -1.468 1 96.62 133 LYS B CA 1
ATOM 2902 C C . LYS B 1 133 ? 7.625 14.5 -1.338 1 96.62 133 LYS B C 1
ATOM 2904 O O . LYS B 1 133 ? 7.816 15.031 -0.244 1 96.62 133 LYS B O 1
ATOM 2909 N N . LEU B 1 134 ? 7.418 15.148 -2.463 1 96.88 134 LEU B N 1
ATOM 2910 C CA . LEU B 1 134 ? 7.312 16.609 -2.43 1 96.88 134 LEU B CA 1
ATOM 2911 C C . LEU B 1 134 ? 6.172 17.047 -1.521 1 96.88 134 LEU B C 1
ATOM 2913 O O . LEU B 1 134 ? 6.332 17.969 -0.717 1 96.88 134 LEU B O 1
ATOM 2917 N N . MET B 1 135 ? 5.047 16.406 -1.587 1 96.12 135 MET B N 1
ATOM 2918 C CA . MET B 1 135 ? 3.902 16.734 -0.748 1 96.12 135 MET B CA 1
ATOM 2919 C C . MET B 1 135 ? 4.23 16.531 0.728 1 96.12 135 MET B C 1
ATOM 2921 O O . MET B 1 135 ? 3.842 17.344 1.571 1 96.12 135 MET B O 1
ATOM 2925 N N . LEU B 1 136 ? 4.938 15.477 0.966 1 97.12 136 LEU B N 1
ATOM 2926 C CA . LEU B 1 136 ? 5.336 15.203 2.342 1 97.12 136 LEU B CA 1
ATOM 2927 C C . LEU B 1 136 ? 6.273 16.297 2.857 1 97.12 136 LEU B C 1
ATOM 2929 O O . LEU B 1 136 ? 6.082 16.812 3.959 1 97.12 136 LEU B O 1
ATOM 2933 N N . ILE B 1 137 ? 7.25 16.625 2.018 1 97.62 137 ILE B N 1
ATOM 2934 C CA . ILE B 1 137 ? 8.242 17.625 2.396 1 97.62 137 ILE B CA 1
ATOM 2935 C C . ILE B 1 137 ? 7.547 18.953 2.711 1 97.62 137 ILE B C 1
ATOM 2937 O O . ILE B 1 137 ? 7.852 19.594 3.717 1 97.62 137 ILE B O 1
ATOM 2941 N N . GLN B 1 138 ? 6.59 19.344 1.893 1 96.94 138 GLN B N 1
ATOM 2942 C CA . GLN B 1 138 ? 5.871 20.594 2.104 1 96.94 138 GLN B CA 1
ATOM 2943 C C . GLN B 1 138 ? 5.141 20.578 3.443 1 96.94 138 GLN B C 1
ATOM 2945 O O . GLN B 1 138 ? 5.211 21.562 4.195 1 96.94 138 GLN B O 1
ATOM 2950 N N . ALA B 1 139 ? 4.469 19.516 3.695 1 96.94 139 ALA B N 1
ATOM 2951 C CA . ALA B 1 139 ? 3.684 19.422 4.922 1 96.94 139 ALA B CA 1
ATOM 2952 C C . ALA B 1 139 ? 4.582 19.469 6.156 1 96.94 139 ALA B C 1
ATOM 2954 O O . ALA B 1 139 ? 4.27 20.156 7.129 1 96.94 139 ALA B O 1
ATOM 2955 N N . PHE B 1 140 ? 5.695 18.828 6.121 1 97.81 140 PHE B N 1
ATOM 2956 C CA . PHE B 1 140 ? 6.57 18.75 7.285 1 97.81 140 PHE B CA 1
ATOM 2957 C C . PHE B 1 140 ? 7.375 20.047 7.438 1 97.81 140 PHE B C 1
ATOM 2959 O O . PHE B 1 140 ? 7.754 20.406 8.547 1 97.81 140 PHE B O 1
ATOM 2966 N N . LEU B 1 141 ? 7.633 20.656 6.309 1 97.75 141 LEU B N 1
ATOM 2967 C CA . LEU B 1 141 ? 8.297 21.953 6.375 1 97.75 141 LEU B CA 1
ATOM 2968 C C . LEU B 1 141 ? 7.434 22.969 7.125 1 97.75 141 LEU B C 1
ATOM 2970 O O . LEU B 1 141 ? 7.945 23.75 7.938 1 97.75 141 LEU B O 1
ATOM 2974 N N . ALA B 1 142 ? 6.172 22.938 6.922 1 96.25 142 ALA B N 1
ATOM 2975 C CA . ALA B 1 142 ? 5.23 23.859 7.543 1 96.25 142 ALA B CA 1
ATOM 2976 C C . ALA B 1 142 ? 5.164 23.656 9.055 1 96.25 142 ALA B C 1
ATOM 2978 O O . ALA B 1 142 ? 4.902 24.594 9.805 1 96.25 142 ALA B O 1
ATOM 2979 N N . LYS B 1 143 ? 5.402 22.406 9.445 1 96.19 143 LYS B N 1
ATOM 2980 C CA . LYS B 1 143 ? 5.434 22.031 10.859 1 96.19 143 LYS B CA 1
ATOM 2981 C C . LYS B 1 143 ? 4.168 22.484 11.578 1 96.19 143 LYS B C 1
ATOM 2983 O O . LYS B 1 143 ? 4.234 23.172 12.594 1 96.19 143 LYS B O 1
ATOM 2988 N N . PRO B 1 144 ? 2.994 22.047 11.141 1 96.81 144 PRO B N 1
ATOM 2989 C CA . PRO B 1 144 ? 1.73 22.469 11.742 1 96.81 144 PRO B CA 1
ATOM 2990 C C . PRO B 1 144 ? 1.435 21.766 13.062 1 96.81 144 PRO B C 1
ATOM 2992 O O . PRO B 1 144 ? 2.154 20.844 13.453 1 96.81 144 PRO B O 1
ATOM 2995 N N . ASP B 1 145 ? 0.344 22.281 13.703 1 97 145 ASP B N 1
ATOM 2996 C CA . ASP B 1 145 ? -0.129 21.641 14.922 1 97 145 ASP B CA 1
ATOM 2997 C C . ASP B 1 145 ? -0.946 20.391 14.609 1 97 145 ASP B C 1
ATOM 2999 O O . ASP B 1 145 ? -1.077 19.5 15.453 1 97 145 ASP B O 1
ATOM 3003 N N . MET B 1 146 ? -1.502 20.391 13.352 1 97.31 146 MET B N 1
ATOM 3004 C CA . MET B 1 146 ? -2.367 19.281 12.953 1 97.31 146 MET B CA 1
ATOM 3005 C C . MET B 1 146 ? -2.08 18.859 11.523 1 97.31 146 MET B C 1
ATOM 3007 O O . MET B 1 146 ? -1.988 19.703 10.625 1 97.31 146 MET B O 1
ATOM 3011 N N . TYR B 1 147 ? -1.931 17.547 11.367 1 98.19 147 TYR B N 1
ATOM 3012 C CA . TYR B 1 147 ? -1.819 16.969 10.031 1 98.19 147 TYR B CA 1
ATOM 3013 C C . TYR B 1 147 ? -3.086 16.219 9.656 1 98.19 147 TYR B C 1
ATOM 3015 O O . TYR B 1 147 ? -3.604 15.43 10.453 1 98.19 147 TYR B O 1
ATOM 3023 N N . VAL B 1 148 ? -3.635 16.469 8.516 1 98.19 148 VAL B N 1
ATOM 3024 C CA . VAL B 1 148 ? -4.668 15.648 7.883 1 98.19 148 VAL B CA 1
ATOM 3025 C C . VAL B 1 148 ? -4.094 14.961 6.645 1 98.19 148 VAL B C 1
ATOM 3027 O O . VAL B 1 148 ? -3.764 15.625 5.656 1 98.19 148 VAL B O 1
ATOM 3030 N N . ILE B 1 149 ? -4.016 13.656 6.719 1 98.06 149 ILE B N 1
ATOM 3031 C CA . ILE B 1 149 ? -3.26 12.914 5.719 1 98.06 149 ILE B CA 1
ATOM 3032 C C . ILE B 1 149 ? -4.168 11.891 5.039 1 98.06 149 ILE B C 1
ATOM 3034 O O . ILE B 1 149 ? -4.809 11.078 5.707 1 98.06 149 ILE B O 1
ATOM 3038 N N . ASP B 1 150 ? -4.191 11.969 3.748 1 97.06 150 ASP B N 1
ATOM 3039 C CA . ASP B 1 150 ? -5.023 11.055 2.967 1 97.06 150 ASP B CA 1
ATOM 3040 C C . ASP B 1 150 ? -4.164 10.117 2.123 1 97.06 150 ASP B C 1
ATOM 3042 O O . ASP B 1 150 ? -3.623 10.516 1.091 1 97.06 150 ASP B O 1
ATOM 3046 N N . GLU B 1 151 ? -4.02 8.836 2.543 1 94.5 151 GLU B N 1
ATOM 3047 C CA . GLU B 1 151 ? -3.352 7.742 1.844 1 94.5 151 GLU B CA 1
ATOM 3048 C C . GLU B 1 151 ? -1.91 8.102 1.503 1 94.5 151 GLU B C 1
ATOM 3050 O O . GLU B 1 151 ? -1.507 8.047 0.339 1 94.5 151 GLU B O 1
ATOM 3055 N N . PRO B 1 152 ? -1.117 8.289 2.496 1 94.56 152 PRO B N 1
ATOM 3056 C CA . PRO B 1 152 ? 0.224 8.836 2.273 1 94.56 152 PRO B CA 1
ATOM 3057 C C . PRO B 1 152 ? 1.211 7.789 1.768 1 94.56 152 PRO B C 1
ATOM 3059 O O . PRO B 1 152 ? 2.293 8.133 1.286 1 94.56 152 PRO B O 1
ATOM 3062 N N . PHE B 1 153 ? 0.823 6.555 1.84 1 93.38 153 PHE B N 1
ATOM 3063 C CA . PHE B 1 153 ? 1.812 5.512 1.596 1 93.38 153 PHE B CA 1
ATOM 3064 C C . PHE B 1 153 ? 1.856 5.145 0.117 1 93.38 153 PHE B C 1
ATOM 3066 O O . PHE B 1 153 ? 2.787 4.473 -0.333 1 93.38 153 PHE B O 1
ATOM 3073 N N . ILE B 1 154 ? 0.919 5.602 -0.613 1 88.69 154 ILE B N 1
ATOM 3074 C CA . ILE B 1 154 ? 0.866 5.297 -2.039 1 88.69 154 ILE B CA 1
ATOM 3075 C C . ILE B 1 154 ? 2.119 5.832 -2.727 1 88.69 154 ILE B C 1
ATOM 3077 O O . ILE B 1 154 ? 2.496 6.988 -2.531 1 88.69 154 ILE B O 1
ATOM 3081 N N . GLY B 1 155 ? 2.805 4.953 -3.441 1 87.06 155 GLY B N 1
ATOM 3082 C CA . GLY B 1 155 ? 3.938 5.379 -4.25 1 87.06 155 GLY B CA 1
ATOM 3083 C C . GLY B 1 155 ? 5.242 5.41 -3.477 1 87.06 155 GLY B C 1
ATOM 3084 O O . GLY B 1 155 ? 6.301 5.672 -4.047 1 87.06 155 GLY B O 1
ATOM 3085 N N . LEU B 1 156 ? 5.184 5.148 -2.219 1 93.44 156 LEU B N 1
ATOM 3086 C CA . LEU B 1 156 ? 6.402 5.184 -1.421 1 93.44 156 LEU B CA 1
ATOM 3087 C C . LEU B 1 156 ? 7.066 3.811 -1.383 1 93.44 156 LEU B C 1
ATOM 3089 O O . LEU B 1 156 ? 6.387 2.789 -1.252 1 93.44 156 LEU B O 1
ATOM 3093 N N . ASP B 1 157 ? 8.398 3.842 -1.556 1 94 157 ASP B N 1
ATOM 3094 C CA . ASP B 1 157 ? 9.164 2.613 -1.352 1 94 157 ASP B CA 1
ATOM 3095 C C . ASP B 1 157 ? 9.43 2.375 0.132 1 94 157 ASP B C 1
ATOM 3097 O O . ASP B 1 157 ? 9.055 3.189 0.976 1 94 157 ASP B O 1
ATOM 3101 N N . PRO B 1 158 ? 10.023 1.276 0.488 1 95.38 158 PRO B N 1
ATOM 3102 C CA . PRO B 1 158 ? 10.219 0.935 1.899 1 95.38 158 PRO B CA 1
ATOM 3103 C C . PRO B 1 158 ? 11.07 1.961 2.645 1 95.38 158 PRO B C 1
ATOM 3105 O O . PRO B 1 158 ? 10.789 2.275 3.805 1 95.38 158 PRO B O 1
ATOM 3108 N N . ILE B 1 159 ? 12.055 2.443 1.955 1 95.12 159 ILE B N 1
ATOM 3109 C CA . ILE B 1 159 ? 12.945 3.408 2.594 1 95.12 159 ILE B CA 1
ATOM 3110 C C . ILE B 1 159 ? 12.172 4.691 2.9 1 95.12 159 ILE B C 1
ATOM 3112 O O . ILE B 1 159 ? 12.188 5.176 4.035 1 95.12 159 ILE B O 1
ATOM 3116 N N . SER B 1 160 ? 11.5 5.203 1.918 1 95.81 160 SER B N 1
ATOM 3117 C CA . SER B 1 160 ? 10.711 6.418 2.094 1 95.81 160 SER B CA 1
ATOM 3118 C C . SER B 1 160 ? 9.594 6.211 3.111 1 95.81 160 SER B C 1
ATOM 3120 O O . SER B 1 160 ? 9.266 7.121 3.869 1 95.81 160 SER B O 1
ATOM 3122 N N . THR B 1 161 ? 9.031 5.043 3.088 1 96.5 161 THR B N 1
ATOM 3123 C CA . THR B 1 161 ? 7.988 4.715 4.051 1 96.5 161 THR B CA 1
ATOM 3124 C C . THR B 1 161 ? 8.523 4.797 5.477 1 96.5 161 THR B C 1
ATOM 3126 O O . THR B 1 161 ? 7.887 5.398 6.348 1 96.5 161 THR B O 1
ATOM 3129 N N . LYS B 1 162 ? 9.656 4.195 5.703 1 96.94 162 LYS B N 1
ATOM 3130 C CA . LYS B 1 162 ? 10.266 4.23 7.027 1 96.94 162 LYS B CA 1
ATOM 3131 C C . LYS B 1 162 ? 10.555 5.664 7.461 1 96.94 162 LYS B C 1
ATOM 3133 O O . LYS B 1 162 ? 10.266 6.047 8.602 1 96.94 162 LYS B O 1
ATOM 3138 N N . ARG B 1 163 ? 11.102 6.406 6.559 1 96.81 163 ARG B N 1
ATOM 3139 C CA . ARG B 1 163 ? 11.406 7.801 6.855 1 96.81 163 ARG B CA 1
ATOM 3140 C C . ARG B 1 163 ? 10.141 8.586 7.188 1 96.81 163 ARG B C 1
ATOM 3142 O O . ARG B 1 163 ? 10.109 9.352 8.148 1 96.81 163 ARG B O 1
ATOM 3149 N N . PHE B 1 164 ? 9.141 8.383 6.426 1 98.06 164 PHE B N 1
ATOM 3150 C CA . PHE B 1 164 ? 7.859 9.039 6.652 1 98.06 164 PHE B CA 1
ATOM 3151 C C . PHE B 1 164 ? 7.297 8.672 8.023 1 98.06 164 PHE B C 1
ATOM 3153 O O . PHE B 1 164 ? 6.887 9.547 8.781 1 98.06 164 PHE B O 1
ATOM 3160 N N . VAL B 1 165 ? 7.281 7.418 8.336 1 97.81 165 VAL B N 1
ATOM 3161 C CA . VAL B 1 165 ? 6.77 6.926 9.617 1 97.81 165 VAL B CA 1
ATOM 3162 C C . VAL B 1 165 ? 7.551 7.562 10.766 1 97.81 165 VAL B C 1
ATOM 3164 O O . VAL B 1 165 ? 6.965 8.008 11.75 1 97.81 165 VAL B O 1
ATOM 3167 N N . ASP B 1 166 ? 8.859 7.605 10.617 1 97.75 166 ASP B N 1
ATOM 3168 C CA . ASP B 1 166 ? 9.695 8.211 11.648 1 97.75 166 ASP B CA 1
ATOM 3169 C C . ASP B 1 166 ? 9.367 9.688 11.828 1 97.75 166 ASP B C 1
ATOM 3171 O O . ASP B 1 166 ? 9.359 10.195 12.953 1 97.75 166 ASP B O 1
ATOM 3175 N N . MET B 1 167 ? 9.125 10.289 10.766 1 97.81 167 MET B N 1
ATOM 3176 C CA . MET B 1 167 ? 8.766 11.703 10.828 1 97.81 167 MET B CA 1
ATOM 3177 C C . MET B 1 167 ? 7.422 11.891 11.516 1 97.81 167 MET B C 1
ATOM 3179 O O . MET B 1 167 ? 7.246 12.836 12.297 1 97.81 167 MET B O 1
ATOM 3183 N N . LEU B 1 168 ? 6.492 11.047 11.234 1 98.44 168 LEU B N 1
ATOM 3184 C CA . LEU B 1 168 ? 5.199 11.102 11.906 1 98.44 168 LEU B CA 1
ATOM 3185 C C . LEU B 1 168 ? 5.367 10.945 13.414 1 98.44 168 LEU B C 1
ATOM 3187 O O . LEU B 1 168 ? 4.758 11.68 14.195 1 98.44 168 LEU B O 1
ATOM 3191 N N . LYS B 1 169 ? 6.16 10.008 13.789 1 98.12 169 LYS B N 1
ATOM 3192 C CA . LYS B 1 169 ? 6.398 9.766 15.211 1 98.12 169 LYS B CA 1
ATOM 3193 C C . LYS B 1 169 ? 7.016 10.992 15.883 1 98.12 169 LYS B C 1
ATOM 3195 O O . LYS B 1 169 ? 6.621 11.367 16.984 1 98.12 169 LYS B O 1
ATOM 3200 N N . ALA B 1 170 ? 7.969 11.586 15.195 1 98.12 170 ALA B N 1
ATOM 3201 C CA . ALA B 1 170 ? 8.617 12.773 15.734 1 98.12 170 ALA B CA 1
ATOM 3202 C C . ALA B 1 170 ? 7.609 13.914 15.906 1 98.12 170 ALA B C 1
ATOM 3204 O O . ALA B 1 170 ? 7.637 14.625 16.922 1 98.12 170 ALA B O 1
ATOM 3205 N N . GLU B 1 171 ? 6.754 14.125 14.969 1 98.31 171 GLU B N 1
ATOM 3206 C CA . GLU B 1 171 ? 5.738 15.164 15.055 1 98.31 171 GLU B CA 1
ATOM 3207 C C . GLU B 1 171 ? 4.75 14.883 16.188 1 98.31 171 GLU B C 1
ATOM 3209 O O . GLU B 1 171 ? 4.34 15.797 16.906 1 98.31 171 GLU B O 1
ATOM 3214 N N . LYS B 1 172 ? 4.414 13.664 16.266 1 98.19 172 LYS B N 1
ATOM 3215 C CA . LYS B 1 172 ? 3.557 13.266 17.375 1 98.19 172 LYS B CA 1
ATOM 3216 C C . LYS B 1 172 ? 4.203 13.602 18.719 1 98.19 172 LYS B C 1
ATOM 3218 O O . LYS B 1 172 ? 3.553 14.148 19.609 1 98.19 172 LYS B O 1
ATOM 3223 N N . GLU B 1 173 ? 5.434 13.297 18.812 1 98 173 GLU B N 1
ATOM 3224 C CA . GLU B 1 173 ? 6.184 13.562 20.047 1 98 173 GLU B CA 1
ATOM 3225 C C . GLU B 1 173 ? 6.277 15.055 20.312 1 98 173 GLU B C 1
ATOM 3227 O O . GLU B 1 173 ? 6.258 15.484 21.469 1 98 173 GLU B O 1
ATOM 3232 N N . ARG B 1 174 ? 6.336 15.805 19.25 1 97.31 174 ARG B N 1
ATOM 3233 C CA . ARG B 1 174 ? 6.375 17.266 19.375 1 97.31 174 ARG B CA 1
ATOM 3234 C C . ARG B 1 174 ? 5.043 17.797 19.875 1 97.31 174 ARG B C 1
ATOM 3236 O O . ARG B 1 174 ? 4.969 18.938 20.344 1 97.31 174 ARG B O 1
ATOM 3243 N N . GLY B 1 175 ? 3.998 17 19.719 1 97.44 175 GLY B N 1
ATOM 3244 C CA . GLY B 1 175 ? 2.691 17.406 20.203 1 97.44 175 GLY B CA 1
ATOM 3245 C C . GLY B 1 175 ? 1.676 17.609 19.078 1 97.44 175 GLY B C 1
ATOM 3246 O O . GLY B 1 175 ? 0.523 17.953 19.344 1 97.44 175 GLY B O 1
ATOM 3247 N N . ALA B 1 176 ? 2.062 17.344 17.875 1 97.88 176 ALA B N 1
ATOM 3248 C CA . ALA B 1 176 ? 1.145 17.516 16.75 1 97.88 176 ALA B CA 1
ATOM 3249 C C . ALA B 1 176 ? 0.068 16.438 16.75 1 97.88 176 ALA B C 1
ATOM 3251 O O . ALA B 1 176 ? 0.332 15.289 17.125 1 97.88 176 ALA B O 1
ATOM 3252 N N . GLY B 1 177 ? -1.17 16.844 16.391 1 98.12 177 GLY B N 1
ATOM 3253 C CA . GLY B 1 177 ? -2.213 15.883 16.094 1 98.12 177 GLY B CA 1
ATOM 3254 C C . GLY B 1 177 ? -2.205 15.43 14.648 1 98.12 177 GLY B C 1
ATOM 3255 O O . GLY B 1 177 ? -1.909 16.219 13.75 1 98.12 177 GLY B O 1
ATOM 3256 N N . ILE B 1 178 ? -2.512 14.164 14.469 1 98.62 178 ILE B N 1
ATOM 3257 C CA . ILE B 1 178 ? -2.461 13.617 13.117 1 98.62 178 ILE B CA 1
ATOM 3258 C C . ILE B 1 178 ? -3.705 12.773 12.859 1 98.62 178 ILE B C 1
ATOM 3260 O O . ILE B 1 178 ? -4.031 11.875 13.641 1 98.62 178 ILE B O 1
ATOM 3264 N N . LEU B 1 179 ? -4.461 13.109 11.852 1 98.75 179 LEU B N 1
ATOM 3265 C CA . LEU B 1 179 ? -5.527 12.281 11.305 1 98.75 179 LEU B CA 1
ATOM 3266 C C . LEU B 1 179 ? -5.105 11.656 9.977 1 98.75 179 LEU B C 1
ATOM 3268 O O . LEU B 1 179 ? -4.789 12.375 9.023 1 98.75 179 LEU B O 1
ATOM 3272 N N . MET B 1 180 ? -5.09 10.344 9.922 1 98.56 180 MET B N 1
ATOM 3273 C CA . MET B 1 180 ? -4.605 9.68 8.711 1 98.56 180 MET B CA 1
ATOM 3274 C C . MET B 1 180 ? -5.629 8.672 8.195 1 98.56 180 MET B C 1
ATOM 3276 O O . MET B 1 180 ? -6.117 7.836 8.961 1 98.56 180 MET B O 1
ATOM 3280 N N . CYS B 1 181 ? -5.957 8.836 6.945 1 97.5 181 CYS B N 1
ATOM 3281 C CA . CYS B 1 181 ? -6.727 7.824 6.23 1 97.5 181 CYS B CA 1
ATOM 3282 C C . CYS B 1 181 ? -5.805 6.902 5.438 1 97.5 181 CYS B C 1
ATOM 3284 O O . CYS B 1 181 ? -4.945 7.371 4.691 1 97.5 181 CYS B O 1
ATOM 3286 N N . THR B 1 182 ? -5.969 5.602 5.66 1 93.44 182 THR B N 1
ATOM 3287 C CA . THR B 1 182 ? -5.133 4.688 4.887 1 93.44 182 THR B CA 1
ATOM 3288 C C . THR B 1 182 ? -5.812 3.328 4.738 1 93.44 182 THR B C 1
ATOM 3290 O O . THR B 1 182 ? -6.586 2.916 5.605 1 93.44 182 THR B O 1
ATOM 3293 N N . HIS B 1 183 ? -5.43 2.678 3.662 1 90 183 HIS B N 1
ATOM 3294 C CA . HIS B 1 183 ? -5.883 1.312 3.428 1 90 183 HIS B CA 1
ATOM 3295 C C . HIS B 1 183 ? -4.84 0.299 3.891 1 90 183 HIS B C 1
ATOM 3297 O O . HIS B 1 183 ? -5.102 -0.906 3.906 1 90 183 HIS B O 1
ATOM 3303 N N . VAL B 1 184 ? -3.717 0.734 4.227 1 92.88 184 VAL B N 1
ATOM 3304 C CA . VAL B 1 184 ? -2.652 -0.153 4.684 1 92.88 184 VAL B CA 1
ATOM 3305 C C . VAL B 1 184 ? -2.762 -0.356 6.191 1 92.88 184 VAL B C 1
ATOM 3307 O O . VAL B 1 184 ? -2.002 0.235 6.961 1 92.88 184 VAL B O 1
ATOM 3310 N N . LEU B 1 185 ? -3.574 -1.303 6.543 1 97.19 185 LEU B N 1
ATOM 3311 C CA . LEU B 1 185 ? -3.982 -1.419 7.938 1 97.19 185 LEU B CA 1
ATOM 3312 C C . LEU B 1 185 ? -2.859 -2.008 8.789 1 97.19 185 LEU B C 1
ATOM 3314 O O . LEU B 1 185 ? -2.748 -1.702 9.977 1 97.19 185 LEU B O 1
ATOM 3318 N N . ASP B 1 186 ? -2.018 -2.807 8.172 1 96.62 186 ASP B N 1
ATOM 3319 C CA . ASP B 1 186 ? -0.912 -3.373 8.938 1 96.62 186 ASP B CA 1
ATOM 3320 C C . ASP B 1 186 ? 0.055 -2.283 9.398 1 96.62 186 ASP B C 1
ATOM 3322 O O . ASP B 1 186 ? 0.572 -2.334 10.516 1 96.62 186 ASP B O 1
ATOM 3326 N N . THR B 1 187 ? 0.269 -1.339 8.562 1 95.69 187 THR B N 1
ATOM 3327 C CA . THR B 1 187 ? 1.124 -0.215 8.938 1 95.69 187 THR B CA 1
ATOM 3328 C C . THR B 1 187 ? 0.42 0.694 9.938 1 95.69 187 THR B C 1
ATOM 3330 O O . THR B 1 187 ? 1.014 1.1 10.938 1 95.69 187 THR B O 1
ATOM 3333 N N . ALA B 1 188 ? -0.846 0.993 9.688 1 97.31 188 ALA B N 1
ATOM 3334 C CA . ALA B 1 188 ? -1.628 1.827 10.594 1 97.31 188 ALA B CA 1
ATOM 3335 C C . ALA B 1 188 ? -1.622 1.253 12.008 1 97.31 188 ALA B C 1
ATOM 3337 O O . ALA B 1 188 ? -1.495 1.994 12.992 1 97.31 188 ALA B O 1
ATOM 3338 N N . GLU B 1 189 ? -1.749 -0.034 12.039 1 98 189 GLU B N 1
ATOM 3339 C CA . GLU B 1 189 ? -1.778 -0.741 13.32 1 98 189 GLU B CA 1
ATOM 3340 C C . GLU B 1 189 ? -0.542 -0.422 14.156 1 98 189 GLU B C 1
ATOM 3342 O O . GLU B 1 189 ? -0.635 -0.26 15.375 1 98 189 GLU B O 1
ATOM 3347 N N . LYS B 1 190 ? 0.541 -0.219 13.539 1 96.12 190 LYS B N 1
ATOM 3348 C CA . LYS B 1 190 ? 1.816 -0.055 14.227 1 96.12 190 LYS B CA 1
ATOM 3349 C C . LYS B 1 190 ? 2.02 1.391 14.672 1 96.12 190 LYS B C 1
ATOM 3351 O O . LYS B 1 190 ? 2.775 1.656 15.609 1 96.12 190 LYS B O 1
ATOM 3356 N N . ILE B 1 191 ? 1.293 2.279 14.016 1 97.19 191 ILE B N 1
ATOM 3357 C CA . ILE B 1 191 ? 1.74 3.645 14.266 1 97.19 191 ILE B CA 1
ATOM 3358 C C . ILE B 1 191 ? 0.598 4.461 14.867 1 97.19 191 ILE B C 1
ATOM 3360 O O . ILE B 1 191 ? 0.833 5.453 15.555 1 97.19 191 ILE B O 1
ATOM 3364 N N . CYS B 1 192 ? -0.615 4.062 14.68 1 98.56 192 CYS B N 1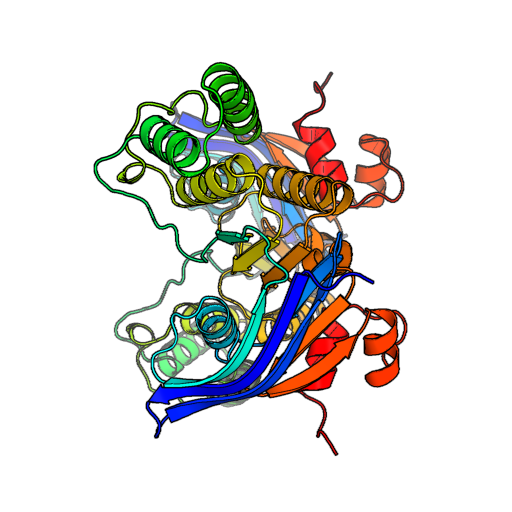
ATOM 3365 C CA . CYS B 1 192 ? -1.74 4.848 15.172 1 98.56 192 CYS B CA 1
ATOM 3366 C C . CYS B 1 192 ? -2.047 4.5 16.625 1 98.56 192 CYS B C 1
ATOM 3368 O O . CYS B 1 192 ? -1.879 3.35 17.047 1 98.56 192 CYS B O 1
ATOM 3370 N N . ASP B 1 193 ? -2.568 5.492 17.328 1 98.56 193 ASP B N 1
ATOM 3371 C CA . ASP B 1 193 ? -2.959 5.301 18.734 1 98.56 193 ASP B CA 1
ATOM 3372 C C . ASP B 1 193 ? -4.375 4.734 18.828 1 98.56 193 ASP B C 1
ATOM 3374 O O . ASP B 1 193 ? -4.672 3.945 19.719 1 98.56 193 ASP B O 1
ATOM 3378 N N . ARG B 1 194 ? -5.168 5.168 18.016 1 98.06 194 ARG B N 1
ATOM 3379 C CA . ARG B 1 194 ? -6.543 4.684 17.984 1 98.06 194 ARG B CA 1
ATOM 3380 C C . ARG B 1 194 ? -7.152 4.863 16.594 1 98.06 194 ARG B C 1
ATOM 3382 O O . ARG B 1 194 ? -6.543 5.48 15.719 1 98.06 194 ARG B O 1
ATOM 3389 N N . PHE B 1 195 ? -8.383 4.363 16.453 1 98.69 195 PHE B N 1
ATOM 3390 C CA . PHE B 1 195 ? -8.969 4.238 15.125 1 98.69 195 PHE B CA 1
ATOM 3391 C C . PHE B 1 195 ? -10.445 4.613 15.141 1 98.69 195 PHE B C 1
ATOM 3393 O O . PHE B 1 195 ? -11.133 4.406 16.141 1 98.69 195 PHE B O 1
ATOM 3400 N N . TYR B 1 196 ? -10.859 5.195 14.07 1 98.5 196 TYR B N 1
ATOM 3401 C CA . TYR B 1 196 ? -12.266 5.266 13.672 1 98.5 196 TYR B CA 1
ATOM 3402 C C . TYR B 1 196 ? -12.523 4.406 12.438 1 98.5 196 TYR B C 1
ATOM 3404 O O . TYR B 1 196 ? -11.805 4.512 11.438 1 98.5 196 TYR B O 1
ATOM 3412 N N . MET B 1 197 ? -13.484 3.574 12.492 1 97.69 197 MET B N 1
ATOM 3413 C CA . MET B 1 197 ? -13.867 2.768 11.336 1 97.69 197 MET B CA 1
ATOM 3414 C C . MET B 1 197 ? -15.172 3.27 10.734 1 97.69 197 MET B C 1
ATOM 3416 O O . MET B 1 197 ? -16.156 3.463 11.445 1 97.69 197 MET B O 1
ATOM 3420 N N . ILE B 1 198 ? -15.164 3.459 9.477 1 96.94 198 ILE B N 1
ATOM 3421 C CA . ILE B 1 198 ? -16.312 4.039 8.797 1 96.94 198 ILE B CA 1
ATOM 3422 C C . ILE B 1 198 ? -16.812 3.078 7.715 1 96.94 198 ILE B C 1
ATOM 3424 O O . ILE B 1 198 ? -16.016 2.432 7.035 1 96.94 198 ILE B O 1
ATOM 3428 N N . GLU B 1 199 ? -18.016 2.945 7.605 1 94.12 199 GLU B N 1
ATOM 3429 C CA . GLU B 1 199 ? -18.688 2.139 6.59 1 94.12 199 GLU B CA 1
ATOM 3430 C C . GLU B 1 199 ? -20 2.791 6.145 1 94.12 199 GLU B C 1
ATOM 3432 O O . GLU B 1 199 ? -20.812 3.184 6.98 1 94.12 199 GLU B O 1
ATOM 3437 N N . LYS B 1 200 ? -20.156 2.881 4.875 1 93.5 200 LYS B N 1
ATOM 3438 C CA . LYS B 1 200 ? -21.375 3.43 4.277 1 93.5 200 LYS B CA 1
ATOM 3439 C C . LYS B 1 200 ? -21.703 4.793 4.879 1 93.5 200 LYS B C 1
ATOM 3441 O O . LYS B 1 200 ? -22.859 5.043 5.246 1 93.5 200 LYS B O 1
ATOM 3446 N N . GLY B 1 201 ? -20.703 5.523 5.172 1 95.94 201 GLY B N 1
ATOM 3447 C CA . GLY B 1 201 ? -20.875 6.914 5.559 1 95.94 201 GLY B CA 1
ATOM 3448 C C . GLY B 1 201 ? -21.109 7.094 7.047 1 95.94 201 GLY B C 1
ATOM 3449 O O . GLY B 1 201 ? -21.406 8.203 7.508 1 95.94 201 GLY B O 1
ATOM 3450 N N . SER B 1 202 ? -21 6.031 7.793 1 96.75 202 SER B N 1
ATOM 3451 C CA . SER B 1 202 ? -21.219 6.117 9.234 1 96.75 202 SER B CA 1
ATOM 3452 C C . SER B 1 202 ? -20.109 5.402 10 1 96.75 202 SER B C 1
ATOM 3454 O O . SER B 1 202 ? -19.578 4.395 9.539 1 96.75 202 SER B O 1
ATOM 3456 N N . LEU B 1 203 ? -19.797 5.977 11.172 1 96.88 203 LEU B N 1
ATOM 3457 C CA . LEU B 1 203 ? -18.844 5.301 12.039 1 96.88 203 LEU B CA 1
ATOM 3458 C C . LEU B 1 203 ? -19.484 4.105 12.734 1 96.88 203 LEU B C 1
ATOM 3460 O O . LEU B 1 203 ? -20.609 4.207 13.242 1 96.88 203 LEU B O 1
ATOM 3464 N N . PHE B 1 204 ? -18.828 2.992 12.758 1 95.38 204 PHE B N 1
ATOM 3465 C CA . PHE B 1 204 ? -19.453 1.826 13.359 1 95.38 204 PHE B CA 1
ATOM 3466 C C . PHE B 1 204 ? -18.578 1.243 14.461 1 95.38 204 PHE B C 1
ATOM 3468 O O . PHE B 1 204 ? -19.047 0.457 15.289 1 95.38 204 PHE B O 1
ATOM 3475 N N . LEU B 1 205 ? -17.328 1.584 14.508 1 96.62 205 LEU B N 1
ATOM 3476 C CA . LEU B 1 205 ? -16.391 1.111 15.523 1 96.62 205 LEU B CA 1
ATOM 3477 C C . LEU B 1 205 ? -15.273 2.121 15.75 1 96.62 205 LEU B C 1
ATOM 3479 O O . LEU B 1 205 ? -14.859 2.811 14.812 1 96.62 205 LEU B O 1
ATOM 3483 N N . GLN B 1 206 ? -14.82 2.23 17.016 1 97.81 206 GLN B N 1
ATOM 3484 C CA . GLN B 1 206 ? -13.719 3.141 17.328 1 97.81 206 GLN B CA 1
ATOM 3485 C C . GLN B 1 206 ? -12.992 2.723 18.594 1 97.81 206 GLN B C 1
ATOM 3487 O O . GLN B 1 206 ? -13.555 2.02 19.438 1 97.81 206 GLN B O 1
ATOM 3492 N N . GLY B 1 207 ? -11.781 3.127 18.719 1 98.19 207 GLY B N 1
ATOM 3493 C CA . GLY B 1 207 ? -10.992 2.859 19.922 1 98.19 207 GLY B CA 1
ATOM 3494 C C . GLY B 1 207 ? -9.578 2.416 19.609 1 98.19 207 GLY B C 1
ATOM 3495 O O . GLY B 1 207 ? -9.125 2.516 18.469 1 98.19 207 GLY B O 1
ATOM 3496 N N . THR B 1 208 ? -8.883 2.066 20.641 1 98.44 208 THR B N 1
ATOM 3497 C CA . THR B 1 208 ? -7.555 1.485 20.484 1 98.44 208 THR B CA 1
ATOM 3498 C C . THR B 1 208 ? -7.645 0.098 19.859 1 98.44 208 THR B C 1
ATOM 3500 O O . THR B 1 208 ? -8.734 -0.453 19.703 1 98.44 208 THR B O 1
ATOM 3503 N N . LEU B 1 209 ? -6.531 -0.415 19.453 1 98.25 209 LEU B N 1
ATOM 3504 C CA . LEU B 1 209 ? -6.52 -1.772 18.922 1 98.25 209 LEU B CA 1
ATOM 3505 C C . LEU B 1 209 ? -7.133 -2.752 19.922 1 98.25 209 LEU B C 1
ATOM 3507 O O . LEU B 1 209 ? -7.922 -3.621 19.531 1 98.25 209 LEU B O 1
ATOM 3511 N N . LYS B 1 210 ? -6.785 -2.605 21.125 1 98.25 210 LYS B N 1
ATOM 3512 C CA . LYS B 1 210 ? -7.328 -3.48 22.156 1 98.25 210 LYS B CA 1
ATOM 3513 C C . LYS B 1 210 ? -8.844 -3.359 22.25 1 98.25 210 LYS B C 1
ATOM 3515 O O . LYS B 1 210 ? -9.555 -4.367 22.328 1 98.25 210 LYS B O 1
ATOM 3520 N N . ASP B 1 211 ? -9.391 -2.129 22.219 1 98.06 211 ASP B N 1
ATOM 3521 C CA . ASP B 1 211 ? -10.828 -1.907 22.219 1 98.06 211 ASP B CA 1
ATOM 3522 C C . ASP B 1 211 ? -11.5 -2.631 21.047 1 98.06 211 ASP B C 1
ATOM 3524 O O . ASP B 1 211 ? -12.523 -3.285 21.234 1 98.06 211 ASP B O 1
ATOM 3528 N N . ILE B 1 212 ? -10.852 -2.479 19.891 1 97.62 212 ILE B N 1
ATOM 3529 C CA . ILE B 1 212 ? -11.414 -3.033 18.672 1 97.62 212 ILE B CA 1
ATOM 3530 C C . ILE B 1 212 ? -11.375 -4.559 18.719 1 97.62 212 ILE B C 1
ATOM 3532 O O . ILE B 1 212 ? -12.328 -5.227 18.328 1 97.62 212 ILE B O 1
ATOM 3536 N N . GLN B 1 213 ? -10.266 -5.062 19.203 1 97.81 213 GLN B N 1
ATOM 3537 C CA . GLN B 1 213 ? -10.148 -6.504 19.391 1 97.81 213 GLN B CA 1
ATOM 3538 C C . GLN B 1 213 ? -11.227 -7.023 20.344 1 97.81 213 GLN B C 1
ATOM 3540 O O . GLN B 1 213 ? -11.867 -8.039 20.062 1 97.81 213 GLN B O 1
ATOM 3545 N N . ASP B 1 214 ? -11.508 -6.34 21.375 1 97.69 214 ASP B N 1
ATOM 3546 C CA . ASP B 1 214 ? -12.523 -6.727 22.359 1 97.69 214 ASP B CA 1
ATOM 3547 C C . ASP B 1 214 ? -13.922 -6.688 21.734 1 97.69 214 ASP B C 1
ATOM 3549 O O . ASP B 1 214 ? -14.703 -7.625 21.891 1 97.69 214 ASP B O 1
ATOM 3553 N N . LYS B 1 215 ? -14.172 -5.66 21.047 1 96.31 215 LYS B N 1
ATOM 3554 C CA . LYS B 1 215 ? -15.5 -5.449 20.469 1 96.31 215 LYS B CA 1
ATOM 3555 C C . LYS B 1 215 ? -15.789 -6.457 19.359 1 96.31 215 LYS B C 1
ATOM 3557 O O . LYS B 1 215 ? -16.938 -6.816 19.125 1 96.31 215 LYS B O 1
ATOM 3562 N N . THR B 1 216 ? -14.695 -6.91 18.703 1 96.25 216 THR B N 1
ATOM 3563 C CA . THR B 1 216 ? -14.883 -7.848 17.594 1 96.25 216 THR B CA 1
ATOM 3564 C C . THR B 1 216 ? -14.711 -9.289 18.078 1 96.25 216 THR B C 1
ATOM 3566 O O . THR B 1 216 ? -14.977 -10.234 17.328 1 96.25 216 THR B O 1
ATOM 3569 N N . GLY B 1 217 ? -14.242 -9.445 19.219 1 95.94 217 GLY B N 1
ATOM 3570 C CA . GLY B 1 217 ? -14.008 -10.773 19.766 1 95.94 217 GLY B CA 1
ATOM 3571 C C . GLY B 1 217 ? -12.789 -11.453 19.188 1 95.94 217 GLY B C 1
ATOM 3572 O O . GLY B 1 217 ? -12.719 -12.68 19.141 1 95.94 217 GLY B O 1
ATOM 3573 N N . LEU B 1 218 ? -11.914 -10.711 18.672 1 95.81 218 LEU B N 1
ATOM 3574 C CA . LEU B 1 218 ? -10.703 -11.242 18.047 1 95.81 218 LEU B CA 1
ATOM 3575 C C . LEU B 1 218 ? -9.461 -10.844 18.844 1 95.81 218 LEU B C 1
ATOM 3577 O O . LEU B 1 218 ? -8.617 -10.094 18.344 1 95.81 218 LEU B O 1
ATOM 3581 N N . GLU B 1 219 ? -9.266 -11.516 19.906 1 95.31 219 GLU B N 1
ATOM 3582 C CA . GLU B 1 219 ? -8.148 -11.188 20.781 1 95.31 219 GLU B CA 1
ATOM 3583 C C . GLU B 1 219 ? -6.809 -11.461 20.109 1 95.31 219 GLU B C 1
ATOM 3585 O O . GLU B 1 219 ? -6.609 -12.531 19.516 1 95.31 219 GLU B O 1
ATOM 3590 N N . GLU B 1 220 ? -5.992 -10.508 20.109 1 94.69 220 GLU B N 1
ATOM 3591 C CA . GLU B 1 220 ? -4.613 -10.594 19.641 1 94.69 220 GLU B CA 1
ATOM 3592 C C . GLU B 1 220 ? -4.543 -10.688 18.125 1 94.69 220 GLU B C 1
ATOM 3594 O O . GLU B 1 220 ? -3.488 -10.992 17.562 1 94.69 220 GLU B O 1
ATOM 3599 N N . GLN B 1 221 ? -5.719 -10.492 17.516 1 96.56 221 GLN B N 1
ATOM 3600 C CA . GLN B 1 221 ? -5.699 -10.492 16.047 1 96.56 221 GLN B CA 1
ATOM 3601 C C . GLN B 1 221 ? -5.371 -9.109 15.5 1 96.56 221 GLN B C 1
ATOM 3603 O O . GLN B 1 221 ? -5.375 -8.125 16.25 1 96.56 221 GLN B O 1
ATOM 3608 N N . SER B 1 222 ? -5.02 -9.125 14.297 1 97.62 222 SER B N 1
ATOM 3609 C CA . SER B 1 222 ? -4.57 -7.895 13.664 1 97.62 222 SER B CA 1
ATOM 3610 C C . SER B 1 222 ? -5.73 -6.93 13.445 1 97.62 222 SER B C 1
ATOM 3612 O O . SER B 1 222 ? -6.895 -7.328 13.492 1 97.62 222 SER B O 1
ATOM 3614 N N . LEU B 1 223 ? -5.418 -5.668 13.211 1 98.06 223 LEU B N 1
ATOM 3615 C CA . LEU B 1 223 ? -6.406 -4.648 12.867 1 98.06 223 LEU B CA 1
ATOM 3616 C C . LEU B 1 223 ? -7.172 -5.039 11.609 1 98.06 223 LEU B C 1
ATOM 3618 O O . LEU B 1 223 ? -8.383 -4.848 11.531 1 98.06 223 LEU B O 1
ATOM 3622 N N . LEU B 1 224 ? -6.465 -5.629 10.648 1 97.44 224 LEU B N 1
ATOM 3623 C CA . LEU B 1 224 ? -7.082 -6.066 9.398 1 97.44 224 LEU B CA 1
ATOM 3624 C C . LEU B 1 224 ? -8.125 -7.148 9.664 1 97.44 224 LEU B C 1
ATOM 3626 O O . LEU B 1 224 ? -9.227 -7.098 9.117 1 97.44 224 LEU B O 1
ATOM 3630 N N . ASP B 1 225 ? -7.773 -8.062 10.531 1 97.25 225 ASP B N 1
ATOM 3631 C CA . ASP B 1 225 ? -8.711 -9.125 10.883 1 97.25 225 ASP B CA 1
ATOM 3632 C C . ASP B 1 225 ? -9.953 -8.562 11.562 1 97.25 225 ASP B C 1
ATOM 3634 O O . ASP B 1 225 ? -11.078 -8.961 11.242 1 97.25 225 ASP B O 1
ATOM 3638 N N . CYS B 1 226 ? -9.727 -7.664 12.484 1 97.44 226 CYS B N 1
ATOM 3639 C CA . CYS B 1 226 ? -10.836 -7.062 13.211 1 97.44 226 CYS B CA 1
ATOM 3640 C C . CYS B 1 226 ? -11.734 -6.266 12.273 1 97.44 226 CYS B C 1
ATOM 3642 O O . CYS B 1 226 ? -12.961 -6.34 12.367 1 97.44 226 CYS B O 1
ATOM 3644 N N . PHE B 1 227 ? -11.125 -5.52 11.391 1 97.62 227 PHE B N 1
ATOM 3645 C CA . PHE B 1 227 ? -11.891 -4.742 10.422 1 97.62 227 PHE B CA 1
ATOM 3646 C C . PHE B 1 227 ? -12.742 -5.652 9.539 1 97.62 227 PHE B C 1
ATOM 3648 O O . PHE B 1 227 ? -13.93 -5.398 9.336 1 97.62 227 PHE B O 1
ATOM 3655 N N . TYR B 1 228 ? -12.055 -6.68 9.039 1 96.19 228 TYR B N 1
ATOM 3656 C CA . TYR B 1 228 ? -12.727 -7.633 8.164 1 96.19 228 TYR B CA 1
ATOM 3657 C C . TYR B 1 228 ? -13.938 -8.25 8.859 1 96.19 228 TYR B C 1
ATOM 3659 O O . TYR B 1 228 ? -15.023 -8.305 8.289 1 96.19 228 TYR B O 1
ATOM 3667 N N . LYS B 1 229 ? -13.719 -8.656 10.055 1 95.75 229 LYS B N 1
ATOM 3668 C CA . LYS B 1 229 ? -14.805 -9.25 10.828 1 95.75 229 LYS B CA 1
ATOM 3669 C C . LYS B 1 229 ? -15.93 -8.25 11.062 1 95.75 229 LYS B C 1
ATOM 3671 O O . LYS B 1 229 ? -17.109 -8.594 10.938 1 95.75 229 LYS B O 1
ATOM 3676 N N . ALA B 1 230 ? -15.547 -7.062 11.414 1 94.56 230 ALA B N 1
ATOM 3677 C CA . ALA B 1 230 ? -16.516 -6.027 11.742 1 94.56 230 ALA B CA 1
ATOM 3678 C C . ALA B 1 230 ? -17.391 -5.688 10.539 1 94.56 230 ALA B C 1
ATOM 3680 O O . ALA B 1 230 ? -18.578 -5.41 10.68 1 94.56 230 ALA B O 1
ATOM 3681 N N . VAL B 1 231 ? -16.781 -5.715 9.383 1 92.12 231 VAL B N 1
ATOM 3682 C CA . VAL B 1 231 ? -17.5 -5.344 8.172 1 92.12 231 VAL B CA 1
ATOM 3683 C C . VAL B 1 231 ? -18.344 -6.523 7.691 1 92.12 231 VAL B C 1
ATOM 3685 O O . VAL B 1 231 ? -19.453 -6.336 7.203 1 92.12 231 VAL B O 1
ATOM 3688 N N . GLN B 1 232 ? -17.719 -7.742 7.699 1 85.88 232 GLN B N 1
ATOM 3689 C CA . GLN B 1 232 ? -18.469 -8.922 7.27 1 85.88 232 GLN B CA 1
ATOM 3690 C C . GLN B 1 232 ? -19.609 -9.227 8.227 1 85.88 232 GLN B C 1
ATOM 3692 O O . GLN B 1 232 ? -20.641 -9.773 7.824 1 85.88 232 GLN B O 1
ATOM 3697 N N . GLY B 1 233 ? -19.312 -9.25 9.68 1 71.38 233 GLY B N 1
ATOM 3698 C CA . GLY B 1 233 ? -20.281 -9.633 10.688 1 71.38 233 GLY B CA 1
ATOM 3699 C C . GLY B 1 233 ? -21.531 -8.773 10.664 1 71.38 233 GLY B C 1
ATOM 3700 O O . GLY B 1 233 ? -21.5 -7.629 10.203 1 71.38 233 GLY B O 1
ATOM 3701 N N . ASP B 1 234 ? -22.859 -9.289 10.625 1 51.09 234 ASP B N 1
ATOM 3702 C CA . ASP B 1 234 ? -24.219 -8.781 10.844 1 51.09 234 ASP B CA 1
ATOM 3703 C C . ASP B 1 234 ? -24.234 -7.723 11.945 1 51.09 234 ASP B C 1
ATOM 3705 O O . ASP B 1 234 ? -23.891 -8.008 13.086 1 51.09 234 ASP B O 1
ATOM 3709 N N . ARG B 1 235 ? -23.781 -6.664 11.844 1 38.97 235 ARG B N 1
ATOM 3710 C CA . ARG B 1 235 ? -24.234 -5.766 12.906 1 38.97 235 ARG B CA 1
ATOM 3711 C C . ARG B 1 235 ? -25.609 -6.184 13.43 1 38.97 235 ARG B C 1
ATOM 3713 O O . ARG B 1 235 ? -26.531 -6.43 12.641 1 38.97 235 ARG B O 1
ATOM 3720 N N . PRO B 1 236 ? -25.641 -6.641 14.781 1 32 236 PRO B N 1
ATOM 3721 C CA . PRO B 1 236 ? -27.031 -6.82 15.242 1 32 236 PRO B CA 1
ATOM 3722 C C . PRO B 1 236 ? -27.922 -5.633 14.891 1 32 236 PRO B C 1
ATOM 3724 O O . PRO B 1 236 ? -27.438 -4.504 14.773 1 32 236 PRO B O 1
#

Radius of gyration: 23.37 Å; Cα contacts (8 Å, |Δi|>4): 922; chains: 2; bounding box: 61×63×53 Å

pLDDT: mean 94.84, std 7.4, range [30.58, 98.81]

Sequence (472 aa):
MTKLLEASIKQAGYTSRKKVLTDVFLEVGKGELVGLIGANGAGKSTAIKAILGLSEYFKGDITWNDSSFAYIPEHPSFYEELTLWEHLDLISTLHGIEEDECTRRAQSLLQTFSLDHVMHELPVTFSKGMQQKLMLIQAFLAKPDMYVIDEPFIGLDPISTKRFVDMLKAEKERGAGILMCTHVLDTAEKICDRFYMIEKGSLFLQGTLKDIQDKTGLEEQSLLDCFYKAVQGDRPMTKLLEASIKQAGYTSRKKVLTDVFLEVGKGELVGLIGANGAGKSTAIKAILGLSEYFKGDITWNDSSFAYIPEHPSFYEELTLWEHLDLISTLHGIEEDECTRRAQSLLQTFSLDHVMHELPVTFSKGMQQKLMLIQAFLAKPDMYVIDEPFIGLDPISTKRFVDMLKAEKERGAGILMCTHVLDTAEKICDRFYMIEKGSLFLQGTLKDIQDKTGLEEQSLLDCFYKAVQGDRP

Solvent-accessible surface area (backbone atoms only — not comparable to full-atom values): 24889 Å² total; per-residue (Å²): 131,63,56,44,34,41,36,39,33,50,32,29,27,72,35,91,87,46,62,46,31,44,60,35,73,51,71,34,33,57,39,29,37,36,31,45,33,50,47,82,84,13,31,65,68,59,50,52,30,47,73,72,67,66,42,74,22,76,41,67,48,72,46,60,60,88,54,50,67,36,75,38,61,62,60,74,79,77,63,73,89,37,27,45,45,51,51,50,49,50,49,26,62,75,69,66,45,52,64,70,59,37,54,53,52,47,51,51,48,24,53,75,68,72,41,57,90,49,33,84,36,47,52,79,76,43,54,70,41,52,35,42,49,51,49,51,45,49,45,59,68,63,58,47,46,26,40,41,35,32,38,76,63,65,65,45,34,47,58,55,43,51,52,50,52,52,49,51,51,51,41,24,72,74,38,20,19,31,43,35,33,47,54,56,40,61,55,45,58,75,66,37,63,30,36,40,34,32,49,81,12,25,64,78,50,64,40,34,67,67,50,40,20,61,76,58,68,36,77,92,51,53,62,55,54,35,49,43,46,58,69,70,46,76,70,130,129,62,56,43,34,41,36,39,34,50,32,30,26,72,34,91,86,47,63,45,32,43,60,35,74,50,71,33,29,57,40,27,38,36,32,47,33,50,48,82,83,13,31,67,68,58,50,51,29,46,71,72,68,67,42,72,21,75,41,68,49,73,46,62,59,86,53,49,67,37,74,39,61,63,62,74,80,78,62,74,88,36,28,46,45,51,52,48,50,50,49,27,62,76,69,67,46,52,66,69,58,39,54,52,53,49,51,51,46,25,53,75,69,70,40,57,92,50,31,83,36,48,53,78,77,44,53,70,41,52,35,42,50,50,49,50,45,49,45,60,69,63,59,46,44,26,40,41,35,32,37,77,65,64,64,45,33,49,57,56,44,51,52,49,52,52,50,52,52,50,40,25,72,75,38,19,18,31,41,35,33,48,54,57,40,60,54,46,59,74,66,38,62,30,38,39,32,31,48,81,12,24,62,80,49,66,38,33,69,66,50,41,19,61,75,58,68,35,78,92,51,52,59,54,56,35,50,43,45,59,69,70,47,76,74,130

Secondary structure (DSSP, 8-state):
--EEEEEEEEEEESSSSSEEEEEEEEEEETT-EEEEEE-TTSSHHHHHHHHHT--SEEEEEEEE-S--EEEE-SS----TTS-HHHHHHHHHHHHT--HHHHHHHHHHHHHHTT-GGGTTS-GGGS-HHHHHHHHHHHHHHH--SEEEEESTTTT--HHHHHHHHHHHHHHHHHT-EEEEE-S-HHHHHHH-SEEEEEETTEEEEEE-HHHHHHHHT-TT--HHHHHHHHHHS---/--EEEEEEEEEEESSSSSEEEEEEEEEEETT-EEEEEE-TTSSHHHHHHHHHT--SEEEEEEEE-S--EEEE-SS----TTS-HHHHHHHHHHHHT--HHHHHHHHHHHHHHTT-GGGTTS-GGGS-HHHHHHHHHHHHHHH--SEEEEESTTTT--HHHHHHHHHHHHHHHHHT-EEEEE-S-HHHHHHH-SEEEEEETTEEEEEE-HHHHHHHHT-TT--HHHHHHHHHHS---

Organism: NCBI:txid227866

InterPro domains:
  IPR003439 ABC transporter-like, ATP-binding domain [PF00005] (21-153)
  IPR003439 ABC transporter-like, ATP-binding domain [PS50893] (4-225)
  IPR003593 AAA+ ATPase domain [SM00382] (30-202)
  IPR017871 ABC transporter-like, conserved site [PS00211] (126-140)
  IPR027417 P-loop containing nucleoside triphosphate hydrolase [G3DSA:3.40.50.300] (4-235)
  IPR027417 P-loop containing nucleoside triphosphate hydrolase [SSF52540] (16-216)
  IPR051782 ABC Transporter Superfamily, Various Functions [PTHR42939] (1-233)

Foldseek 3Di:
DAWQKWWFFQFFDADPVDTQAHGAIDIWFWLFAEEEEEDPSLCLVRSLCVQVVNTNDTDTDMDGPPWDEDEAEPAFDDDQPAFLQRLLVVLCVVLVPDPVRSVVLLCVLCVQLVNNVRRRPGCVPPDRLVSLSSSLSSRVSSLILEYEYEASCPSDDPSRVVSSLVSSNVSSVVTHIYYYYHHPQQVCLVRGQKYFYGGSNYTDDIDGPCRLCVVLVNPPDGPVVSNVSSVPPPPD/DAWQKWWFFQFFDADPVDTQAHGATDTWFWLFAEEEEEDPSLCLVRSLCVQVVNTNDTDTDMDGPPWDEDEAEPAFDDDQPAFLQRLLVVLCVVLVPDPVRSVVLLCVLCVQLVNNVRRRPGCVPPDRLVSLSSSLSSRVSSLILEYEYEASCPSDDPSRVVSSLVSSNVSSVVTHIYYYYHHPQQVCLVRGQKYFYGGSNYTDDIDGPCRLCVVLVNPPDGPVVSNVSSVVPPPD